Protein AF-R8VXD1-F1 (afdb_monomer_lite)

Secondary structure (DSSP, 8-state):
-TTHHHHHHHHHHHHHHHHTTT---SS---SEEEEEEEGGGS-HHHHHHHHHHHHHHHHHHHTTT-EE-SS-EE-TT--EESSEEEE-PPEEEE-SS-EEEEEEEEEEETTEEEEEEEE--SS-----TT----HHHHHHHHHHHHHHTTS--SS-EEEE-TTHHHHS-HHHHHHHHHHHHHHHHHHHHTTS-HHHHHHHHHHHHHHHGGGPPTT-S-SSEEEEEPPSSHHHHHHHHHHHHHHHHHT-----TT-TT---SEEE--SHHHHHHHHH--S---EEE---HHHHHHHHHHHHHHHHS-GGG----SSSS--EEESSSPPPGGGEEEEE--TT----HHHHHHHHHHHHHHHHTHHHHHHHHHHHHHHS---SS-HHHHHHHHHHHHHHHHHT-SS--HHHHHHHHHHHHHHHHHHHHHHHHHHHHHHHH-GGGTTTTEESSGGG--TT--EEEEE-TTS-EEEEEETTTHHHHHHHHHH---GGGHHHHHHHHHHTTS-S-S-EEEE-TTS-EEEEEEEEGGGTT--STTTTS----

pLDDT: mean 79.49, std 13.8, range [29.58, 94.81]

Structure (mmCIF, N/CA/C/O backbone):
data_AF-R8VXD1-F1
#
_entry.id   AF-R8VXD1-F1
#
loop_
_atom_site.group_PDB
_atom_site.id
_atom_site.type_symbol
_atom_site.label_atom_id
_atom_site.label_alt_id
_atom_site.label_comp_id
_atom_site.label_asym_id
_atom_site.label_entity_id
_atom_site.label_seq_id
_atom_site.pdbx_PDB_ins_code
_atom_site.Cartn_x
_atom_site.Cartn_y
_atom_site.Cartn_z
_atom_site.occupancy
_atom_site.B_iso_or_equiv
_atom_site.auth_seq_id
_atom_site.auth_comp_id
_atom_site.auth_asym_id
_atom_site.auth_atom_id
_atom_site.pdbx_PDB_model_num
ATOM 1 N N . MET A 1 1 ? -42.906 -4.793 55.775 1.00 51.34 1 MET A N 1
ATOM 2 C CA . MET A 1 1 ? -41.937 -5.620 55.013 1.00 51.34 1 MET A CA 1
ATOM 3 C C . MET A 1 1 ? -41.669 -5.055 53.617 1.00 51.34 1 MET A C 1
ATOM 5 O O . MET A 1 1 ? -40.590 -5.327 53.115 1.00 51.34 1 MET A O 1
ATOM 9 N N . SER A 1 2 ? -42.583 -4.270 53.024 1.00 57.19 2 SER A N 1
ATOM 10 C CA . SER A 1 2 ? -42.487 -3.728 51.652 1.00 57.19 2 SER A CA 1
ATOM 11 C C . SER A 1 2 ? -41.714 -2.404 51.498 1.00 57.19 2 SER A C 1
ATOM 13 O O . SER A 1 2 ? -41.938 -1.683 50.536 1.00 57.19 2 SER A O 1
ATOM 15 N N . THR A 1 3 ? -40.902 -2.012 52.477 1.00 61.97 3 THR A N 1
ATOM 16 C CA . THR A 1 3 ? -39.991 -0.856 52.350 1.00 61.97 3 THR A CA 1
ATOM 17 C C . THR A 1 3 ? -38.551 -1.355 52.330 1.00 61.97 3 THR A C 1
ATOM 19 O O . THR A 1 3 ? -37.829 -1.145 51.369 1.00 61.97 3 THR A O 1
ATOM 22 N N . LYS A 1 4 ? -38.199 -2.199 53.307 1.00 72.00 4 LYS A N 1
ATOM 23 C CA . LYS A 1 4 ? -36.889 -2.870 53.419 1.00 72.00 4 LYS A CA 1
ATOM 24 C C . LYS A 1 4 ? -36.492 -3.701 52.193 1.00 72.00 4 LYS A C 1
ATOM 26 O O . LYS A 1 4 ? -35.317 -3.833 51.874 1.00 72.00 4 LYS A O 1
ATOM 31 N N . LYS A 1 5 ? -37.465 -4.350 51.547 1.00 77.75 5 LYS A N 1
ATOM 32 C CA . LYS A 1 5 ? -37.225 -5.184 50.362 1.00 77.75 5 LYS A CA 1
ATOM 33 C C . LYS A 1 5 ? -36.981 -4.318 49.123 1.00 77.75 5 LYS A C 1
ATOM 35 O O . LYS A 1 5 ? -36.186 -4.698 48.275 1.00 77.75 5 LYS A O 1
ATOM 40 N N . GLU A 1 6 ? -37.661 -3.189 49.032 1.00 80.75 6 GLU A N 1
ATOM 41 C CA . GLU A 1 6 ? -37.574 -2.216 47.952 1.00 80.75 6 GLU A CA 1
ATOM 42 C C . GLU A 1 6 ? -36.266 -1.411 48.050 1.00 80.75 6 GLU A C 1
ATOM 44 O O . GLU A 1 6 ? -35.590 -1.246 47.041 1.00 80.75 6 GLU A O 1
ATOM 49 N N . GLU A 1 7 ? -35.835 -1.041 49.261 1.00 84.62 7 GLU A N 1
ATOM 50 C CA . GLU A 1 7 ? -34.501 -0.475 49.532 1.00 84.62 7 GLU A CA 1
ATOM 51 C C . GLU A 1 7 ? -33.384 -1.458 49.146 1.00 84.62 7 GLU A C 1
ATOM 53 O O . GLU A 1 7 ? -32.452 -1.101 48.429 1.00 84.62 7 GLU A O 1
ATOM 58 N N . PHE A 1 8 ? -33.503 -2.733 49.542 1.00 87.31 8 PHE A N 1
ATOM 59 C CA . PHE A 1 8 ? -32.565 -3.775 49.112 1.00 87.31 8 PHE A CA 1
ATOM 60 C C . PHE A 1 8 ? -32.577 -3.973 47.593 1.00 87.31 8 PHE A C 1
ATOM 62 O O . PHE A 1 8 ? -31.522 -4.091 46.980 1.00 87.31 8 PHE A O 1
ATOM 69 N N . TRP A 1 9 ? -33.760 -4.000 46.973 1.00 85.50 9 TRP A N 1
ATOM 70 C CA . TRP A 1 9 ? -33.903 -4.122 45.522 1.00 85.50 9 TRP A CA 1
ATOM 71 C C . TRP A 1 9 ? -33.157 -3.003 44.793 1.00 85.50 9 TRP A C 1
ATOM 73 O O . TRP A 1 9 ? -32.432 -3.282 43.841 1.00 85.50 9 TRP A O 1
ATOM 83 N N . GLN A 1 10 ? -33.298 -1.767 45.272 1.00 85.44 10 GLN A N 1
ATOM 84 C CA . GLN A 1 10 ? -32.633 -0.603 44.702 1.00 85.44 10 GLN A CA 1
ATOM 85 C C . GLN A 1 10 ? -31.110 -0.681 44.880 1.00 85.44 10 GLN A C 1
ATOM 87 O O . GLN A 1 10 ? -30.385 -0.518 43.902 1.00 85.44 10 GLN A O 1
ATOM 92 N N . ALA A 1 11 ? -30.625 -1.056 46.069 1.00 86.38 11 ALA A N 1
ATOM 93 C CA . ALA A 1 11 ? -29.195 -1.252 46.315 1.00 86.38 11 ALA A CA 1
ATOM 94 C C . ALA A 1 11 ? -28.585 -2.328 45.396 1.00 86.38 11 ALA A C 1
ATOM 96 O O . ALA A 1 11 ? -27.527 -2.132 44.805 1.00 86.38 11 ALA A O 1
ATOM 97 N N . VAL A 1 12 ? -29.268 -3.466 45.220 1.00 85.81 12 VAL A N 1
ATOM 98 C CA . VAL A 1 12 ? -28.806 -4.536 44.320 1.00 85.81 12 VAL A CA 1
ATOM 99 C C . VAL A 1 12 ? -28.836 -4.100 42.858 1.00 85.81 12 VAL A C 1
ATOM 101 O O . VAL A 1 12 ? -27.940 -4.460 42.097 1.00 85.81 12 VAL A O 1
ATOM 104 N N . ARG A 1 13 ? -29.845 -3.323 42.456 1.00 85.31 13 ARG A N 1
ATOM 105 C CA . ARG A 1 13 ? -29.938 -2.767 41.105 1.00 85.31 13 ARG A CA 1
ATOM 106 C C . ARG A 1 13 ? -28.765 -1.843 40.797 1.00 85.31 13 ARG A C 1
ATOM 108 O O . ARG A 1 13 ? -28.136 -2.029 39.764 1.00 85.31 13 ARG A O 1
ATOM 115 N N . GLU A 1 14 ? -28.457 -0.901 41.680 1.00 85.69 14 GLU A N 1
ATOM 116 C CA . GLU A 1 14 ? -27.338 0.032 41.500 1.00 85.69 14 GLU A CA 1
ATOM 117 C C . GLU A 1 14 ? -25.993 -0.694 41.446 1.00 85.69 14 GLU A C 1
ATOM 119 O O . GLU A 1 14 ? -25.154 -0.384 40.601 1.00 85.69 14 GLU A O 1
ATOM 124 N N . LEU A 1 15 ? -25.806 -1.715 42.291 1.00 86.19 15 LEU A N 1
ATOM 125 C CA . LEU A 1 15 ? -24.618 -2.564 42.236 1.00 86.19 15 LEU A CA 1
ATOM 126 C C . LEU A 1 15 ? -24.510 -3.289 40.894 1.00 86.19 15 LEU A C 1
ATOM 128 O O . LEU A 1 15 ? -23.446 -3.276 40.284 1.00 86.19 15 LEU A O 1
ATOM 132 N N . LEU A 1 16 ? -25.600 -3.884 40.405 1.00 84.81 16 LEU A N 1
ATOM 133 C CA . LEU A 1 16 ? -25.618 -4.549 39.102 1.00 84.81 16 LEU A CA 1
ATOM 134 C C . LEU A 1 16 ? -25.364 -3.571 37.950 1.00 84.81 16 LEU A C 1
ATOM 136 O O . LEU A 1 16 ? -24.594 -3.899 37.055 1.00 84.81 16 LEU A O 1
ATOM 140 N N . GLU A 1 17 ? -25.972 -2.385 37.960 1.00 79.88 17 GLU A N 1
ATOM 141 C CA . GLU A 1 17 ? -25.759 -1.362 36.928 1.00 79.88 17 GLU A CA 1
ATOM 142 C C . GLU A 1 17 ? -24.290 -0.906 36.896 1.00 79.88 17 GLU A C 1
ATOM 144 O O . GLU A 1 17 ? -23.680 -0.936 35.828 1.00 79.88 17 GLU A O 1
ATOM 149 N N . LYS A 1 18 ? -23.693 -0.599 38.058 1.00 82.19 18 LYS A N 1
ATOM 150 C CA . LYS A 1 18 ? -22.283 -0.189 38.191 1.00 82.19 18 LYS A CA 1
ATOM 151 C C . LYS A 1 18 ? -21.313 -1.294 37.771 1.00 82.19 18 LYS A C 1
ATOM 153 O O . LYS A 1 18 ? -20.378 -1.063 37.014 1.00 82.19 18 LYS A O 1
ATOM 158 N N . LYS A 1 19 ? -21.514 -2.515 38.267 1.00 81.75 19 LYS A N 1
ATOM 159 C CA . LYS A 1 19 ? -20.586 -3.632 38.036 1.00 81.75 19 LYS A CA 1
ATOM 160 C C . LYS A 1 19 ? -20.671 -4.202 36.621 1.00 81.75 19 LYS A C 1
ATOM 162 O O . LYS A 1 19 ? -19.676 -4.661 36.065 1.00 81.75 19 LYS A O 1
ATOM 167 N N . LEU A 1 20 ? -21.848 -4.134 36.003 1.00 74.56 20 LEU A N 1
ATOM 168 C CA . LEU A 1 20 ? -22.045 -4.579 34.626 1.00 74.56 20 LEU A CA 1
ATOM 169 C C . LEU A 1 20 ? -21.825 -3.459 33.603 1.00 74.56 20 LEU A C 1
ATOM 171 O O . LEU A 1 20 ? -21.977 -3.728 32.415 1.00 74.56 20 LEU A O 1
ATOM 175 N N . GLU A 1 21 ? -21.476 -2.234 34.013 1.00 68.00 21 GLU A N 1
ATOM 176 C CA . GLU A 1 21 ? -21.279 -1.073 33.129 1.00 68.00 21 GLU A CA 1
ATOM 177 C C . GLU A 1 21 ? -20.308 -1.380 31.978 1.00 68.00 21 GLU A C 1
ATOM 179 O O . GLU A 1 21 ? -20.655 -1.168 30.817 1.00 68.00 21 GLU A O 1
ATOM 184 N N . ASN A 1 22 ? -19.169 -2.002 32.298 1.00 60.47 22 ASN A N 1
ATOM 185 C CA . ASN A 1 22 ? -18.108 -2.366 31.349 1.00 60.47 22 ASN A CA 1
ATOM 186 C C . ASN A 1 22 ? -18.397 -3.635 30.530 1.00 60.47 22 ASN A C 1
ATOM 188 O O . ASN A 1 22 ? -17.599 -4.024 29.677 1.00 60.47 22 ASN A O 1
ATOM 192 N N . GLN A 1 23 ? -19.508 -4.323 30.787 1.00 60.91 23 GLN A N 1
ATOM 193 C CA . GLN A 1 23 ? -19.838 -5.558 30.092 1.00 60.91 23 GLN A CA 1
ATOM 194 C C . GLN A 1 23 ? -20.815 -5.276 28.955 1.00 60.91 23 GLN A C 1
ATOM 196 O O . GLN A 1 23 ? -21.987 -4.965 29.169 1.00 60.91 23 GLN A O 1
ATOM 201 N N . ALA A 1 24 ? -20.322 -5.407 27.723 1.00 55.41 24 ALA A N 1
ATOM 202 C CA . ALA A 1 24 ? -21.093 -5.084 26.528 1.00 55.41 24 ALA A CA 1
ATOM 203 C C . ALA A 1 24 ? -22.208 -6.104 26.224 1.00 55.41 24 ALA A C 1
ATOM 205 O O . ALA A 1 24 ? -23.207 -5.740 25.616 1.00 55.41 24 ALA A O 1
ATOM 206 N N . PHE A 1 25 ? -22.058 -7.377 26.621 1.00 58.53 25 PHE A N 1
ATOM 207 C CA . PHE A 1 25 ? -22.974 -8.485 26.273 1.00 58.53 25 PHE A CA 1
ATOM 208 C C . PHE A 1 25 ? -23.252 -8.654 24.757 1.00 58.53 25 PHE A C 1
ATOM 210 O O . PHE A 1 25 ? -24.216 -9.321 24.381 1.00 58.53 25 PHE A O 1
ATOM 217 N N . LEU A 1 26 ? -22.410 -8.070 23.889 1.00 52.41 26 LEU A N 1
ATOM 218 C CA . LEU A 1 26 ? -22.561 -8.079 22.425 1.00 52.41 26 LEU A CA 1
ATOM 219 C C . LEU A 1 26 ? -21.843 -9.262 21.754 1.00 52.41 26 LEU A C 1
ATOM 221 O O . LEU A 1 26 ? -22.425 -9.920 20.899 1.00 52.41 26 LEU A O 1
ATOM 225 N N . PHE A 1 27 ? -20.604 -9.563 22.158 1.00 47.97 27 PHE A N 1
ATOM 226 C CA . PHE A 1 27 ? -19.756 -10.569 21.490 1.00 47.97 27 PHE A CA 1
ATOM 227 C C . PHE A 1 27 ? -19.590 -11.865 22.287 1.00 47.97 27 PHE A C 1
ATOM 229 O O . PHE A 1 27 ? -19.361 -12.931 21.720 1.00 47.97 27 PHE A O 1
ATOM 236 N N . GLN A 1 28 ? -19.732 -11.789 23.610 1.00 57.50 28 GLN A N 1
ATOM 237 C CA . GLN A 1 28 ? -19.716 -12.939 24.505 1.00 57.50 28 GLN A CA 1
ATOM 238 C C . GLN A 1 28 ? -20.868 -12.794 25.494 1.00 57.50 28 GLN A C 1
ATOM 240 O O . GLN A 1 28 ? -21.058 -11.731 26.085 1.00 57.50 28 GLN A O 1
ATOM 245 N N . ILE A 1 29 ? -21.648 -13.864 25.654 1.00 69.94 29 ILE A N 1
ATOM 246 C CA . ILE A 1 29 ? -22.713 -13.966 26.655 1.00 69.94 29 ILE A CA 1
ATOM 247 C C . ILE A 1 29 ? -22.180 -14.876 27.758 1.00 69.94 29 ILE A C 1
ATOM 249 O O . ILE A 1 29 ? -22.205 -16.098 27.578 1.00 69.94 29 ILE A O 1
ATOM 253 N N . PRO A 1 30 ? -21.682 -14.323 28.877 1.00 75.94 30 PRO A N 1
ATOM 254 C CA . PRO A 1 30 ? -21.081 -15.131 29.923 1.00 75.94 30 PRO A CA 1
ATOM 255 C C . PRO A 1 30 ? -22.120 -16.076 30.517 1.00 75.94 30 PRO A C 1
ATOM 257 O O . PRO A 1 30 ? -23.233 -15.667 30.856 1.00 75.94 30 PRO A O 1
ATOM 260 N N . ASP A 1 31 ? -21.766 -17.346 30.673 1.00 81.19 31 ASP A N 1
ATOM 261 C CA . ASP A 1 31 ? -22.654 -18.315 31.317 1.00 81.19 31 ASP A CA 1
ATOM 262 C C . ASP A 1 31 ? -22.721 -18.116 32.836 1.00 81.19 31 ASP A C 1
ATOM 264 O O . ASP A 1 31 ? -23.745 -18.401 33.464 1.00 81.19 31 ASP A O 1
ATOM 268 N N . GLN A 1 32 ? -21.637 -17.614 33.424 1.00 84.44 32 GLN A N 1
ATOM 269 C CA . GLN A 1 32 ? -21.491 -17.336 34.847 1.00 84.44 32 GLN A CA 1
ATOM 270 C C . GLN A 1 32 ? -20.623 -16.095 35.033 1.00 84.44 32 GLN A C 1
ATOM 272 O O . GLN A 1 32 ? -19.658 -15.907 34.296 1.00 84.44 32 GLN A O 1
ATOM 277 N N . MET A 1 33 ? -20.959 -15.269 36.019 1.00 83.12 33 MET A N 1
ATOM 278 C CA . MET A 1 33 ? -20.160 -14.118 36.432 1.00 83.12 33 MET A CA 1
ATOM 279 C C . MET A 1 33 ? -20.215 -13.980 37.940 1.00 83.12 33 MET A C 1
ATOM 281 O O . MET A 1 33 ? -21.249 -14.226 38.562 1.00 83.12 33 MET A O 1
ATOM 285 N N . SER A 1 34 ? -19.101 -13.570 38.523 1.00 87.00 34 SER A N 1
ATOM 286 C CA . SER A 1 34 ? -19.030 -13.309 39.947 1.00 87.00 34 SER A CA 1
ATOM 287 C C . SER A 1 34 ? -18.128 -12.142 40.238 1.00 87.00 34 SER A C 1
ATOM 289 O O . SER A 1 34 ? -17.058 -12.043 39.642 1.00 87.00 34 SER A O 1
ATOM 291 N N . GLU A 1 35 ? -18.525 -11.335 41.209 1.00 84.75 35 GLU A N 1
ATOM 292 C CA . GLU A 1 35 ? -17.704 -10.236 41.682 1.00 84.75 35 GLU A CA 1
ATOM 293 C C . GLU A 1 35 ? -17.676 -10.204 43.205 1.00 84.75 35 GLU A C 1
ATOM 295 O O . GLU A 1 35 ? -18.708 -10.364 43.863 1.00 84.75 35 GLU A O 1
ATOM 300 N N . MET A 1 36 ? -16.472 -10.038 43.748 1.00 85.69 36 MET A N 1
ATOM 301 C CA . MET A 1 36 ? -16.254 -9.794 45.168 1.00 85.69 36 MET A CA 1
ATOM 302 C C . MET A 1 36 ? -16.346 -8.291 45.411 1.00 85.69 36 MET A C 1
ATOM 304 O O . MET A 1 36 ? -15.746 -7.510 44.680 1.00 85.69 36 MET A O 1
ATOM 308 N N . ILE A 1 37 ? -17.130 -7.902 46.408 1.00 85.75 37 ILE A N 1
ATOM 309 C CA . ILE A 1 37 ? -17.392 -6.514 46.773 1.00 85.75 37 ILE A CA 1
ATOM 310 C C . ILE A 1 37 ? -17.063 -6.382 48.254 1.00 85.75 37 ILE A C 1
ATOM 312 O O . ILE A 1 37 ? -17.731 -6.989 49.101 1.00 85.75 37 ILE A O 1
ATOM 316 N N . ASP A 1 38 ? -16.039 -5.598 48.567 1.00 85.56 38 ASP A N 1
ATOM 317 C CA . ASP A 1 38 ? -15.743 -5.231 49.946 1.00 85.56 38 ASP A CA 1
ATOM 318 C C . ASP A 1 38 ? -16.817 -4.262 50.454 1.00 85.56 38 ASP A C 1
ATOM 320 O O . ASP A 1 38 ? -17.290 -3.391 49.722 1.00 85.56 38 ASP A O 1
ATOM 324 N N . LEU A 1 39 ? -17.243 -4.410 51.714 1.00 80.44 39 LEU A N 1
ATOM 325 C CA . LEU A 1 39 ? -18.299 -3.550 52.272 1.00 80.44 39 LEU A CA 1
ATOM 326 C C . LEU A 1 39 ? -17.920 -2.063 52.295 1.00 80.44 39 LEU A C 1
ATOM 328 O O . LEU A 1 39 ? -18.813 -1.224 52.281 1.00 80.44 39 LEU A O 1
ATOM 332 N N . GLU A 1 40 ? -16.623 -1.752 52.290 1.00 80.62 40 GLU A N 1
ATOM 333 C CA . GLU A 1 40 ? -16.089 -0.387 52.213 1.00 80.62 40 GLU A CA 1
ATOM 334 C C . GLU A 1 40 ? -16.337 0.276 50.846 1.00 80.62 40 GLU A C 1
ATOM 336 O O . GLU A 1 40 ? -16.353 1.500 50.755 1.00 80.62 40 GLU A O 1
ATOM 341 N N . GLU A 1 41 ? -16.571 -0.505 49.782 1.00 79.75 41 GLU A N 1
ATOM 342 C CA . GLU A 1 41 ? -16.900 0.023 48.448 1.00 79.75 41 GLU A CA 1
ATOM 343 C C . GLU A 1 41 ? -18.372 0.447 48.309 1.00 79.75 41 GLU A C 1
ATOM 345 O O . GLU A 1 41 ? -18.753 1.057 47.300 1.00 79.75 41 GLU A O 1
ATOM 350 N N . LEU A 1 42 ? -19.216 0.078 49.277 1.00 84.88 42 LEU A N 1
ATOM 351 C CA . LEU A 1 42 ? -20.639 0.393 49.282 1.00 84.88 42 LEU A CA 1
ATOM 352 C C . LEU A 1 42 ? -20.887 1.790 49.841 1.00 84.88 42 LEU A C 1
ATOM 354 O O . LEU A 1 42 ? -20.196 2.255 50.744 1.00 84.88 42 LEU A O 1
ATOM 358 N N . THR A 1 43 ? -21.952 2.434 49.371 1.00 87.06 43 THR A N 1
ATOM 359 C CA . THR A 1 43 ? -22.463 3.620 50.063 1.00 87.06 43 THR A CA 1
ATOM 360 C C . THR A 1 43 ? -23.071 3.223 51.412 1.00 87.06 43 THR A C 1
ATOM 362 O O . THR A 1 43 ? -23.562 2.101 51.577 1.00 87.06 43 THR A O 1
ATOM 365 N N . GLU A 1 44 ? -23.095 4.149 52.375 1.00 85.31 44 GLU A N 1
ATOM 366 C CA . GLU A 1 44 ? -23.706 3.907 53.694 1.00 85.31 44 GLU A CA 1
ATOM 367 C C . GLU A 1 44 ? -25.166 3.426 53.571 1.00 85.31 44 GLU A C 1
ATOM 369 O O . GLU A 1 44 ? -25.607 2.533 54.299 1.00 85.31 44 GLU A O 1
ATOM 374 N N . GLU A 1 45 ? -25.906 3.963 52.596 1.00 87.12 45 GLU A N 1
ATOM 375 C CA . GLU A 1 45 ? -27.287 3.577 52.292 1.00 87.12 45 GLU A CA 1
ATOM 376 C C . GLU A 1 45 ? -27.389 2.137 51.764 1.00 87.12 45 GLU A C 1
ATOM 378 O O . GLU A 1 45 ? -28.221 1.354 52.238 1.00 87.12 45 GLU A O 1
ATOM 383 N N . GLN A 1 46 ? -26.516 1.754 50.824 1.00 86.75 46 GLN A N 1
ATOM 384 C CA . GLN A 1 46 ? -26.464 0.397 50.269 1.00 86.75 46 GLN A CA 1
ATOM 385 C C . GLN A 1 46 ? -26.086 -0.622 51.345 1.00 86.75 46 GLN A C 1
ATOM 387 O O . GLN A 1 46 ? -26.732 -1.668 51.482 1.00 86.75 46 GLN A O 1
ATOM 392 N N . GLU A 1 47 ? -25.069 -0.310 52.147 1.00 87.94 47 GLU A N 1
ATOM 393 C CA . GLU A 1 47 ? -24.620 -1.171 53.234 1.00 87.94 47 GLU A CA 1
ATOM 394 C C . GLU A 1 47 ? -25.735 -1.377 54.273 1.00 87.94 47 GLU A C 1
ATOM 396 O O . GLU A 1 47 ? -26.005 -2.510 54.701 1.00 87.94 47 GLU A O 1
ATOM 401 N N . PHE A 1 48 ? -26.432 -0.299 54.647 1.00 87.75 48 PHE A N 1
ATOM 402 C CA . PHE A 1 48 ? -27.561 -0.353 55.569 1.00 87.75 48 PHE A CA 1
ATOM 403 C C . PHE A 1 48 ? -28.701 -1.223 55.024 1.00 87.75 48 PHE A C 1
ATOM 405 O O . PHE A 1 48 ? -29.159 -2.133 55.728 1.00 87.75 48 PHE A O 1
ATOM 412 N N . ALA A 1 49 ? -29.117 -1.005 53.772 1.00 88.38 49 ALA A N 1
ATOM 413 C CA . ALA A 1 49 ? -30.198 -1.752 53.131 1.00 88.38 49 ALA A CA 1
ATOM 414 C C . ALA A 1 49 ? -29.893 -3.259 53.067 1.00 88.38 49 ALA A C 1
ATOM 416 O O . ALA A 1 49 ? -30.728 -4.095 53.434 1.00 88.38 49 ALA A O 1
ATOM 417 N N . ILE A 1 50 ? -28.664 -3.627 52.687 1.00 88.62 50 ILE A N 1
ATOM 418 C CA . ILE A 1 50 ? -28.222 -5.027 52.615 1.00 88.62 50 ILE A CA 1
ATOM 419 C C . ILE A 1 50 ? -28.179 -5.662 54.009 1.00 88.62 50 ILE A C 1
ATOM 421 O O . ILE A 1 50 ? -28.716 -6.758 54.213 1.00 88.62 50 ILE A O 1
ATOM 425 N N . LYS A 1 51 ? -27.601 -4.979 55.006 1.00 88.06 51 LYS A N 1
ATOM 426 C CA . LYS A 1 51 ? -27.540 -5.484 56.388 1.00 88.06 51 LYS A CA 1
ATOM 427 C C . LYS A 1 51 ? -28.932 -5.634 57.006 1.00 88.06 51 LYS A C 1
ATOM 429 O O . LYS A 1 51 ? -29.178 -6.607 57.732 1.00 88.06 51 LYS A O 1
ATOM 434 N N . ASP A 1 52 ? -29.848 -4.704 56.752 1.00 88.19 52 ASP A N 1
ATOM 435 C CA . ASP A 1 52 ? -31.211 -4.753 57.281 1.00 88.19 52 ASP A CA 1
ATOM 436 C C . ASP A 1 52 ? -32.068 -5.835 56.600 1.00 88.19 52 ASP A C 1
ATOM 438 O O . ASP A 1 52 ? -32.786 -6.595 57.273 1.00 88.19 52 ASP A O 1
ATOM 442 N N . PHE A 1 53 ? -31.907 -6.023 55.288 1.00 88.81 53 PHE A N 1
ATOM 443 C CA . PHE A 1 53 ? -32.514 -7.145 54.578 1.00 88.81 53 PHE A CA 1
ATOM 444 C C . PHE A 1 53 ? -31.963 -8.490 55.066 1.00 88.81 53 PHE A C 1
ATOM 446 O O . PHE A 1 53 ? -32.739 -9.397 55.384 1.00 88.81 53 PHE A O 1
ATOM 453 N N . ALA A 1 54 ? -30.647 -8.608 55.277 1.00 88.31 54 ALA A N 1
ATOM 454 C CA . ALA A 1 54 ? -30.032 -9.811 55.835 1.00 88.31 54 ALA A CA 1
ATOM 455 C C . ALA A 1 54 ? -30.600 -10.172 57.219 1.00 88.31 54 ALA A C 1
ATOM 457 O O . ALA A 1 54 ? -30.873 -11.343 57.494 1.00 88.31 54 ALA A O 1
ATOM 458 N N . LYS A 1 55 ? -30.862 -9.190 58.098 1.00 87.12 55 LYS A N 1
ATOM 459 C CA . LYS A 1 55 ? -31.555 -9.431 59.385 1.00 87.12 55 LYS A CA 1
ATOM 460 C C . LYS A 1 55 ? -32.949 -10.030 59.175 1.00 87.12 55 LYS A C 1
ATOM 462 O O . LYS A 1 55 ? -33.358 -10.917 59.930 1.00 87.12 55 LYS A O 1
ATOM 467 N N . THR A 1 56 ? -33.670 -9.561 58.164 1.00 85.94 56 THR A N 1
ATOM 468 C CA . THR A 1 56 ? -35.024 -10.015 57.822 1.00 85.94 56 THR A CA 1
ATOM 469 C C . THR A 1 56 ? -35.014 -11.445 57.274 1.00 85.94 56 THR A C 1
ATOM 471 O O . THR A 1 56 ? -35.750 -12.302 57.772 1.00 85.94 56 THR A O 1
ATOM 474 N N . VAL A 1 57 ? -34.100 -11.742 56.348 1.00 86.94 57 VAL A N 1
ATOM 475 C CA . VAL A 1 57 ? -33.856 -13.091 55.814 1.00 86.94 57 VAL A CA 1
ATOM 476 C C . VAL A 1 57 ? -33.458 -14.059 56.933 1.00 86.94 57 VAL A C 1
ATOM 478 O O . VAL A 1 57 ? -34.062 -15.123 57.069 1.00 86.94 57 VAL A O 1
ATOM 481 N N . ARG A 1 58 ? -32.539 -13.671 57.834 1.00 86.69 58 ARG A N 1
ATOM 482 C CA . ARG A 1 58 ? -32.149 -14.495 58.998 1.00 86.69 58 ARG A CA 1
ATOM 483 C C . ARG A 1 58 ? -33.348 -14.883 59.859 1.00 86.69 58 ARG A C 1
ATOM 485 O O . ARG A 1 58 ? -33.434 -16.030 60.292 1.00 86.69 58 ARG A O 1
ATOM 492 N N . LYS A 1 59 ? -34.277 -13.955 60.121 1.00 84.75 59 LYS A N 1
ATOM 493 C CA . LYS A 1 59 ? -35.498 -14.246 60.895 1.00 84.75 59 LYS A CA 1
ATOM 494 C C . LYS A 1 59 ? -36.395 -15.266 60.186 1.00 84.75 59 LYS A C 1
ATOM 496 O O . LYS A 1 59 ? -36.969 -16.112 60.863 1.00 84.75 59 LYS A O 1
ATOM 501 N N . MET A 1 60 ? -36.500 -15.221 58.856 1.00 83.69 60 MET A N 1
ATOM 502 C CA . MET A 1 60 ? -37.287 -16.191 58.080 1.00 83.69 60 MET A CA 1
ATOM 503 C C . MET A 1 60 ? -36.655 -17.584 58.063 1.00 83.69 60 MET A C 1
ATOM 505 O O . MET A 1 60 ? -37.344 -18.572 58.317 1.00 83.69 60 MET A O 1
ATOM 509 N N . ILE A 1 61 ? -35.339 -17.670 57.861 1.00 85.12 61 ILE A N 1
ATOM 510 C CA . ILE A 1 61 ? -34.631 -18.956 57.884 1.00 85.12 61 ILE A CA 1
ATOM 511 C C . ILE A 1 61 ? -34.688 -19.577 59.289 1.00 85.12 61 ILE A C 1
ATOM 513 O O . ILE A 1 61 ? -34.925 -20.774 59.410 1.00 85.12 61 ILE A O 1
ATOM 517 N N . LYS A 1 62 ? -34.565 -18.776 60.361 1.00 83.88 62 LYS A N 1
ATOM 518 C CA . LYS A 1 62 ? -34.702 -19.251 61.755 1.00 83.88 62 LYS A CA 1
ATOM 519 C C . LYS A 1 62 ? -36.081 -19.827 62.087 1.00 83.88 62 LYS A C 1
ATOM 521 O O . LYS A 1 62 ? -36.174 -20.673 62.965 1.00 83.88 62 LYS A O 1
ATOM 526 N N . LYS A 1 63 ? -37.144 -19.362 61.420 1.00 79.94 63 LYS A N 1
ATOM 527 C CA . LYS A 1 63 ? -38.498 -19.937 61.545 1.00 79.94 63 LYS A CA 1
ATOM 528 C C . LYS A 1 63 ? -38.647 -21.268 60.798 1.00 79.94 63 LYS A C 1
ATOM 530 O O . LYS A 1 63 ? -39.690 -21.904 60.889 1.00 79.94 63 LYS A O 1
ATOM 535 N N . SER A 1 64 ? -37.624 -21.665 60.049 1.00 78.56 64 SER A N 1
ATOM 536 C CA . SER A 1 64 ? -37.553 -22.922 59.310 1.00 78.56 64 SER A CA 1
ATOM 537 C C . SER A 1 64 ? -36.649 -23.920 60.045 1.00 78.56 64 SER A C 1
ATOM 539 O O . SER A 1 64 ? -36.075 -23.617 61.086 1.00 78.56 64 SER A O 1
ATOM 541 N N . ASN A 1 65 ? -36.484 -25.126 59.503 1.00 79.06 65 ASN A N 1
ATOM 542 C CA . ASN A 1 65 ? -35.736 -26.218 60.144 1.00 79.06 65 ASN A CA 1
ATOM 543 C C . ASN A 1 65 ? -34.192 -26.062 60.147 1.00 79.06 65 ASN A C 1
ATOM 545 O O . ASN A 1 65 ? -33.488 -27.047 60.377 1.00 79.06 65 ASN A O 1
ATOM 549 N N . PHE A 1 66 ? -33.653 -24.860 59.912 1.00 83.50 66 PHE A N 1
ATOM 550 C CA . PHE A 1 66 ? -32.214 -24.603 59.768 1.00 83.50 66 PHE A CA 1
ATOM 551 C C . PHE A 1 66 ? -31.616 -23.901 60.994 1.00 83.50 66 PHE A C 1
ATOM 553 O O . PHE A 1 66 ? -32.240 -23.034 61.607 1.00 83.50 66 PHE A O 1
ATOM 560 N N . ARG A 1 67 ? -30.357 -24.214 61.328 1.00 81.56 67 ARG A N 1
ATOM 561 C CA . ARG A 1 67 ? -29.595 -23.481 62.352 1.00 81.56 67 ARG A CA 1
ATOM 562 C C . ARG A 1 67 ? -28.829 -22.334 61.698 1.00 81.56 67 ARG A C 1
ATOM 564 O O . ARG A 1 67 ? -28.003 -22.564 60.822 1.00 81.56 67 ARG A O 1
ATOM 571 N N . VAL A 1 68 ? -29.078 -21.106 62.152 1.00 81.12 68 VAL A N 1
ATOM 572 C CA . VAL A 1 68 ? -28.521 -19.878 61.557 1.00 81.12 68 VAL A CA 1
ATOM 573 C C . VAL A 1 68 ? -27.556 -19.199 62.529 1.00 81.12 68 VAL A C 1
ATOM 575 O O . VAL A 1 68 ? -27.956 -18.809 63.629 1.00 81.12 68 VAL A O 1
ATOM 578 N N . LYS A 1 69 ? -26.301 -19.025 62.108 1.00 75.81 69 LYS A N 1
ATOM 579 C CA . LYS A 1 69 ? -25.281 -18.176 62.747 1.00 75.81 69 LYS A CA 1
ATOM 580 C C . LYS A 1 69 ? -25.238 -16.796 62.070 1.00 75.81 69 LYS A C 1
ATOM 582 O O . LYS A 1 69 ? -25.985 -16.536 61.132 1.00 75.81 69 LYS A O 1
ATOM 587 N N . LYS A 1 70 ? -24.370 -15.893 62.548 1.00 70.19 70 LYS A N 1
ATOM 588 C CA . LYS A 1 70 ? -24.216 -14.531 61.995 1.00 70.19 70 LYS A CA 1
ATOM 589 C C . LYS A 1 70 ? -23.895 -14.547 60.487 1.00 70.19 70 LYS A C 1
ATOM 591 O O . LYS A 1 70 ? -24.528 -13.807 59.738 1.00 70.19 70 LYS A O 1
ATOM 596 N N . TRP A 1 71 ? -23.003 -15.447 60.068 1.00 69.06 71 TRP A N 1
ATOM 597 C CA . TRP A 1 71 ? -22.468 -15.540 58.700 1.00 69.06 71 TRP A CA 1
ATOM 598 C C . TRP A 1 71 ? -22.632 -16.921 58.057 1.00 69.06 71 TRP A C 1
ATOM 600 O O . TRP A 1 71 ? -22.080 -17.175 57.001 1.00 69.06 71 TRP A O 1
ATOM 610 N N . GLY A 1 72 ? -23.354 -17.843 58.696 1.00 78.56 72 GLY A N 1
ATOM 611 C CA . GLY A 1 72 ? -23.394 -19.228 58.234 1.00 78.56 72 GLY A CA 1
ATOM 612 C C . GLY A 1 72 ? -24.678 -19.953 58.586 1.00 78.56 72 GLY A C 1
ATOM 613 O O . GLY A 1 72 ? -25.401 -19.565 59.510 1.00 78.56 72 GLY A O 1
ATOM 614 N N . ILE A 1 73 ? -24.964 -21.011 57.836 1.00 83.38 73 ILE A N 1
ATOM 615 C CA . ILE A 1 73 ? -26.192 -21.799 57.947 1.00 83.38 73 ILE A CA 1
ATOM 616 C C . ILE A 1 73 ? -25.835 -23.282 57.987 1.00 83.38 73 ILE A C 1
ATOM 618 O O . ILE A 1 73 ? -24.934 -23.744 57.289 1.00 83.38 73 ILE A O 1
ATOM 622 N N . ARG A 1 74 ? -26.553 -24.033 58.822 1.00 82.25 74 ARG A N 1
ATOM 623 C CA . ARG A 1 74 ? -26.361 -25.470 59.004 1.00 82.25 74 ARG A CA 1
ATOM 624 C C . ARG A 1 74 ? -27.688 -26.223 58.943 1.00 82.25 74 ARG A C 1
ATOM 626 O O . ARG A 1 74 ? -28.652 -25.826 59.603 1.00 82.25 74 ARG A O 1
ATOM 633 N N . ASP A 1 75 ? -27.707 -27.329 58.203 1.00 79.56 75 ASP A N 1
ATOM 634 C CA . ASP A 1 75 ? -28.828 -28.284 58.166 1.00 79.56 75 ASP A CA 1
ATOM 635 C C . ASP A 1 75 ? -28.660 -29.391 59.229 1.00 79.56 75 ASP A C 1
ATOM 637 O O . ASP A 1 75 ? -27.581 -29.599 59.795 1.00 79.56 75 ASP A O 1
ATOM 641 N N . LYS A 1 76 ? -2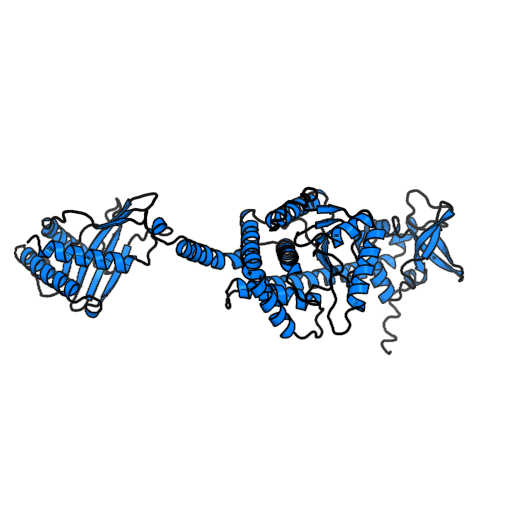9.731 -30.143 59.494 1.00 69.38 76 LYS A N 1
ATOM 642 C CA . LYS A 1 76 ? -29.756 -31.327 60.363 1.00 69.38 76 LYS A CA 1
ATOM 643 C C . LYS A 1 76 ? -28.759 -32.408 59.914 1.00 69.38 76 LYS A C 1
ATOM 645 O O . LYS A 1 76 ? -28.272 -33.150 60.761 1.00 69.38 76 LYS A O 1
ATOM 650 N N . SER A 1 77 ? -28.387 -32.443 58.629 1.00 63.41 77 SER A N 1
ATOM 651 C CA . SER A 1 77 ? -27.377 -33.341 58.037 1.00 63.41 77 SER A CA 1
ATOM 652 C C . SER A 1 77 ? -25.912 -32.957 58.322 1.00 63.41 77 SER A C 1
ATOM 654 O O . SER A 1 77 ? -25.011 -33.530 57.721 1.00 63.41 77 SER A O 1
ATOM 656 N N . LYS A 1 78 ? -25.651 -31.993 59.221 1.00 67.94 78 LYS A N 1
ATOM 657 C CA . LYS A 1 78 ? -24.321 -31.455 59.592 1.00 67.94 78 LYS A CA 1
ATOM 658 C C . LYS A 1 78 ? -23.576 -30.651 58.510 1.00 67.94 78 LYS A C 1
ATOM 660 O O . LYS A 1 78 ? -22.556 -30.055 58.849 1.00 67.94 78 LYS A O 1
ATOM 665 N N . THR A 1 79 ? -24.087 -30.531 57.283 1.00 76.56 79 THR A N 1
ATOM 666 C CA . THR A 1 79 ? -23.539 -29.616 56.262 1.00 76.56 79 THR A CA 1
ATOM 667 C C . THR A 1 79 ? -23.612 -28.169 56.760 1.00 76.56 79 THR A C 1
ATOM 669 O O . THR A 1 79 ? -24.671 -27.727 57.216 1.00 76.56 79 THR A O 1
ATOM 672 N N . ASN A 1 80 ? -22.492 -27.442 56.716 1.00 81.00 80 ASN A N 1
ATOM 673 C CA . ASN A 1 80 ? -22.353 -26.099 57.278 1.00 81.00 80 ASN A CA 1
ATOM 674 C C . ASN A 1 80 ? -21.685 -25.168 56.267 1.00 81.00 80 ASN A C 1
ATOM 676 O O . ASN A 1 80 ? -20.503 -25.332 55.995 1.00 81.00 80 ASN A O 1
ATOM 680 N N . ILE A 1 81 ? -22.418 -24.159 55.804 1.00 84.25 81 ILE A N 1
ATOM 681 C CA . ILE A 1 81 ? -21.880 -23.103 54.943 1.00 84.25 81 ILE A CA 1
ATOM 682 C C . ILE A 1 81 ? -21.533 -21.874 55.783 1.00 84.25 81 ILE A C 1
ATOM 684 O O . ILE A 1 81 ? -22.299 -21.492 56.671 1.00 84.25 81 ILE A O 1
ATOM 688 N N . ASN A 1 82 ? -20.391 -21.249 55.497 1.00 82.88 82 ASN A N 1
ATOM 689 C CA . ASN A 1 82 ? -19.919 -20.018 56.151 1.00 82.88 82 ASN A CA 1
ATOM 690 C C . ASN A 1 82 ? -20.191 -18.770 55.298 1.00 82.88 82 ASN A C 1
ATOM 692 O O . ASN A 1 82 ? -19.443 -17.798 55.338 1.00 82.88 82 ASN A O 1
ATOM 696 N N . VAL A 1 83 ? -21.266 -18.825 54.520 1.00 85.31 83 VAL A N 1
ATOM 697 C CA . VAL A 1 83 ? -21.771 -17.724 53.706 1.00 85.31 83 VAL A CA 1
ATOM 698 C C . VAL A 1 83 ? -23.284 -17.683 53.828 1.00 85.31 83 VAL A C 1
ATOM 700 O O . VAL A 1 83 ? -23.946 -18.720 53.964 1.00 85.31 83 VAL A O 1
ATOM 703 N N . PHE A 1 84 ? -23.843 -16.479 53.814 1.00 87.69 84 PHE A N 1
ATOM 704 C CA . PHE A 1 84 ? -25.267 -16.260 54.011 1.00 87.69 84 PHE A CA 1
ATOM 705 C C . PHE A 1 84 ? -25.927 -15.819 52.693 1.00 87.69 84 PHE A C 1
ATOM 707 O O . PHE A 1 84 ? -25.704 -14.687 52.269 1.00 87.69 84 PHE A O 1
ATOM 714 N N . PRO A 1 85 ? -26.726 -16.676 52.025 1.00 89.06 85 PRO A N 1
ATOM 715 C CA . PRO A 1 85 ? -27.357 -16.328 50.757 1.00 89.06 85 PRO A CA 1
ATOM 716 C C . PRO A 1 85 ? -28.515 -15.347 50.965 1.00 89.06 85 PRO A C 1
ATOM 718 O O . PRO A 1 85 ? -29.423 -15.578 51.769 1.00 89.06 85 PRO A O 1
ATOM 721 N N . LEU A 1 86 ? -28.494 -14.266 50.195 1.00 89.69 86 LEU A N 1
ATOM 722 C CA . LEU A 1 86 ? -29.556 -13.283 50.065 1.00 89.69 86 LEU A CA 1
ATOM 723 C C . LEU A 1 86 ? -30.186 -13.447 48.674 1.00 89.69 86 LEU A C 1
ATOM 725 O O . LEU A 1 86 ? -29.484 -13.306 47.669 1.00 89.69 86 LEU A O 1
ATOM 729 N N . PRO A 1 87 ? -31.490 -13.768 48.590 1.00 87.31 87 PRO A N 1
ATOM 730 C CA . PRO A 1 87 ? -32.171 -13.886 47.312 1.00 87.31 87 PRO A CA 1
ATOM 731 C C . PRO A 1 87 ? -32.271 -12.498 46.689 1.00 87.31 87 PRO A C 1
ATOM 733 O O . PRO A 1 87 ? -32.636 -11.539 47.371 1.00 87.31 87 PRO A O 1
ATOM 736 N N . ALA A 1 88 ? -31.974 -12.407 45.401 1.00 86.81 88 ALA A N 1
ATOM 737 C CA . ALA A 1 88 ? -32.123 -11.191 44.623 1.00 86.81 88 ALA A CA 1
ATOM 738 C C . ALA A 1 88 ? -33.141 -11.409 43.488 1.00 86.81 88 ALA A C 1
ATOM 740 O O . ALA A 1 88 ? -33.449 -12.551 43.132 1.00 86.81 88 ALA A O 1
ATOM 741 N N . PRO A 1 89 ? -33.707 -10.330 42.927 1.00 84.75 89 PRO A N 1
ATOM 742 C CA . PRO A 1 89 ? -34.519 -10.416 41.719 1.00 84.75 89 PRO A CA 1
ATOM 743 C C . PRO A 1 89 ? -33.714 -10.986 40.549 1.00 84.75 89 PRO A C 1
ATOM 745 O O . PRO A 1 89 ? -32.508 -10.772 40.451 1.00 84.75 89 PRO A O 1
ATOM 748 N N . TYR A 1 90 ? -34.402 -11.637 39.611 1.00 87.00 90 TYR A N 1
ATOM 749 C CA . TYR A 1 90 ? -33.795 -12.017 38.337 1.00 87.00 90 TYR A CA 1
ATOM 750 C C . TYR A 1 90 ? -33.305 -10.787 37.575 1.00 87.00 90 TYR A C 1
ATOM 752 O O . TYR A 1 90 ? -33.987 -9.760 37.554 1.00 87.00 90 TYR A O 1
ATOM 760 N N . LEU A 1 91 ? -32.165 -10.924 36.901 1.00 87.62 91 LEU A N 1
ATOM 761 C CA . LEU A 1 91 ? -31.657 -9.929 35.965 1.00 87.62 91 LEU A CA 1
ATOM 762 C C . LEU A 1 91 ? -32.035 -10.345 34.544 1.00 87.62 91 LEU A C 1
ATOM 764 O O . LEU A 1 91 ? -31.707 -11.441 34.085 1.00 87.62 91 LEU A O 1
ATOM 768 N N . HIS A 1 92 ? -32.721 -9.457 33.841 1.00 87.75 92 HIS A N 1
ATOM 769 C CA . HIS A 1 92 ? -33.023 -9.589 32.425 1.00 87.75 92 HIS A CA 1
ATOM 770 C C . HIS A 1 92 ? -32.170 -8.583 31.656 1.00 87.75 92 HIS A C 1
ATOM 772 O O . HIS A 1 92 ? -32.396 -7.378 31.750 1.00 87.75 92 HIS A O 1
ATOM 778 N N . VAL A 1 93 ? -31.207 -9.089 30.889 1.00 83.12 93 VAL A N 1
ATOM 779 C CA . VAL A 1 93 ? -30.400 -8.281 29.972 1.00 83.12 93 VAL A CA 1
ATOM 780 C C . VAL A 1 93 ? -31.064 -8.335 28.604 1.00 83.12 93 VAL A C 1
ATOM 782 O O . VAL A 1 93 ? -31.158 -9.403 27.994 1.00 83.12 93 VAL A O 1
ATOM 785 N N . MET A 1 94 ? -31.574 -7.198 28.143 1.00 75.31 94 MET A N 1
ATOM 786 C CA . MET A 1 94 ? -32.229 -7.098 26.840 1.00 75.31 94 MET A CA 1
ATOM 787 C C . MET A 1 94 ? -31.201 -6.658 25.799 1.00 75.31 94 MET A C 1
ATOM 789 O O . MET A 1 94 ? -30.680 -5.547 25.889 1.00 75.31 94 MET A O 1
ATOM 793 N N . THR A 1 95 ? -30.906 -7.526 24.830 1.00 68.81 95 THR A N 1
ATOM 794 C CA . THR A 1 95 ? -30.092 -7.210 23.645 1.00 68.81 95 THR A CA 1
ATOM 795 C C . THR A 1 95 ? -31.000 -7.027 22.424 1.00 68.81 95 THR A C 1
ATOM 797 O O . THR A 1 95 ? -32.217 -7.203 22.524 1.00 68.81 95 THR A O 1
ATOM 800 N N . GLU A 1 96 ? -30.443 -6.657 21.267 1.00 63.53 96 GLU A N 1
ATOM 801 C CA . GLU A 1 96 ? -31.225 -6.517 20.025 1.00 63.53 96 GLU A CA 1
ATOM 802 C C . GLU A 1 96 ? -31.891 -7.831 19.595 1.00 63.53 96 GLU A C 1
ATOM 804 O O . GLU A 1 96 ? -33.019 -7.833 19.108 1.00 63.53 96 GLU A O 1
ATOM 809 N N . THR A 1 97 ? -31.207 -8.956 19.803 1.00 61.59 97 THR A N 1
ATOM 810 C CA . THR A 1 97 ? -31.606 -10.260 19.261 1.00 61.59 97 THR A CA 1
ATOM 811 C C . THR A 1 97 ? -32.314 -11.155 20.273 1.00 61.59 97 THR A C 1
ATOM 813 O O . THR A 1 97 ? -33.047 -12.059 19.874 1.00 61.59 97 THR A O 1
ATOM 816 N N . GLN A 1 98 ? -32.119 -10.946 21.581 1.00 75.88 98 GLN A N 1
ATOM 817 C CA . GLN A 1 98 ? -32.684 -11.816 22.616 1.00 75.88 98 GLN A CA 1
ATOM 818 C C . GLN A 1 98 ? -32.734 -11.167 24.007 1.00 75.88 98 GLN A C 1
ATOM 820 O O . GLN A 1 98 ? -32.067 -10.182 24.304 1.00 75.88 98 GLN A O 1
ATOM 825 N N . THR A 1 99 ? -33.523 -11.756 24.909 1.00 81.75 99 THR A N 1
ATOM 826 C CA . THR A 1 99 ? -33.472 -11.440 26.345 1.00 81.75 99 THR A CA 1
ATOM 827 C C . THR A 1 99 ? -32.720 -12.542 27.076 1.00 81.75 99 THR A C 1
ATOM 829 O O . THR A 1 99 ? -33.187 -13.680 27.148 1.00 81.75 99 THR A O 1
ATOM 832 N N . ILE A 1 100 ? -31.570 -12.202 27.647 1.00 84.75 100 ILE A N 1
ATOM 833 C CA . ILE A 1 100 ? -30.748 -13.124 28.427 1.00 84.75 100 ILE A CA 1
ATOM 834 C C . ILE A 1 100 ? -31.183 -13.021 29.889 1.00 84.75 100 ILE A C 1
ATOM 836 O O . ILE A 1 100 ? -31.274 -11.927 30.447 1.00 84.75 100 ILE A O 1
ATOM 840 N N . ARG A 1 101 ? -31.475 -14.163 30.518 1.00 87.38 101 ARG A N 1
ATOM 841 C CA . ARG A 1 101 ? -31.941 -14.222 31.908 1.00 87.38 101 ARG A CA 1
ATOM 842 C C . ARG A 1 101 ? -30.851 -14.773 32.815 1.00 87.38 101 ARG A C 1
ATOM 844 O O . ARG A 1 101 ? -30.344 -15.870 32.573 1.00 87.38 101 ARG A O 1
ATOM 851 N N . TYR A 1 102 ? -30.549 -14.032 33.872 1.00 88.75 102 TYR A N 1
ATOM 852 C CA . TYR A 1 102 ? -29.623 -14.428 34.920 1.00 88.75 102 TYR A CA 1
ATOM 853 C C . TYR A 1 102 ? -30.360 -14.587 36.246 1.00 88.75 102 TYR A C 1
ATOM 855 O O . TYR A 1 102 ? -31.156 -13.738 36.655 1.00 88.75 102 TYR A O 1
ATOM 863 N N . GLU A 1 103 ? -30.068 -15.687 36.927 1.00 88.38 103 GLU A N 1
ATOM 864 C CA . GLU A 1 103 ? -30.324 -15.827 38.348 1.00 88.38 103 GLU A CA 1
ATOM 865 C C . GLU A 1 103 ? -29.244 -15.071 39.120 1.00 88.38 103 GLU A C 1
ATOM 867 O O . GLU A 1 103 ? -28.053 -15.241 38.847 1.00 88.38 103 GLU A O 1
ATOM 872 N N . VAL A 1 104 ? -29.676 -14.248 40.075 1.00 89.50 104 VAL A N 1
ATOM 873 C CA . VAL A 1 104 ? -28.792 -13.443 40.915 1.00 89.50 104 VAL A CA 1
ATOM 874 C C . VAL A 1 104 ? -28.908 -13.913 42.358 1.00 89.50 104 VAL A C 1
ATOM 876 O O . VAL A 1 104 ? -30.008 -14.016 42.906 1.00 89.50 104 VAL A O 1
ATOM 879 N N . VAL A 1 105 ? -27.766 -14.175 42.989 1.00 90.44 105 VAL A N 1
ATOM 880 C CA . VAL A 1 105 ? -27.678 -14.466 44.424 1.00 90.44 105 VAL A CA 1
ATOM 881 C C . VAL A 1 105 ? -26.537 -13.657 45.018 1.00 90.44 105 VAL A C 1
ATOM 883 O O . VAL A 1 105 ? -25.415 -13.696 44.521 1.00 90.44 105 VAL A O 1
ATOM 886 N N . LEU A 1 106 ? -26.822 -12.937 46.100 1.00 91.06 106 LEU A N 1
ATOM 887 C CA . LEU A 1 106 ? -25.805 -12.234 46.875 1.00 91.06 106 LEU A CA 1
ATOM 888 C C . LEU A 1 106 ? -25.397 -13.097 48.060 1.00 91.06 106 LEU A C 1
ATOM 890 O O . LEU A 1 106 ? -26.220 -13.401 48.922 1.00 91.06 106 LEU A O 1
ATOM 894 N N . PHE A 1 107 ? -24.134 -13.495 48.124 1.00 90.62 107 PHE A N 1
ATOM 895 C CA . PHE A 1 107 ? -23.600 -14.198 49.283 1.00 90.62 107 PHE A CA 1
ATOM 896 C C . PHE A 1 107 ? -22.953 -13.203 50.227 1.00 90.62 107 PHE A C 1
ATOM 898 O O . PHE A 1 107 ? -22.002 -12.518 49.869 1.00 90.62 107 PHE A O 1
ATOM 905 N N . PHE A 1 108 ? -23.477 -13.136 51.444 1.00 87.50 108 PHE A N 1
ATOM 906 C CA . PHE A 1 108 ? -22.962 -12.265 52.483 1.00 87.50 108 PHE A CA 1
ATOM 907 C C . PHE A 1 108 ? -22.015 -13.037 53.399 1.00 87.50 108 PHE A C 1
ATOM 909 O O . PHE A 1 108 ? -22.422 -13.982 54.087 1.00 87.50 108 PHE A O 1
ATOM 916 N N . GLN A 1 109 ? -20.754 -12.624 53.391 1.00 83.31 109 GLN A N 1
ATOM 917 C CA . GLN A 1 109 ? -19.663 -13.126 54.215 1.00 83.31 109 GLN A CA 1
ATOM 918 C C . GLN A 1 109 ? -19.156 -11.980 55.102 1.00 83.31 109 GLN A C 1
ATOM 920 O O . GLN A 1 109 ? -19.492 -10.826 54.874 1.00 83.31 109 GLN A O 1
ATOM 925 N N . GLU A 1 110 ? -18.410 -12.302 56.157 1.00 78.56 110 GLU A N 1
ATOM 926 C CA . GLU A 1 110 ? -18.089 -11.412 57.284 1.00 78.56 110 GLU A CA 1
ATOM 927 C C . GLU A 1 110 ? -17.950 -9.913 56.955 1.00 78.56 110 GLU A C 1
ATOM 929 O O . GLU A 1 110 ? -18.738 -9.126 57.481 1.00 78.56 110 GLU A O 1
ATOM 934 N N . ASN A 1 111 ? -17.041 -9.549 56.045 1.00 76.31 111 ASN A N 1
ATOM 935 C CA . ASN A 1 111 ? -16.855 -8.172 55.569 1.00 76.31 111 ASN A CA 1
ATOM 936 C C . ASN A 1 111 ? -16.992 -8.033 54.041 1.00 76.31 111 ASN A C 1
ATOM 938 O O . ASN A 1 111 ? -16.562 -7.035 53.471 1.00 76.31 111 ASN A O 1
ATOM 942 N N . GLN A 1 112 ? -17.559 -9.038 53.372 1.00 86.38 112 GLN A N 1
ATOM 943 C CA . GLN A 1 112 ? -17.553 -9.126 51.913 1.00 86.38 112 GLN A CA 1
ATOM 944 C C . GLN A 1 112 ? -18.896 -9.604 51.375 1.00 86.38 112 GLN A C 1
ATOM 946 O O . GLN A 1 112 ? -19.599 -10.418 51.985 1.00 86.38 112 GLN A O 1
ATOM 951 N N . LEU A 1 113 ? -19.239 -9.117 50.193 1.00 88.38 113 LEU A N 1
ATOM 952 C CA . LEU A 1 113 ? -20.352 -9.597 49.396 1.00 88.38 113 LEU A CA 1
ATOM 953 C C . LEU A 1 113 ? -19.810 -10.268 48.145 1.00 88.38 113 LEU A C 1
ATOM 955 O O . LEU A 1 113 ? -18.906 -9.758 47.495 1.00 88.38 113 LEU A O 1
ATOM 959 N N . ILE A 1 114 ? -20.398 -11.399 47.783 1.00 89.50 114 ILE A N 1
ATOM 960 C CA . ILE A 1 114 ? -20.136 -12.037 46.499 1.00 89.50 114 ILE A CA 1
ATOM 961 C C . ILE A 1 114 ? -21.415 -11.943 45.688 1.00 89.50 114 ILE A C 1
ATOM 963 O O . ILE A 1 114 ? -22.432 -12.560 46.021 1.00 89.50 114 ILE A O 1
ATOM 967 N N . LEU A 1 115 ? -21.361 -11.140 44.634 1.00 90.19 115 LEU A N 1
ATOM 968 C CA . LEU A 1 115 ? -22.430 -11.001 43.665 1.00 90.19 115 LEU A CA 1
ATOM 969 C C . LEU A 1 115 ? -22.310 -12.145 42.659 1.00 90.19 115 LEU A C 1
ATOM 971 O O . LEU A 1 115 ? -21.376 -12.176 41.866 1.00 90.19 115 LEU A O 1
ATOM 975 N N . SER A 1 116 ? -23.235 -13.102 42.708 1.00 90.25 116 SER A N 1
ATOM 976 C CA . SER A 1 116 ? -23.234 -14.287 41.849 1.00 90.25 116 SER A CA 1
ATOM 977 C C . SER A 1 116 ? -24.316 -14.171 40.781 1.00 90.25 116 SER A C 1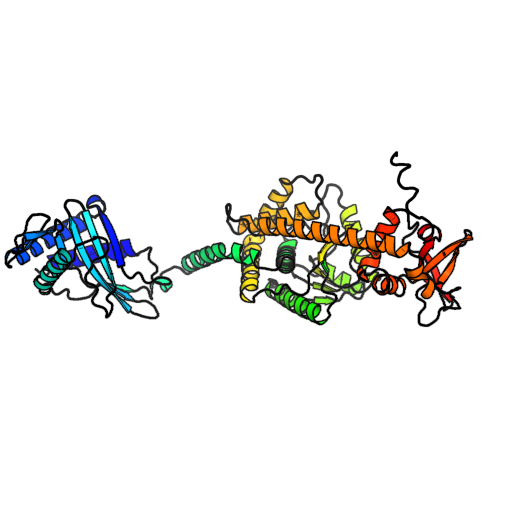
ATOM 979 O O . SER A 1 116 ? -25.500 -14.086 41.111 1.00 90.25 116 SER A O 1
ATOM 981 N N . LEU A 1 117 ? -23.917 -14.186 39.508 1.00 89.50 117 LEU A N 1
ATOM 982 C CA . LEU A 1 117 ? -24.811 -14.204 38.353 1.00 89.50 117 LEU A CA 1
ATOM 983 C C . LEU A 1 117 ? -24.635 -15.509 37.592 1.00 89.50 117 LEU A C 1
ATOM 985 O O . LEU A 1 117 ? -23.535 -15.866 37.165 1.00 89.50 117 LEU A O 1
ATOM 989 N N . LYS A 1 118 ? -25.742 -16.199 37.344 1.00 87.44 118 LYS A N 1
ATOM 990 C CA . LYS A 1 118 ? -25.738 -17.431 36.564 1.00 87.44 118 LYS A CA 1
ATOM 991 C C . LYS A 1 118 ? -26.813 -17.412 35.501 1.00 87.44 118 LYS A C 1
ATOM 993 O O . LYS A 1 118 ? -27.983 -17.183 35.797 1.00 87.44 118 LYS A O 1
ATOM 998 N N . ARG A 1 119 ? -26.425 -17.679 34.257 1.00 86.44 119 ARG A N 1
ATOM 999 C CA . ARG A 1 119 ? -27.364 -17.733 33.141 1.00 86.44 119 ARG A CA 1
ATOM 1000 C C . ARG A 1 119 ? -28.334 -18.896 33.332 1.00 86.44 119 ARG A C 1
ATOM 1002 O O . ARG A 1 119 ? -27.927 -20.031 33.583 1.00 86.44 119 ARG A O 1
ATOM 1009 N N . ILE A 1 120 ? -29.620 -18.617 33.168 1.00 82.06 120 ILE A N 1
ATOM 1010 C CA . ILE A 1 120 ? -30.667 -19.635 33.220 1.00 82.06 120 ILE A CA 1
ATOM 1011 C C . ILE A 1 120 ? -30.678 -20.363 31.872 1.00 82.06 120 ILE A C 1
ATOM 1013 O O . ILE A 1 120 ? -31.024 -19.779 30.846 1.00 82.06 120 ILE A O 1
ATOM 1017 N N . LYS A 1 121 ? -30.277 -21.637 31.878 1.00 75.50 121 LYS A N 1
ATOM 1018 C CA . LYS A 1 121 ? -30.360 -22.562 30.735 1.00 75.50 121 LYS A CA 1
ATOM 1019 C C . LYS A 1 121 ? -31.346 -23.688 31.058 1.00 75.50 121 LYS A C 1
ATOM 1021 O O . LYS A 1 121 ? -31.611 -23.958 32.226 1.00 75.50 121 LYS A O 1
ATOM 1026 N N . ASN A 1 122 ? -31.851 -24.374 30.030 1.00 58.34 122 ASN A N 1
ATOM 1027 C CA . ASN A 1 122 ? -32.764 -25.517 30.198 1.00 58.34 122 ASN A CA 1
ATOM 1028 C C . ASN A 1 122 ? -32.106 -26.730 30.892 1.00 58.34 122 ASN A C 1
ATOM 1030 O O . ASN A 1 122 ? -32.800 -27.643 31.336 1.00 58.34 122 ASN A O 1
ATOM 1034 N N . GLU A 1 123 ? -30.779 -26.740 31.020 1.00 57.00 123 GLU A N 1
ATOM 1035 C CA . GLU A 1 123 ? -30.027 -27.779 31.718 1.00 57.00 123 GLU A CA 1
ATOM 1036 C C . GLU A 1 123 ? -29.956 -27.503 33.225 1.00 57.00 123 GLU A C 1
ATOM 1038 O O . GLU A 1 123 ? -29.621 -26.398 33.666 1.00 57.00 123 GLU A O 1
ATOM 1043 N N . LYS A 1 124 ? -30.235 -28.529 34.040 1.00 56.62 124 LYS A N 1
ATOM 1044 C CA . LYS A 1 124 ? -30.153 -28.459 35.507 1.00 56.62 124 LYS A CA 1
ATOM 1045 C C . LYS A 1 124 ? -28.696 -28.327 35.959 1.00 56.62 124 LYS A C 1
ATOM 1047 O O . LYS A 1 124 ? -28.066 -29.303 36.358 1.00 56.62 124 LYS A O 1
ATOM 1052 N N . SER A 1 125 ? -28.160 -27.114 35.925 1.00 59.66 125 SER A N 1
ATOM 1053 C CA . SER A 1 125 ? -26.850 -26.796 36.483 1.00 59.66 125 SER A CA 1
ATOM 1054 C C . SER A 1 125 ? -27.009 -26.315 37.932 1.00 59.66 125 SER A C 1
ATOM 1056 O O . SER A 1 125 ? -27.640 -25.296 38.205 1.00 59.66 125 SER A O 1
ATOM 1058 N N . TRP A 1 126 ? -26.416 -27.033 38.888 1.00 63.66 126 TRP A N 1
ATOM 1059 C CA . TRP A 1 126 ? -26.695 -26.849 40.324 1.00 63.66 126 TRP A CA 1
ATOM 1060 C C . TRP A 1 126 ? -25.762 -25.868 41.056 1.00 63.66 126 TRP A C 1
ATOM 1062 O O . TRP A 1 126 ? -26.030 -25.538 42.207 1.00 63.66 126 TRP A O 1
ATOM 1072 N N . GLY A 1 127 ? -24.696 -25.389 40.406 1.00 75.56 127 GLY A N 1
ATOM 1073 C CA . GLY A 1 127 ? -23.706 -24.485 41.017 1.00 75.56 127 GLY A CA 1
ATOM 1074 C C . GLY A 1 127 ? -24.100 -23.003 41.053 1.00 75.56 127 GLY A C 1
ATOM 1075 O O . GLY A 1 127 ? -25.092 -22.603 40.439 1.00 75.56 127 GLY A O 1
ATOM 1076 N N . PHE A 1 128 ? -23.274 -22.197 41.718 1.00 83.94 128 PHE A N 1
ATOM 1077 C CA . PHE A 1 128 ? -23.334 -20.733 41.759 1.00 83.94 128 PHE A CA 1
ATOM 1078 C C . PHE A 1 128 ? -22.001 -20.168 41.256 1.00 83.94 128 PHE A C 1
ATOM 1080 O O . PHE A 1 128 ? -20.966 -20.807 41.423 1.00 83.94 128 PHE A O 1
ATOM 1087 N N . ALA A 1 129 ? -22.020 -18.994 40.630 1.00 83.38 129 ALA A N 1
ATOM 1088 C CA . ALA A 1 129 ? -20.805 -18.357 40.135 1.00 83.38 129 ALA A CA 1
ATOM 1089 C C . ALA A 1 129 ? -19.975 -17.781 41.297 1.00 83.38 129 ALA A C 1
ATOM 1091 O O . ALA A 1 129 ? -20.543 -17.178 42.211 1.00 83.38 129 ALA A O 1
ATOM 1092 N N . GLY A 1 130 ? -18.650 -17.941 41.247 1.00 78.06 130 GLY A N 1
ATOM 1093 C CA . GLY A 1 130 ? -17.697 -17.306 42.171 1.00 78.06 130 GLY A CA 1
ATOM 1094 C C . GLY A 1 130 ? -17.398 -18.045 43.470 1.00 78.06 130 GLY A C 1
ATOM 1095 O O . GLY A 1 130 ? -16.476 -17.654 44.178 1.00 78.06 130 GLY A O 1
ATOM 1096 N N . ILE A 1 131 ? -18.137 -19.111 43.794 1.00 79.62 131 ILE A N 1
ATOM 1097 C CA . ILE A 1 131 ? -17.879 -19.921 44.989 1.00 79.62 131 ILE A CA 1
ATOM 1098 C C . ILE A 1 131 ? -17.962 -21.405 44.633 1.00 79.62 131 ILE A C 1
ATOM 1100 O O . ILE A 1 131 ? -19.007 -21.903 44.209 1.00 79.62 131 ILE A O 1
ATOM 1104 N N . ASN A 1 132 ? -16.861 -22.122 44.859 1.00 82.31 132 ASN A N 1
ATOM 1105 C CA . ASN A 1 132 ? -16.763 -23.564 44.640 1.00 82.31 132 ASN A CA 1
ATOM 1106 C C . ASN A 1 132 ? -17.411 -24.337 45.798 1.00 82.31 132 ASN A C 1
ATOM 1108 O O . ASN A 1 132 ? -16.729 -24.847 46.682 1.00 82.31 132 ASN A O 1
ATOM 1112 N N . PHE A 1 133 ? -18.740 -24.410 45.800 1.00 83.81 133 PHE A N 1
ATOM 1113 C CA . PHE A 1 133 ? -19.492 -25.242 46.738 1.00 83.81 133 PHE A CA 1
ATOM 1114 C C . PHE A 1 133 ? -19.478 -26.718 46.331 1.00 83.81 133 PHE A C 1
ATOM 1116 O O . PHE A 1 133 ? -19.612 -27.058 45.154 1.00 83.81 133 PHE A O 1
ATOM 1123 N N . SER A 1 134 ? -19.439 -27.606 47.323 1.00 83.88 134 SER A N 1
ATOM 1124 C CA . SER A 1 134 ? -19.755 -29.026 47.140 1.00 83.88 134 SER A CA 1
ATOM 1125 C C . SER A 1 134 ? -21.218 -29.235 46.714 1.00 83.88 134 SER A C 1
ATOM 1127 O O . SER A 1 134 ? -22.074 -28.347 46.836 1.00 83.88 134 SER A O 1
ATOM 1129 N N . ALA A 1 135 ? -21.546 -30.433 46.225 1.00 83.06 135 ALA A N 1
ATOM 1130 C CA . ALA A 1 135 ? -22.906 -30.770 45.806 1.00 83.06 135 ALA A CA 1
ATOM 1131 C C . ALA A 1 135 ? -23.915 -30.669 46.968 1.00 83.06 135 ALA A C 1
ATOM 1133 O O . ALA A 1 135 ? -25.051 -30.227 46.781 1.00 83.06 135 ALA A O 1
ATOM 1134 N N . GLU A 1 136 ? -23.506 -31.050 48.177 1.00 84.00 136 GLU A N 1
ATOM 1135 C CA . GLU A 1 136 ? -24.292 -30.970 49.408 1.00 84.00 136 GLU A CA 1
ATOM 1136 C C . GLU A 1 136 ? -24.551 -29.517 49.822 1.00 84.00 136 GLU A C 1
ATOM 1138 O O . GLU A 1 136 ? -25.667 -29.177 50.222 1.00 84.00 136 GLU A O 1
ATOM 1143 N N . GLU A 1 137 ? -23.550 -28.647 49.689 1.00 84.88 137 GLU A N 1
ATOM 1144 C CA . GLU A 1 137 ? -23.673 -27.214 49.976 1.00 84.88 137 GLU A CA 1
ATOM 1145 C C . GLU A 1 137 ? -24.562 -26.508 48.951 1.00 84.88 137 GLU A C 1
ATOM 1147 O O . GLU A 1 137 ? -25.446 -25.744 49.340 1.00 84.88 137 GLU A O 1
ATOM 1152 N N . CYS A 1 138 ? -24.427 -26.830 47.659 1.00 85.38 138 CYS A N 1
ATOM 1153 C CA . CYS A 1 138 ? -25.329 -26.329 46.621 1.00 85.38 138 CYS A CA 1
ATOM 1154 C C . CYS A 1 138 ? -26.785 -26.721 46.912 1.00 85.38 138 CYS A C 1
ATOM 1156 O O . CYS A 1 138 ? -27.683 -25.877 46.856 1.00 85.38 138 CYS A O 1
ATOM 1158 N N . LYS A 1 139 ? -27.031 -27.989 47.280 1.00 84.81 139 LYS A N 1
ATOM 1159 C CA . LYS A 1 139 ? -28.365 -28.478 47.675 1.00 84.81 139 LYS A CA 1
ATOM 1160 C C . LYS A 1 139 ? -28.904 -27.729 48.894 1.00 84.81 139 LYS A C 1
ATOM 1162 O O . LYS A 1 139 ? -30.088 -27.400 48.923 1.00 84.81 139 LY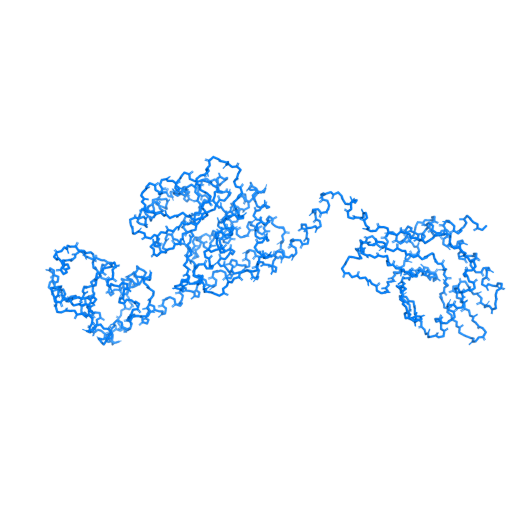S A O 1
ATOM 1167 N N . LEU A 1 140 ? -28.061 -27.454 49.891 1.00 86.94 140 LEU A N 1
ATOM 1168 C CA . LEU A 1 140 ? -28.450 -26.684 51.072 1.00 86.94 140 LEU A CA 1
ATOM 1169 C C . LEU A 1 140 ? -28.845 -25.248 50.702 1.00 86.94 140 LEU A C 1
ATOM 1171 O O . LEU A 1 140 ? -29.921 -24.798 51.093 1.00 86.94 140 LEU A O 1
ATOM 1175 N N . ILE A 1 141 ? -28.021 -24.549 49.919 1.00 87.50 141 ILE A N 1
ATOM 1176 C CA . ILE A 1 141 ? -28.299 -23.175 49.476 1.00 87.50 141 ILE A CA 1
ATOM 1177 C C . ILE A 1 141 ? -29.602 -23.125 48.677 1.00 87.50 141 ILE A C 1
ATOM 1179 O O . ILE A 1 141 ? -30.426 -22.251 48.924 1.00 87.50 141 ILE A O 1
ATOM 1183 N N . ARG A 1 142 ? -29.848 -24.093 47.788 1.00 86.75 142 ARG A N 1
ATOM 1184 C CA . ARG A 1 142 ? -31.104 -24.180 47.027 1.00 86.75 142 ARG A CA 1
ATOM 1185 C C . ARG A 1 142 ? -32.322 -24.360 47.923 1.00 86.75 142 ARG A C 1
ATOM 1187 O O . ARG A 1 142 ? -33.250 -23.570 47.815 1.00 86.75 142 ARG A O 1
ATOM 1194 N N . LYS A 1 143 ? -32.278 -25.289 48.887 1.00 86.06 143 LYS A N 1
ATOM 1195 C CA . LYS A 1 143 ? -33.357 -25.436 49.880 1.00 86.06 143 LYS A CA 1
ATOM 1196 C C . LYS A 1 143 ? -33.619 -24.134 50.639 1.00 86.06 143 LYS A C 1
ATOM 1198 O O . LYS A 1 143 ? -34.763 -23.825 50.955 1.00 86.06 143 LYS A O 1
ATOM 1203 N N . ILE A 1 144 ? -32.567 -23.381 50.966 1.00 85.81 144 ILE A N 1
ATOM 1204 C CA . ILE A 1 144 ? -32.701 -22.081 51.630 1.00 85.81 144 ILE A CA 1
ATOM 1205 C C . ILE A 1 144 ? -33.369 -21.073 50.690 1.00 85.81 144 ILE A C 1
ATOM 1207 O O . ILE A 1 144 ? -34.329 -20.429 51.100 1.00 85.81 144 ILE A O 1
ATOM 1211 N N . LEU A 1 145 ? -32.920 -20.961 49.438 1.00 86.44 145 LEU A N 1
ATOM 1212 C CA . LEU A 1 145 ? -33.540 -20.085 48.442 1.00 86.44 145 LEU A CA 1
ATOM 1213 C C . LEU A 1 145 ? -35.014 -20.451 48.195 1.00 86.44 145 LEU A C 1
ATOM 1215 O O . LEU A 1 145 ? -35.834 -19.546 48.102 1.00 86.44 145 LEU A O 1
ATOM 1219 N N . ASP A 1 146 ? -35.382 -21.736 48.221 1.00 83.69 146 ASP A N 1
ATOM 1220 C CA . ASP A 1 146 ? -36.777 -22.194 48.117 1.00 83.69 146 ASP A CA 1
ATOM 1221 C C . ASP A 1 146 ? -37.628 -21.733 49.310 1.00 83.69 146 ASP A C 1
ATOM 1223 O O . ASP A 1 146 ? -38.751 -21.254 49.141 1.00 83.69 146 ASP A O 1
ATOM 1227 N N . VAL A 1 147 ? -37.094 -21.813 50.537 1.00 84.25 147 VAL A N 1
ATOM 1228 C CA . VAL A 1 147 ? -37.757 -21.232 51.721 1.00 84.25 147 VAL A CA 1
ATOM 1229 C C . VAL A 1 147 ? -37.958 -19.727 51.542 1.00 84.25 147 VAL A C 1
ATOM 1231 O O . VAL A 1 147 ? -38.989 -19.175 51.945 1.00 84.25 147 VAL A O 1
ATOM 1234 N N . LEU A 1 148 ? -36.973 -19.066 50.941 1.00 83.31 148 LEU A N 1
ATOM 1235 C CA . LEU A 1 148 ? -36.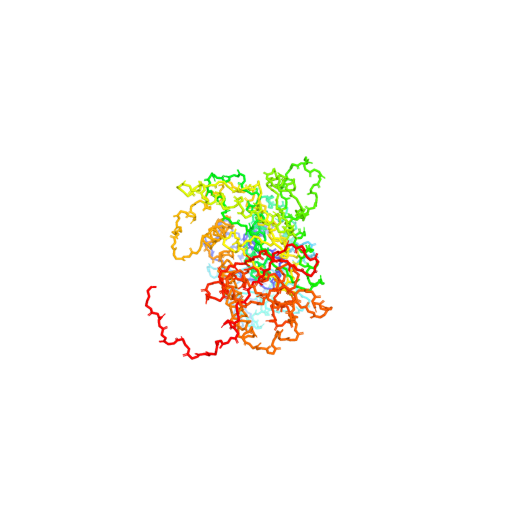967 -17.630 50.713 1.00 83.31 148 LEU A CA 1
ATOM 1236 C C . LEU A 1 148 ? -37.737 -17.196 49.463 1.00 83.31 148 LEU A C 1
ATOM 1238 O O . LEU A 1 148 ? -38.003 -16.006 49.335 1.00 83.31 148 LEU A O 1
ATOM 1242 N N . ALA A 1 149 ? -38.192 -18.114 48.607 1.00 76.06 149 ALA A N 1
ATOM 1243 C CA . ALA A 1 149 ? -39.009 -17.807 47.428 1.00 76.06 149 ALA A CA 1
ATOM 1244 C C . ALA A 1 149 ? -40.338 -17.113 47.788 1.00 76.06 149 ALA A C 1
ATOM 1246 O O . ALA A 1 149 ? -40.953 -16.448 46.958 1.00 76.06 149 ALA A O 1
ATOM 1247 N N . LYS A 1 150 ? -40.762 -17.205 49.058 1.00 71.00 150 LYS A N 1
ATOM 1248 C CA . LYS A 1 150 ? -41.876 -16.422 49.621 1.00 71.00 150 LYS A CA 1
ATOM 1249 C C . LYS A 1 150 ? -41.634 -14.909 49.568 1.00 71.00 150 LYS A C 1
ATOM 1251 O O . LYS A 1 150 ? -42.590 -14.139 49.609 1.00 71.00 150 LYS A O 1
ATOM 1256 N N . ILE A 1 151 ? -40.378 -14.475 49.488 1.00 75.00 151 ILE A N 1
ATOM 1257 C CA . ILE A 1 151 ? -39.995 -13.088 49.231 1.00 75.00 151 ILE A CA 1
ATOM 1258 C C . ILE A 1 151 ? -40.216 -12.830 47.736 1.00 75.00 151 ILE A C 1
ATOM 1260 O O . ILE A 1 151 ? -39.293 -12.877 46.930 1.00 75.00 151 ILE A O 1
ATOM 1264 N N . GLN A 1 152 ? -41.469 -12.596 47.347 1.00 65.50 152 GLN A N 1
ATOM 1265 C CA . GLN A 1 152 ? -41.805 -12.289 45.959 1.00 65.50 152 GLN A CA 1
ATOM 1266 C C . GLN A 1 152 ? -41.264 -10.910 45.584 1.00 65.50 152 GLN A C 1
ATOM 1268 O O . GLN A 1 152 ? -41.796 -9.887 46.021 1.00 65.50 152 GLN A O 1
ATOM 1273 N N . PHE A 1 153 ? -40.210 -10.858 44.772 1.00 72.06 153 PHE A N 1
ATOM 1274 C CA . PHE A 1 153 ? -39.808 -9.626 44.100 1.00 72.06 153 PHE A CA 1
ATOM 1275 C C . PHE A 1 153 ? -40.812 -9.318 42.992 1.00 72.06 153 PHE A C 1
ATOM 1277 O O . PHE A 1 153 ? -41.087 -10.160 42.144 1.00 72.06 153 PHE A O 1
ATOM 1284 N N . CYS A 1 154 ? -41.391 -8.117 43.023 1.00 58.34 154 CYS A N 1
ATOM 1285 C CA . CYS A 1 154 ? -42.523 -7.783 42.160 1.00 58.34 154 CYS A CA 1
ATOM 1286 C C . CYS A 1 154 ? -42.115 -7.667 40.685 1.00 58.34 154 CYS A C 1
ATOM 1288 O O . CYS A 1 154 ? -42.970 -7.785 39.812 1.00 58.34 154 CYS A O 1
ATOM 1290 N N . LYS A 1 155 ? -40.829 -7.402 40.405 1.00 76.62 155 LYS A N 1
ATOM 1291 C CA . LYS A 1 155 ? -40.290 -7.216 39.054 1.00 76.62 155 LYS A CA 1
ATOM 1292 C C . LYS A 1 155 ? -38.833 -7.699 38.967 1.00 76.62 155 LYS A C 1
ATOM 1294 O O . LYS A 1 155 ? -38.085 -7.488 39.929 1.00 76.62 155 LYS A O 1
ATOM 1299 N N . PRO A 1 156 ? -38.422 -8.316 37.841 1.00 82.81 156 PRO A N 1
ATOM 1300 C CA . PRO A 1 156 ? -37.008 -8.520 37.543 1.00 82.81 156 PRO A CA 1
ATOM 1301 C C . PRO A 1 156 ? -36.308 -7.166 37.366 1.00 82.81 156 PRO A C 1
ATOM 1303 O O . PRO A 1 156 ? -36.945 -6.170 37.013 1.00 82.81 156 PRO A O 1
ATOM 1306 N N . ILE A 1 157 ? -35.000 -7.135 37.598 1.00 84.12 157 ILE A N 1
ATOM 1307 C CA . ILE A 1 157 ? -34.156 -5.997 37.237 1.00 84.12 157 ILE A CA 1
ATOM 1308 C C . ILE A 1 157 ? -33.960 -6.058 35.723 1.00 84.12 157 ILE A C 1
ATOM 1310 O O . ILE A 1 157 ? -33.500 -7.067 35.186 1.00 84.12 157 ILE A O 1
ATOM 1314 N N . LEU A 1 158 ? -34.374 -4.999 35.032 1.00 79.25 158 LEU A N 1
ATOM 1315 C CA . LEU A 1 158 ? -34.252 -4.875 33.585 1.00 79.25 158 LEU A CA 1
ATOM 1316 C C . LEU A 1 158 ? -33.032 -4.016 33.276 1.00 79.25 158 LEU A C 1
ATOM 1318 O O . LEU A 1 158 ? -33.016 -2.835 33.609 1.00 79.25 158 LEU A O 1
ATOM 1322 N N . LEU A 1 159 ? -32.041 -4.615 32.622 1.00 75.62 159 LEU A N 1
ATOM 1323 C CA . LEU A 1 159 ? -30.910 -3.902 32.048 1.00 75.62 159 LEU A CA 1
ATOM 1324 C C . LEU A 1 159 ? -31.127 -3.839 30.536 1.00 75.62 159 LEU A C 1
ATOM 1326 O O . LEU A 1 159 ? -30.897 -4.821 29.822 1.00 75.62 159 LEU A O 1
ATOM 1330 N N . ASP A 1 160 ? -31.636 -2.705 30.055 1.00 68.62 160 ASP A N 1
ATOM 1331 C CA . ASP A 1 160 ? -31.882 -2.514 28.628 1.00 68.62 160 ASP A CA 1
ATOM 1332 C C . ASP A 1 160 ? -30.606 -2.044 27.924 1.00 68.62 160 ASP A C 1
ATOM 1334 O O . ASP A 1 160 ? -30.204 -0.886 28.029 1.00 68.62 160 ASP A O 1
ATOM 1338 N N . ARG A 1 161 ? -29.954 -2.959 27.199 1.00 64.56 161 ARG A N 1
ATOM 1339 C CA . ARG A 1 161 ? -28.775 -2.652 26.381 1.00 64.56 161 ARG A CA 1
ATOM 1340 C C . ARG A 1 161 ? -29.136 -2.302 24.938 1.00 64.56 161 ARG A C 1
ATOM 1342 O O . ARG A 1 161 ? -28.257 -1.861 24.208 1.00 64.56 161 ARG A O 1
ATOM 1349 N N . ARG A 1 162 ? -30.416 -2.385 24.542 1.00 57.62 162 ARG A N 1
ATOM 1350 C CA . ARG A 1 162 ? -30.889 -1.935 23.216 1.00 57.62 162 ARG A CA 1
ATOM 1351 C C . ARG A 1 162 ? -30.728 -0.423 23.051 1.00 57.62 162 ARG A C 1
ATOM 1353 O O . ARG A 1 162 ? -30.486 0.058 21.952 1.00 57.62 162 ARG A O 1
ATOM 1360 N N . LEU A 1 163 ? -30.827 0.319 24.158 1.00 43.56 163 LEU A N 1
ATOM 1361 C CA . LEU A 1 163 ? -30.694 1.777 24.197 1.00 43.56 163 LEU A CA 1
ATOM 1362 C C . LEU A 1 163 ? -29.288 2.265 24.575 1.00 43.56 163 LEU A C 1
ATOM 1364 O O . LEU A 1 163 ? -29.013 3.439 24.368 1.00 43.56 163 LEU A O 1
ATOM 1368 N N . ALA A 1 164 ? -28.392 1.402 25.071 1.00 44.78 164 ALA A N 1
ATOM 1369 C CA . ALA A 1 164 ? -27.013 1.785 25.402 1.00 44.78 164 ALA A CA 1
ATOM 1370 C C . ALA A 1 164 ? -26.194 2.166 24.153 1.00 44.78 164 ALA A C 1
ATOM 1372 O O . ALA A 1 164 ? -25.308 3.011 24.230 1.00 44.78 164 ALA A O 1
ATOM 1373 N N . LEU A 1 165 ? -26.547 1.608 22.987 1.00 41.59 165 LEU A N 1
ATOM 1374 C CA . LEU A 1 165 ? -26.091 2.114 21.692 1.00 41.59 165 LEU A CA 1
ATOM 1375 C C . LEU A 1 165 ? -26.629 3.533 21.457 1.00 41.59 165 LEU A C 1
ATOM 1377 O O . LEU A 1 165 ? -25.853 4.417 21.137 1.00 41.59 165 LEU A O 1
ATOM 1381 N N . ILE A 1 166 ? -27.916 3.791 21.692 1.00 42.53 166 ILE A N 1
ATOM 1382 C CA . ILE A 1 166 ? -28.564 5.090 21.427 1.00 42.53 166 ILE A CA 1
ATOM 1383 C C . ILE A 1 166 ? -28.131 6.199 22.412 1.00 42.53 166 ILE A C 1
ATOM 1385 O O . ILE A 1 166 ? -28.122 7.370 22.041 1.00 42.53 166 ILE A O 1
ATOM 1389 N N . SER A 1 167 ? -27.769 5.858 23.654 1.00 40.53 167 SER A N 1
ATOM 1390 C CA . SER A 1 167 ? -27.370 6.816 24.699 1.00 40.53 167 SER A CA 1
ATOM 1391 C C . SER A 1 167 ? -25.883 7.166 24.706 1.00 40.53 167 SER A C 1
ATOM 1393 O O . SER A 1 167 ? -25.477 8.066 25.440 1.00 40.53 167 SER A O 1
ATOM 1395 N N . LEU A 1 168 ? -25.059 6.489 23.904 1.00 43.41 168 LEU A N 1
ATOM 1396 C CA . LEU A 1 168 ? -23.747 7.021 23.563 1.00 43.41 168 LEU A CA 1
ATOM 1397 C C . LEU A 1 168 ? -23.988 8.243 22.678 1.00 43.41 168 LEU A C 1
ATOM 1399 O O . LEU A 1 168 ? -24.680 8.160 21.662 1.00 43.41 168 LEU A O 1
ATOM 1403 N N . SER A 1 169 ? -23.413 9.391 23.037 1.00 47.94 169 SER A N 1
ATOM 1404 C CA . SER A 1 169 ? -23.363 10.497 22.080 1.00 47.94 169 SER A CA 1
ATOM 1405 C C . SER A 1 169 ? -22.777 9.967 20.763 1.00 47.94 169 SER A C 1
ATOM 1407 O O . SER A 1 169 ? -21.876 9.127 20.782 1.00 47.94 169 SER A O 1
ATOM 1409 N N . ARG A 1 170 ? -23.245 10.455 19.604 1.00 48.09 170 ARG A N 1
ATOM 1410 C CA . ARG A 1 170 ? -22.653 10.114 18.288 1.00 48.09 170 ARG A CA 1
ATOM 1411 C C . ARG A 1 170 ? -21.123 10.194 18.302 1.00 48.09 170 ARG A C 1
ATOM 1413 O O . ARG A 1 170 ? -20.449 9.488 17.565 1.00 48.09 170 ARG A O 1
ATOM 1420 N N . GLN A 1 171 ? -20.592 11.085 19.134 1.00 41.06 171 GLN A N 1
ATOM 1421 C CA . GLN A 1 171 ? -19.174 11.269 19.368 1.00 41.06 171 GLN A CA 1
ATOM 1422 C C . GLN A 1 171 ? -18.545 10.092 20.125 1.00 41.06 171 GLN A C 1
ATOM 1424 O O . GLN A 1 171 ? -17.526 9.607 19.668 1.00 41.06 171 GLN A O 1
ATOM 1429 N N . GLN A 1 172 ? -19.162 9.571 21.189 1.00 44.88 172 GLN A N 1
ATOM 1430 C CA . GLN A 1 172 ? -18.679 8.393 21.928 1.00 44.88 172 GLN A CA 1
ATOM 1431 C C . GLN A 1 172 ? -18.841 7.077 21.152 1.00 44.88 172 GLN A C 1
ATOM 1433 O O . GLN A 1 172 ? -17.953 6.231 21.227 1.00 44.88 172 GLN A O 1
ATOM 1438 N N . GLN A 1 173 ? -19.918 6.913 20.370 1.00 43.38 173 GLN A N 1
ATOM 1439 C CA . GLN A 1 173 ? -20.038 5.791 19.425 1.00 43.38 173 GLN A CA 1
ATOM 1440 C C . GLN A 1 173 ? -18.907 5.836 18.402 1.00 43.38 173 GLN A C 1
ATOM 1442 O O . GLN A 1 173 ? -18.176 4.864 18.255 1.00 43.38 173 GLN A O 1
ATOM 1447 N N . ARG A 1 174 ? -18.691 7.008 17.784 1.00 49.00 174 ARG A N 1
ATOM 1448 C CA . ARG A 1 174 ? -17.549 7.226 16.900 1.00 49.00 174 ARG A CA 1
ATOM 1449 C C . ARG A 1 174 ? -16.239 6.962 17.617 1.00 49.00 174 ARG A C 1
ATOM 1451 O O . ARG A 1 174 ? -15.390 6.348 17.009 1.00 49.00 174 ARG A O 1
ATOM 1458 N N . THR A 1 175 ? -16.047 7.370 18.869 1.00 50.34 175 THR A N 1
ATOM 1459 C CA . THR A 1 175 ? -14.801 7.114 19.609 1.00 50.34 175 THR A CA 1
ATOM 1460 C C . THR A 1 175 ? -14.545 5.620 19.802 1.00 50.34 175 THR A C 1
ATOM 1462 O O . THR A 1 175 ? -13.418 5.189 19.598 1.00 50.34 175 THR A O 1
ATOM 1465 N N . LEU A 1 176 ? -15.565 4.825 20.136 1.00 49.75 176 LEU A N 1
ATOM 1466 C CA . LEU A 1 176 ? -15.445 3.370 20.290 1.00 49.75 176 LEU A CA 1
ATOM 1467 C C . LEU A 1 176 ? -15.260 2.649 18.949 1.00 49.75 176 LEU A C 1
ATOM 1469 O O . LEU A 1 176 ? -14.384 1.798 18.838 1.00 49.75 176 LEU A O 1
ATOM 1473 N N . GLU A 1 177 ? -16.031 3.014 17.923 1.00 52.56 177 GLU A N 1
ATOM 1474 C CA . GLU A 1 177 ? -15.863 2.503 16.555 1.00 52.56 177 GLU A CA 1
ATOM 1475 C C . GLU A 1 177 ? -14.489 2.870 15.998 1.00 52.56 177 GLU A C 1
ATOM 1477 O O . GLU A 1 177 ? -13.819 2.029 15.419 1.00 52.56 177 GLU A O 1
ATOM 1482 N N . THR A 1 178 ? -14.036 4.100 16.238 1.00 54.38 178 THR A N 1
ATOM 1483 C CA . THR A 1 178 ? -12.713 4.593 15.845 1.00 54.38 178 THR A CA 1
ATOM 1484 C C . THR A 1 178 ? -11.613 3.866 16.620 1.00 54.38 178 THR A C 1
ATOM 1486 O O . THR A 1 178 ? -10.604 3.518 16.025 1.00 54.38 178 THR A O 1
ATOM 1489 N N . ALA A 1 179 ? -11.795 3.574 17.913 1.00 57.81 179 ALA A N 1
ATOM 1490 C CA . ALA A 1 179 ? -10.826 2.821 18.714 1.00 57.81 179 ALA A CA 1
ATOM 1491 C C . ALA A 1 179 ? -10.710 1.353 18.262 1.00 57.81 179 ALA A C 1
ATOM 1493 O O . ALA A 1 179 ? -9.605 0.864 18.051 1.00 57.81 179 ALA A O 1
ATOM 1494 N N . LEU A 1 180 ? -11.838 0.671 18.035 1.00 58.66 180 LEU A N 1
ATOM 1495 C CA . LEU A 1 180 ? -11.873 -0.690 17.481 1.00 58.66 180 LEU A CA 1
ATOM 1496 C C . LEU A 1 180 ? -11.358 -0.736 16.037 1.00 58.66 180 LEU A C 1
ATOM 1498 O O . LEU A 1 180 ? -10.713 -1.700 15.627 1.00 58.66 180 LEU A O 1
ATOM 1502 N N . TRP A 1 181 ? -11.625 0.309 15.256 1.00 63.16 181 TRP A N 1
ATOM 1503 C CA . TRP A 1 181 ? -11.051 0.485 13.929 1.00 63.16 181 TRP A CA 1
ATOM 1504 C C . TRP A 1 181 ? -9.527 0.616 14.021 1.00 63.16 181 TRP A C 1
ATOM 1506 O O . TRP A 1 181 ? -8.833 -0.178 13.392 1.00 63.16 181 TRP A O 1
ATOM 1516 N N . PHE A 1 182 ? -9.002 1.496 14.885 1.00 63.62 182 PHE A N 1
ATOM 1517 C CA . PHE A 1 182 ? -7.564 1.658 15.137 1.00 63.62 182 PHE A CA 1
ATOM 1518 C C . PHE A 1 182 ? -6.878 0.367 15.601 1.00 63.62 182 PHE A C 1
ATOM 1520 O O . PHE A 1 182 ? -5.738 0.116 15.214 1.00 63.62 182 PHE A O 1
ATOM 1527 N N . GLU A 1 183 ? -7.551 -0.486 16.377 1.00 66.50 183 GLU A N 1
ATOM 1528 C CA . GLU A 1 183 ? -7.008 -1.793 16.772 1.00 66.50 183 GLU A CA 1
ATOM 1529 C C . GLU A 1 183 ? -6.868 -2.773 15.596 1.00 66.50 183 GLU A C 1
ATOM 1531 O O . GLU A 1 183 ? -5.945 -3.594 15.596 1.00 66.50 183 GLU A O 1
ATOM 1536 N N . ASN A 1 184 ? -7.739 -2.662 14.587 1.00 73.00 184 ASN A N 1
ATOM 1537 C CA . ASN A 1 184 ? -7.767 -3.527 13.407 1.00 73.00 184 ASN A CA 1
ATOM 1538 C C . ASN A 1 184 ? -6.953 -2.988 12.220 1.00 73.00 184 ASN A C 1
ATOM 1540 O O . ASN A 1 184 ? -6.608 -3.775 11.331 1.00 73.00 184 ASN A O 1
ATOM 1544 N N . VAL A 1 185 ? -6.619 -1.687 12.191 1.00 79.88 185 VAL A N 1
ATOM 1545 C CA . VAL A 1 185 ? -5.791 -1.095 11.123 1.00 79.88 185 VAL A CA 1
ATOM 1546 C C . VAL A 1 185 ? -4.476 -1.866 10.953 1.00 79.88 185 VAL A C 1
ATOM 1548 O O . VAL A 1 185 ? -4.227 -2.303 9.832 1.00 79.88 185 VAL A O 1
ATOM 1551 N N . PRO A 1 186 ? -3.671 -2.146 12.001 1.00 82.38 186 PRO A N 1
ATOM 1552 C CA . PRO A 1 186 ? -2.381 -2.807 11.818 1.00 82.38 186 PRO A CA 1
ATOM 1553 C C . PRO A 1 186 ? -2.480 -4.178 11.154 1.00 82.38 186 PRO A C 1
ATOM 1555 O O . PRO A 1 186 ? -1.868 -4.405 10.117 1.00 82.38 186 PRO A O 1
ATOM 1558 N N . ALA A 1 187 ? -3.355 -5.043 11.670 1.00 81.50 187 ALA A N 1
ATOM 1559 C CA . ALA A 1 187 ? -3.561 -6.376 11.114 1.00 81.50 187 ALA A CA 1
ATOM 1560 C C . ALA A 1 187 ? -4.145 -6.350 9.692 1.00 81.50 187 ALA A C 1
ATOM 1562 O O . ALA A 1 187 ? -4.074 -7.348 8.981 1.00 81.50 187 ALA A O 1
ATOM 1563 N N . THR A 1 188 ? -4.787 -5.254 9.284 1.00 83.94 188 THR A N 1
ATOM 1564 C CA . THR A 1 188 ? -5.306 -5.085 7.922 1.00 83.94 188 THR A CA 1
ATOM 1565 C C . THR A 1 188 ? -4.217 -4.598 6.973 1.00 83.94 188 THR A C 1
ATOM 1567 O O . THR A 1 188 ? -4.094 -5.145 5.884 1.00 83.94 188 THR A O 1
ATOM 1570 N N . ILE A 1 189 ? -3.385 -3.643 7.401 1.00 87.25 189 ILE A N 1
ATOM 1571 C CA . ILE A 1 189 ? -2.221 -3.189 6.628 1.00 87.25 189 ILE A CA 1
ATOM 1572 C C . ILE A 1 189 ? -1.245 -4.347 6.383 1.00 87.25 189 ILE A C 1
ATOM 1574 O O . ILE A 1 189 ? -0.811 -4.519 5.251 1.00 87.25 189 ILE A O 1
ATOM 1578 N N . ASP A 1 190 ? -0.991 -5.194 7.385 1.00 83.31 190 ASP A N 1
ATOM 1579 C CA . ASP A 1 190 ? -0.100 -6.359 7.249 1.00 83.31 190 ASP A CA 1
ATOM 1580 C C . ASP A 1 190 ? -0.621 -7.418 6.257 1.00 83.31 190 ASP A C 1
ATOM 1582 O O . ASP A 1 190 ? 0.154 -8.203 5.714 1.00 83.31 190 ASP A O 1
ATOM 1586 N N . ARG A 1 191 ? -1.941 -7.471 6.026 1.00 84.06 191 ARG A N 1
ATOM 1587 C CA . ARG A 1 191 ? -2.577 -8.406 5.080 1.00 84.06 191 ARG A CA 1
ATOM 1588 C C . ARG A 1 191 ? -2.660 -7.855 3.658 1.00 84.06 191 ARG A C 1
ATOM 1590 O O . ARG A 1 191 ? -2.899 -8.626 2.730 1.00 84.06 191 ARG A O 1
ATOM 1597 N N . LEU A 1 192 ? -2.529 -6.542 3.486 1.00 87.62 192 LEU A N 1
ATOM 1598 C CA . LEU A 1 192 ? -2.659 -5.907 2.184 1.00 87.62 192 LEU A CA 1
ATOM 1599 C C . LEU A 1 192 ? -1.385 -6.100 1.346 1.00 87.62 192 LEU A C 1
ATOM 1601 O O . LEU A 1 192 ? -0.280 -5.998 1.879 1.00 87.62 192 LEU A O 1
ATOM 1605 N N . PRO A 1 193 ? -1.525 -6.296 0.022 1.00 87.69 193 PRO A N 1
ATOM 1606 C CA . PRO A 1 193 ? -0.393 -6.286 -0.898 1.00 87.69 193 PRO A CA 1
ATOM 1607 C C . PRO A 1 193 ? 0.449 -5.016 -0.758 1.00 87.69 193 PRO A C 1
ATOM 1609 O O . PRO A 1 193 ? -0.094 -3.905 -0.691 1.00 87.69 193 PRO A O 1
ATOM 1612 N N . VAL A 1 194 ? 1.775 -5.155 -0.798 1.00 89.62 194 VAL A N 1
ATOM 1613 C CA . VAL A 1 194 ? 2.691 -4.008 -0.704 1.00 89.62 194 VAL A CA 1
ATOM 1614 C C . VAL A 1 194 ? 2.406 -2.953 -1.787 1.00 89.62 194 VAL A C 1
ATOM 1616 O O . VAL A 1 194 ? 2.313 -1.774 -1.431 1.00 89.62 194 VAL A O 1
ATOM 1619 N N . PRO A 1 195 ? 2.152 -3.319 -3.062 1.00 89.94 195 PRO A N 1
ATOM 1620 C CA . PRO A 1 195 ? 1.770 -2.357 -4.098 1.00 89.94 195 PRO A CA 1
ATOM 1621 C C . PRO A 1 195 ? 0.477 -1.582 -3.807 1.00 89.94 195 PRO A C 1
ATOM 1623 O O . PRO A 1 195 ? 0.367 -0.408 -4.165 1.00 89.94 195 PRO A O 1
ATOM 1626 N N . VAL A 1 196 ? -0.494 -2.196 -3.123 1.00 90.62 196 VAL A N 1
ATOM 1627 C CA . VAL A 1 196 ? -1.773 -1.551 -2.781 1.00 90.62 196 VAL A CA 1
ATOM 1628 C C . VAL A 1 196 ? -1.557 -0.462 -1.734 1.00 90.62 196 VAL A C 1
ATOM 1630 O O . VAL A 1 196 ? -2.008 0.671 -1.917 1.00 90.62 196 VAL A O 1
ATOM 1633 N N . VAL A 1 197 ? -0.826 -0.771 -0.660 1.00 92.06 197 VAL A N 1
ATOM 1634 C CA . VAL A 1 197 ? -0.502 0.217 0.381 1.00 92.06 197 VAL A CA 1
ATOM 1635 C C . VAL A 1 197 ? 0.416 1.308 -0.180 1.00 92.06 197 VAL A C 1
ATOM 1637 O O . VAL A 1 197 ? 0.197 2.486 0.099 1.00 92.06 197 VAL A O 1
ATOM 1640 N N . PHE A 1 198 ? 1.363 0.952 -1.057 1.00 93.94 198 PHE A N 1
ATOM 1641 C CA . PHE A 1 198 ? 2.208 1.910 -1.777 1.00 93.94 198 PHE A CA 1
ATOM 1642 C C . PHE A 1 198 ? 1.372 2.937 -2.544 1.00 93.94 198 PHE A C 1
ATOM 1644 O O . PHE A 1 198 ? 1.596 4.145 -2.412 1.00 93.94 198 PHE A O 1
ATOM 1651 N N . CYS A 1 199 ? 0.366 2.476 -3.288 1.00 92.44 199 CYS A N 1
ATOM 1652 C CA . CYS A 1 199 ? -0.547 3.355 -4.009 1.00 92.44 199 CYS A CA 1
ATOM 1653 C C . CYS A 1 199 ? -1.381 4.224 -3.077 1.00 92.44 199 CYS A C 1
ATOM 1655 O O . CYS A 1 199 ? -1.550 5.412 -3.339 1.00 92.44 199 CYS A O 1
ATOM 1657 N N . ALA A 1 200 ? -1.884 3.653 -1.983 1.00 91.88 200 ALA A N 1
ATOM 1658 C CA . ALA A 1 200 ? -2.691 4.388 -1.020 1.00 91.88 200 ALA A CA 1
ATOM 1659 C C . ALA A 1 200 ? -1.900 5.525 -0.359 1.00 91.88 200 ALA A C 1
ATOM 1661 O O . ALA A 1 200 ? -2.400 6.644 -0.264 1.00 91.88 200 ALA A O 1
ATOM 1662 N N . VAL A 1 201 ? -0.645 5.276 0.027 1.00 94.19 201 VAL A N 1
ATOM 1663 C CA . VAL A 1 201 ? 0.245 6.301 0.594 1.00 94.19 201 VAL A CA 1
ATOM 1664 C C . VAL A 1 201 ? 0.469 7.446 -0.399 1.00 94.19 201 VAL A C 1
ATOM 1666 O O . VAL A 1 201 ? 0.321 8.613 -0.035 1.00 94.19 201 VAL A O 1
ATOM 1669 N N . HIS A 1 202 ? 0.762 7.144 -1.667 1.00 93.94 202 HIS A N 1
ATOM 1670 C CA . HIS A 1 202 ? 0.978 8.180 -2.685 1.00 93.94 202 HIS A CA 1
ATOM 1671 C C . HIS A 1 202 ? -0.318 8.906 -3.081 1.00 93.94 202 HIS A C 1
ATOM 1673 O O . HIS A 1 202 ? -0.287 10.108 -3.342 1.00 93.94 202 HIS A O 1
ATOM 1679 N N . ALA A 1 203 ? -1.469 8.232 -3.038 1.00 91.31 203 ALA A N 1
ATOM 1680 C CA . ALA A 1 203 ? -2.778 8.856 -3.214 1.00 91.31 203 ALA A CA 1
ATOM 1681 C C . ALA A 1 203 ? -3.111 9.834 -2.074 1.00 91.31 203 ALA A C 1
ATOM 1683 O O . ALA A 1 203 ? -3.576 10.945 -2.330 1.00 91.31 203 ALA A O 1
ATOM 1684 N N . ILE A 1 204 ? -2.814 9.465 -0.821 1.00 89.69 204 ILE A N 1
ATOM 1685 C CA . ILE A 1 204 ? -2.947 10.363 0.335 1.00 89.69 204 ILE A CA 1
ATOM 1686 C C . ILE A 1 204 ? -2.074 11.605 0.136 1.00 89.69 204 ILE A C 1
ATOM 1688 O O . ILE A 1 204 ? -2.563 12.722 0.303 1.00 89.69 204 ILE A O 1
ATOM 1692 N N . LEU A 1 205 ? -0.813 11.427 -0.279 1.00 91.69 205 LEU A N 1
ATOM 1693 C CA . LEU A 1 205 ? 0.090 12.539 -0.586 1.00 91.69 205 LEU A CA 1
ATOM 1694 C C . LEU A 1 205 ? -0.465 13.445 -1.687 1.00 91.69 205 LEU A C 1
ATOM 1696 O O . LEU A 1 205 ? -0.464 14.661 -1.512 1.00 91.69 205 LEU A O 1
ATOM 1700 N N . ALA A 1 206 ? -0.986 12.877 -2.779 1.00 89.81 206 ALA A N 1
ATOM 1701 C CA . ALA A 1 206 ? -1.605 13.642 -3.861 1.00 89.81 206 ALA A CA 1
ATOM 1702 C C . ALA A 1 206 ? -2.762 14.522 -3.354 1.00 89.81 206 ALA A C 1
ATOM 1704 O O . ALA A 1 206 ? -2.877 15.679 -3.759 1.00 89.81 206 ALA A O 1
ATOM 1705 N N . ALA A 1 207 ? -3.584 14.005 -2.433 1.00 85.88 207 ALA A N 1
ATOM 1706 C CA . ALA A 1 207 ? -4.731 14.719 -1.875 1.00 85.88 207 ALA A CA 1
ATOM 1707 C C . ALA A 1 207 ? -4.337 15.912 -0.981 1.00 85.88 207 ALA A C 1
ATOM 1709 O O . ALA A 1 207 ? -5.044 16.920 -0.959 1.00 85.88 207 ALA A O 1
ATOM 1710 N N . VAL A 1 208 ? -3.211 15.825 -0.263 1.00 87.06 208 VAL A N 1
ATOM 1711 C CA . VAL A 1 208 ? -2.752 16.867 0.682 1.00 87.06 208 VAL A CA 1
ATOM 1712 C C . VAL A 1 208 ? -1.610 17.737 0.145 1.00 87.06 208 VAL A C 1
ATOM 1714 O O . VAL A 1 208 ? -1.214 18.703 0.794 1.00 87.06 208 VAL A O 1
ATOM 1717 N N . MET A 1 209 ? -1.098 17.436 -1.050 1.00 85.62 209 MET A N 1
ATOM 1718 C CA . MET A 1 209 ? 0.111 18.043 -1.620 1.00 85.62 209 MET A CA 1
ATOM 1719 C C . MET A 1 209 ? 0.048 19.564 -1.805 1.00 85.62 209 MET A C 1
ATOM 1721 O O . MET A 1 209 ? 1.084 20.222 -1.870 1.00 85.62 209 MET A O 1
ATOM 1725 N N . SER A 1 210 ? -1.150 20.137 -1.910 1.00 81.00 210 SER A N 1
ATOM 1726 C CA . SER A 1 210 ? -1.350 21.587 -2.009 1.00 81.00 210 SER A CA 1
ATOM 1727 C C . SER A 1 210 ? -1.031 22.347 -0.731 1.00 81.00 210 SER A C 1
ATOM 1729 O O . SER A 1 210 ? -0.757 23.538 -0.789 1.00 81.00 210 SER A O 1
ATOM 1731 N N . GLU A 1 211 ? -1.109 21.667 0.411 1.00 84.56 211 GLU A N 1
ATOM 1732 C CA . GLU A 1 211 ? -0.815 22.236 1.727 1.00 84.56 211 GLU A CA 1
ATOM 1733 C C . GLU A 1 211 ? 0.688 22.168 2.034 1.00 84.56 211 GLU A C 1
ATOM 1735 O O . GLU A 1 211 ? 1.142 22.642 3.074 1.00 84.56 211 GLU A O 1
ATOM 1740 N N . PHE A 1 212 ? 1.478 21.534 1.159 1.00 85.31 212 PHE A N 1
ATOM 1741 C CA . PHE A 1 212 ? 2.908 21.382 1.374 1.00 85.31 212 PHE A CA 1
ATOM 1742 C C . PHE A 1 212 ? 3.630 22.709 1.135 1.00 85.31 212 PHE A C 1
ATOM 1744 O O . PHE A 1 212 ? 3.461 23.314 0.071 1.00 85.31 212 PHE A O 1
ATOM 1751 N N . PRO A 1 213 ? 4.491 23.140 2.073 1.00 81.06 213 PRO A N 1
ATOM 1752 C CA . PRO A 1 213 ? 5.385 24.256 1.826 1.00 81.06 213 PRO A CA 1
ATOM 1753 C C . PRO A 1 213 ? 6.355 23.926 0.682 1.00 81.06 213 PRO A C 1
ATOM 1755 O O . PRO A 1 213 ? 6.587 22.761 0.332 1.00 81.06 213 PRO A O 1
ATOM 1758 N N . THR A 1 214 ? 6.937 24.970 0.092 1.00 73.62 214 THR A N 1
ATOM 1759 C CA . THR A 1 214 ? 7.925 24.842 -0.983 1.00 73.62 214 THR A CA 1
ATOM 1760 C C . THR A 1 214 ? 9.054 23.898 -0.566 1.00 73.62 214 THR A C 1
ATOM 1762 O O . THR A 1 214 ? 9.585 23.998 0.538 1.00 73.62 214 THR A O 1
ATOM 1765 N N . GLY A 1 215 ? 9.411 22.959 -1.445 1.00 75.44 215 GLY A N 1
ATOM 1766 C CA . GLY A 1 215 ? 10.477 21.991 -1.183 1.00 75.44 215 GLY A CA 1
ATOM 1767 C C . GLY A 1 215 ? 10.095 20.765 -0.354 1.00 75.44 215 GLY A C 1
ATOM 1768 O O . GLY A 1 215 ? 10.944 19.904 -0.159 1.00 75.44 215 GLY A O 1
ATOM 1769 N N . MET A 1 216 ? 8.846 20.638 0.108 1.00 81.56 216 MET A N 1
ATOM 1770 C CA . MET A 1 216 ? 8.396 19.449 0.853 1.00 81.56 216 MET A CA 1
ATOM 1771 C C . MET A 1 216 ? 7.828 18.336 -0.036 1.00 81.56 216 MET A C 1
ATOM 1773 O O . MET A 1 216 ? 7.540 17.238 0.440 1.00 81.56 216 MET A O 1
ATOM 1777 N N . LYS A 1 217 ? 7.615 18.616 -1.323 1.00 86.44 217 LYS A N 1
ATOM 1778 C CA . LYS A 1 217 ? 7.056 17.660 -2.284 1.00 86.44 217 LYS A CA 1
ATOM 1779 C C . LYS A 1 217 ? 8.104 16.593 -2.653 1.00 86.44 217 LYS A C 1
ATOM 1781 O O . LYS A 1 217 ? 9.299 16.893 -2.647 1.00 86.44 217 LYS A O 1
ATOM 1786 N N . PRO A 1 218 ? 7.692 15.358 -2.987 1.00 87.94 218 PRO A N 1
ATOM 1787 C CA . PRO A 1 218 ? 8.637 14.291 -3.307 1.00 87.94 218 PRO A CA 1
ATOM 1788 C C . PRO A 1 218 ? 9.358 14.593 -4.621 1.00 87.94 218 PRO A C 1
ATOM 1790 O O . PRO A 1 218 ? 8.716 14.704 -5.651 1.00 87.94 218 PRO A O 1
ATOM 1793 N N . LEU A 1 219 ? 10.687 14.666 -4.647 1.00 87.75 219 LEU A N 1
ATOM 1794 C CA . LEU A 1 219 ? 11.447 14.858 -5.894 1.00 87.75 219 LEU A CA 1
ATOM 1795 C C . LEU A 1 219 ? 11.663 13.538 -6.661 1.00 87.75 219 LEU A C 1
ATOM 1797 O O . LEU A 1 219 ? 12.784 13.205 -7.047 1.00 87.75 219 LEU A O 1
ATOM 1801 N N . TYR A 1 220 ? 10.600 12.756 -6.856 1.00 90.94 220 TYR A N 1
ATOM 1802 C CA . TYR A 1 220 ? 10.593 11.529 -7.659 1.00 90.94 220 TYR A CA 1
ATOM 1803 C C . TYR A 1 220 ? 9.182 11.216 -8.188 1.00 90.94 220 TYR A C 1
ATOM 1805 O O . TYR A 1 220 ? 8.182 11.701 -7.657 1.00 90.94 220 TYR A O 1
ATOM 1813 N N . TYR A 1 221 ? 9.087 10.391 -9.231 1.00 93.25 221 TYR A N 1
ATOM 1814 C CA . TYR A 1 221 ? 7.812 9.806 -9.665 1.00 93.25 221 TYR A CA 1
ATOM 1815 C C . TYR A 1 221 ? 7.577 8.444 -8.992 1.00 93.25 221 TYR A C 1
ATOM 1817 O O . TYR A 1 221 ? 8.451 7.583 -9.100 1.00 93.25 221 TYR A O 1
ATOM 1825 N N . PRO A 1 222 ? 6.441 8.197 -8.318 1.00 94.62 222 PRO A N 1
ATOM 1826 C CA . PRO A 1 222 ? 6.069 6.840 -7.936 1.00 94.62 222 PRO A CA 1
ATOM 1827 C C . PRO A 1 222 ? 5.647 6.061 -9.183 1.00 94.62 222 PRO A C 1
ATOM 1829 O O . PRO A 1 222 ? 4.889 6.572 -10.010 1.00 94.62 222 PRO A O 1
ATOM 1832 N N . ALA A 1 223 ? 6.140 4.836 -9.330 1.00 94.12 223 ALA A N 1
ATOM 1833 C CA . ALA A 1 223 ? 5.847 3.993 -10.479 1.00 94.12 223 ALA A CA 1
ATOM 1834 C C . ALA A 1 223 ? 5.521 2.557 -10.058 1.00 94.12 223 ALA A C 1
ATOM 1836 O O . ALA A 1 223 ? 6.089 2.032 -9.101 1.00 94.12 223 ALA A O 1
ATOM 1837 N N . LEU A 1 224 ? 4.625 1.924 -10.809 1.00 92.25 224 LEU A N 1
ATOM 1838 C CA . LEU A 1 224 ? 4.317 0.506 -10.687 1.00 92.25 224 LEU A CA 1
ATOM 1839 C C . LEU A 1 224 ? 4.556 -0.200 -12.014 1.00 92.25 224 LEU A C 1
ATOM 1841 O O . LEU A 1 224 ? 4.080 0.249 -13.058 1.00 92.25 224 LEU A O 1
ATOM 1845 N N . ARG A 1 225 ? 5.249 -1.335 -11.943 1.00 88.81 225 ARG A N 1
ATOM 1846 C CA . ARG A 1 225 ? 5.321 -2.305 -13.034 1.00 88.81 225 ARG A CA 1
ATOM 1847 C C . ARG A 1 225 ? 4.280 -3.382 -12.783 1.00 88.81 225 ARG A C 1
ATOM 1849 O O . ARG A 1 225 ? 4.282 -4.022 -11.730 1.00 88.81 225 ARG A O 1
ATOM 1856 N N . LEU A 1 226 ? 3.350 -3.510 -13.719 1.00 89.19 226 LEU A N 1
ATOM 1857 C CA . LEU A 1 226 ? 2.277 -4.495 -13.655 1.00 89.19 226 LEU A CA 1
ATOM 1858 C C . LEU A 1 226 ? 2.760 -5.835 -14.218 1.00 89.19 226 LEU A C 1
ATOM 1860 O O . LEU A 1 226 ? 3.872 -5.945 -14.730 1.00 89.19 226 LEU A O 1
ATOM 1864 N N . SER A 1 227 ? 1.941 -6.872 -14.084 1.00 85.00 227 SER A N 1
ATOM 1865 C CA . SER A 1 227 ? 2.283 -8.191 -14.605 1.00 85.00 227 SER A CA 1
ATOM 1866 C C . SER A 1 227 ? 2.319 -8.212 -16.137 1.00 85.00 227 SER A C 1
ATOM 1868 O O . SER A 1 227 ? 1.397 -7.725 -16.776 1.00 85.00 227 SER A O 1
ATOM 1870 N N . ASP A 1 228 ? 3.307 -8.910 -16.710 1.00 78.75 228 ASP A N 1
ATOM 1871 C CA . ASP A 1 228 ? 3.369 -9.214 -18.153 1.00 78.75 228 ASP A CA 1
ATOM 1872 C C . ASP A 1 228 ? 2.207 -10.119 -18.636 1.00 78.75 228 ASP A C 1
ATOM 1874 O O . ASP A 1 228 ? 2.018 -10.331 -19.834 1.00 78.75 228 ASP A O 1
ATOM 1878 N N . ASN A 1 229 ? 1.440 -10.714 -17.714 1.00 84.00 229 ASN A N 1
ATOM 1879 C CA . ASN A 1 229 ? 0.262 -11.509 -18.040 1.00 84.00 229 ASN A CA 1
ATOM 1880 C C . ASN A 1 229 ? -0.961 -10.593 -18.163 1.00 84.00 229 ASN A C 1
ATOM 1882 O O . ASN A 1 229 ? -1.439 -10.088 -17.150 1.00 84.00 229 ASN A O 1
ATOM 1886 N N . GLU A 1 230 ? -1.516 -10.467 -19.371 1.00 84.88 230 GLU A N 1
ATOM 1887 C CA . GLU A 1 230 ? -2.663 -9.593 -19.678 1.00 84.88 230 GLU A CA 1
ATOM 1888 C C . GLU A 1 230 ? -3.853 -9.763 -18.712 1.00 84.88 230 GLU A C 1
ATOM 1890 O O . GLU A 1 230 ? -4.474 -8.786 -18.292 1.00 84.88 230 GLU A O 1
ATOM 1895 N N . ALA A 1 231 ? -4.177 -11.000 -18.317 1.00 84.94 231 ALA A N 1
ATOM 1896 C CA . ALA A 1 231 ? -5.295 -11.259 -17.410 1.00 84.94 231 ALA A CA 1
ATOM 1897 C C . ALA A 1 231 ? -4.997 -10.784 -15.980 1.00 84.94 231 ALA A C 1
ATOM 1899 O O . ALA A 1 231 ? -5.891 -10.303 -15.282 1.00 84.94 231 ALA A O 1
ATOM 1900 N N . ALA A 1 232 ? -3.744 -10.916 -15.541 1.00 85.25 232 ALA A N 1
ATOM 1901 C CA . ALA A 1 232 ? -3.309 -10.422 -14.242 1.00 85.25 232 ALA A CA 1
ATOM 1902 C C . ALA A 1 232 ? -3.158 -8.894 -14.238 1.00 85.25 232 ALA A C 1
ATOM 1904 O O . ALA A 1 232 ? -3.585 -8.256 -13.276 1.00 85.25 232 ALA A O 1
ATOM 1905 N N . GLU A 1 233 ? -2.624 -8.308 -15.316 1.00 87.38 233 GLU A N 1
ATOM 1906 C CA . GLU A 1 233 ? -2.535 -6.855 -15.508 1.00 87.38 233 GLU A CA 1
ATOM 1907 C C . GLU A 1 233 ? -3.920 -6.216 -15.369 1.00 87.38 233 GLU A C 1
ATOM 1909 O O . GLU A 1 233 ? -4.095 -5.275 -14.598 1.00 87.38 233 GLU A O 1
ATOM 1914 N N . GLU A 1 234 ? -4.938 -6.760 -16.042 1.00 87.31 234 GLU A N 1
ATOM 1915 C CA . GLU A 1 234 ? -6.285 -6.189 -15.995 1.00 87.31 234 GLU A CA 1
ATOM 1916 C C . GLU A 1 234 ? -6.907 -6.268 -14.588 1.00 87.31 234 GLU A C 1
ATOM 1918 O O . GLU A 1 234 ? -7.554 -5.317 -14.147 1.00 87.31 234 GLU A O 1
ATOM 1923 N N . LEU A 1 235 ? -6.664 -7.341 -13.826 1.00 86.31 235 LEU A N 1
ATOM 1924 C CA . LEU A 1 235 ? -7.109 -7.435 -12.427 1.00 86.31 235 LEU A CA 1
ATOM 1925 C C . LEU A 1 235 ? -6.389 -6.428 -11.514 1.00 86.31 235 LEU A C 1
ATOM 1927 O O . LEU A 1 235 ? -7.016 -5.802 -10.647 1.00 86.31 235 LEU A O 1
ATOM 1931 N N . GLN A 1 236 ? -5.084 -6.234 -11.717 1.00 88.31 236 GLN A N 1
ATOM 1932 C CA . GLN A 1 236 ? -4.300 -5.224 -11.004 1.00 88.31 236 GLN A CA 1
ATOM 1933 C C . GLN A 1 236 ? -4.807 -3.815 -11.333 1.00 88.31 236 GLN A C 1
ATOM 1935 O O . GLN A 1 236 ? -5.054 -3.018 -10.426 1.00 88.31 236 GLN A O 1
ATOM 1940 N N . LEU A 1 237 ? -5.066 -3.522 -12.611 1.00 88.44 237 LEU A N 1
ATOM 1941 C CA . LEU A 1 237 ? -5.639 -2.253 -13.057 1.00 88.44 237 LEU A CA 1
ATOM 1942 C C . LEU A 1 237 ? -7.023 -2.011 -12.465 1.00 88.44 237 LEU A C 1
ATOM 1944 O O . LEU A 1 237 ? -7.302 -0.907 -12.008 1.00 88.44 237 LEU A O 1
ATOM 1948 N N . GLN A 1 238 ? -7.897 -3.017 -12.426 1.00 86.75 238 GLN A N 1
ATOM 1949 C CA . GLN A 1 238 ? -9.215 -2.889 -11.798 1.00 86.75 238 GLN A CA 1
ATOM 1950 C C . GLN A 1 238 ? -9.102 -2.541 -10.313 1.00 86.75 238 GLN A C 1
ATOM 1952 O O . GLN A 1 238 ? -9.793 -1.633 -9.842 1.00 86.75 238 GLN A O 1
ATOM 1957 N N . THR A 1 239 ? -8.185 -3.198 -9.601 1.00 86.50 239 THR A N 1
ATOM 1958 C CA . THR A 1 239 ? -7.897 -2.918 -8.189 1.00 86.50 239 THR A CA 1
ATOM 1959 C C . THR A 1 239 ? -7.389 -1.487 -8.000 1.00 86.50 239 THR A C 1
ATOM 1961 O O . THR A 1 239 ? -7.904 -0.747 -7.162 1.00 86.50 239 THR A O 1
ATOM 1964 N N . LEU A 1 240 ? -6.431 -1.056 -8.823 1.00 88.94 240 LEU A N 1
ATOM 1965 C CA . LEU A 1 240 ? -5.870 0.294 -8.794 1.00 88.94 240 LEU A CA 1
ATOM 1966 C C . LEU A 1 240 ? -6.911 1.369 -9.120 1.00 88.94 240 LEU A C 1
ATOM 1968 O O . LEU A 1 240 ? -6.996 2.385 -8.430 1.00 88.94 240 LEU A O 1
ATOM 1972 N N . ARG A 1 241 ? -7.733 1.145 -10.150 1.00 86.75 241 ARG A N 1
ATOM 1973 C CA . ARG A 1 241 ? -8.806 2.059 -10.557 1.00 86.75 241 ARG A CA 1
ATOM 1974 C C . ARG A 1 241 ? -9.847 2.210 -9.451 1.00 86.75 241 ARG A C 1
ATOM 1976 O O . ARG A 1 241 ? -10.329 3.325 -9.256 1.00 86.75 241 ARG A O 1
ATOM 1983 N N . ALA A 1 242 ? -10.196 1.125 -8.755 1.00 83.88 242 ALA A N 1
ATOM 1984 C CA . ALA A 1 242 ? -11.091 1.163 -7.601 1.00 83.88 242 ALA A CA 1
ATOM 1985 C C . ALA A 1 242 ? -10.460 1.946 -6.442 1.00 83.88 242 ALA A C 1
ATOM 1987 O O . ALA A 1 242 ? -11.069 2.888 -5.944 1.00 83.88 242 ALA A O 1
ATOM 1988 N N . LEU A 1 243 ? -9.200 1.653 -6.106 1.00 86.50 243 LEU A N 1
ATOM 1989 C CA . LEU A 1 243 ? -8.473 2.347 -5.045 1.00 86.50 243 LEU A CA 1
ATOM 1990 C C . LEU A 1 243 ? -8.370 3.859 -5.299 1.00 86.50 243 LEU A C 1
ATOM 1992 O O . LEU A 1 243 ? -8.706 4.648 -4.424 1.00 86.50 243 LEU A O 1
ATOM 1996 N N . MET A 1 244 ? -7.953 4.286 -6.495 1.00 87.38 244 MET A N 1
ATOM 1997 C CA . MET A 1 244 ? -7.873 5.715 -6.832 1.00 87.38 244 MET A CA 1
ATOM 1998 C C . MET A 1 244 ? -9.241 6.402 -6.784 1.00 87.38 244 MET A C 1
ATOM 2000 O O . MET A 1 244 ? -9.326 7.574 -6.424 1.00 87.38 244 MET A O 1
ATOM 2004 N N . ARG A 1 245 ? -10.314 5.686 -7.148 1.00 83.12 245 ARG A N 1
ATOM 2005 C CA . ARG A 1 245 ? -11.683 6.214 -7.098 1.00 83.12 245 ARG A CA 1
ATOM 2006 C C . ARG A 1 245 ? -12.105 6.451 -5.658 1.00 83.12 245 ARG A C 1
ATOM 2008 O O . ARG A 1 245 ? -12.607 7.527 -5.351 1.00 83.12 245 ARG A O 1
ATOM 2015 N N . ASP A 1 246 ? -11.885 5.459 -4.806 1.00 81.56 246 ASP A N 1
ATOM 2016 C CA . ASP A 1 246 ? -12.276 5.513 -3.403 1.00 81.56 246 ASP A CA 1
ATOM 2017 C C . ASP A 1 246 ? -11.447 6.560 -2.651 1.00 81.56 246 ASP A C 1
ATOM 2019 O O . ASP A 1 246 ? -11.977 7.285 -1.818 1.00 81.56 246 ASP A O 1
ATOM 2023 N N . LEU A 1 247 ? -10.167 6.721 -2.997 1.00 82.94 247 LEU A N 1
ATOM 2024 C CA . LEU A 1 247 ? -9.269 7.707 -2.389 1.00 82.94 247 LEU A CA 1
ATOM 2025 C C . LEU A 1 247 ? -9.369 9.118 -2.989 1.00 82.94 247 LEU A C 1
ATOM 2027 O O . LEU A 1 247 ? -8.593 10.002 -2.617 1.00 82.94 247 LEU A O 1
ATOM 2031 N N . ASN A 1 248 ? -10.309 9.372 -3.900 1.00 82.00 248 ASN A N 1
ATOM 2032 C CA . ASN A 1 248 ? -10.528 10.710 -4.434 1.00 82.00 248 ASN A CA 1
ATOM 2033 C C . ASN A 1 248 ? -11.431 11.536 -3.499 1.00 82.00 248 ASN A C 1
ATOM 2035 O O . ASN A 1 248 ? -12.654 11.413 -3.513 1.00 82.00 248 ASN A O 1
ATOM 2039 N N . PHE A 1 249 ? -10.824 12.435 -2.720 1.00 71.88 249 PHE A N 1
ATOM 2040 C CA . PHE A 1 249 ? -11.524 13.299 -1.755 1.00 71.88 249 PHE A CA 1
ATOM 2041 C C . PHE A 1 249 ? -11.875 14.696 -2.292 1.00 71.88 249 PHE A C 1
ATOM 2043 O O . PHE A 1 249 ? -12.255 15.579 -1.518 1.00 71.88 249 PHE A O 1
ATOM 2050 N N . THR A 1 250 ? -11.735 14.940 -3.598 1.00 66.19 250 THR A N 1
ATOM 2051 C CA . THR A 1 250 ? -11.979 16.274 -4.159 1.00 66.19 250 THR A CA 1
ATOM 2052 C C . THR A 1 250 ? -13.453 16.684 -4.090 1.00 66.19 250 THR A C 1
ATOM 2054 O O . THR A 1 250 ? -14.363 15.947 -4.460 1.00 66.19 250 THR A O 1
ATOM 2057 N N . THR A 1 251 ? -13.706 17.912 -3.632 1.00 52.34 251 THR A N 1
ATOM 2058 C CA . THR A 1 251 ? -15.047 18.532 -3.595 1.00 52.34 251 THR A CA 1
ATOM 2059 C C . THR A 1 251 ? -15.363 19.332 -4.865 1.00 52.34 251 THR A C 1
ATOM 2061 O O . THR A 1 251 ? -16.486 19.807 -5.059 1.00 52.34 251 THR A O 1
ATOM 2064 N N . VAL A 1 252 ? -14.369 19.491 -5.743 1.00 49.56 252 VAL A N 1
ATOM 2065 C CA . VAL A 1 252 ? -14.401 20.348 -6.928 1.00 49.56 252 VAL A CA 1
ATOM 2066 C C . VAL A 1 252 ? -15.093 19.619 -8.084 1.00 49.56 252 VAL A C 1
ATOM 2068 O O . VAL A 1 252 ? -14.489 18.841 -8.814 1.00 49.56 252 VAL A O 1
ATOM 2071 N N . LYS A 1 253 ? -16.383 19.915 -8.285 1.00 42.28 253 LYS A N 1
ATOM 2072 C CA . LYS A 1 253 ? -17.209 19.371 -9.383 1.00 42.28 253 LYS A CA 1
ATOM 2073 C C . LYS A 1 253 ? -16.786 19.819 -10.793 1.00 42.28 253 LYS A C 1
ATOM 2075 O O . LYS A 1 253 ? -17.357 19.335 -11.763 1.00 42.28 253 LYS A O 1
ATOM 2080 N N . THR A 1 254 ? -15.853 20.763 -10.941 1.00 42.16 254 THR A N 1
ATOM 2081 C CA . THR A 1 254 ? -15.547 21.402 -12.236 1.00 42.16 254 THR A CA 1
ATOM 2082 C C . THR A 1 254 ? -14.629 20.595 -13.157 1.00 42.16 254 THR A C 1
ATOM 2084 O O . THR A 1 254 ? -14.654 20.844 -14.358 1.00 42.16 254 THR A O 1
ATOM 2087 N N . CYS A 1 255 ? -13.906 19.577 -12.676 1.00 45.44 255 CYS A N 1
ATOM 2088 C CA . CYS A 1 255 ? -13.234 18.607 -13.557 1.00 45.44 255 CYS A CA 1
ATOM 2089 C C . CYS A 1 255 ? -14.192 17.472 -13.960 1.00 45.44 255 CYS A C 1
ATOM 2091 O O . CYS A 1 255 ? -13.913 16.296 -13.747 1.00 45.44 255 CYS A O 1
ATOM 2093 N N . MET A 1 256 ? -15.342 17.814 -14.553 1.00 39.47 256 MET A N 1
ATOM 2094 C CA . MET A 1 256 ? -16.345 16.836 -15.012 1.00 39.47 256 MET A CA 1
ATOM 2095 C C . MET A 1 256 ? -15.833 15.860 -16.090 1.00 39.47 256 MET A C 1
ATOM 2097 O O . MET A 1 256 ? -16.536 14.911 -16.425 1.00 39.47 256 MET A O 1
ATOM 2101 N N . THR A 1 257 ? -14.630 16.062 -16.632 1.00 42.84 257 THR A N 1
ATOM 2102 C CA . THR A 1 257 ? -14.034 15.244 -17.698 1.00 42.84 257 THR A CA 1
ATOM 2103 C C . THR A 1 257 ? -13.055 14.169 -17.213 1.00 42.84 257 THR A C 1
ATOM 2105 O O . THR A 1 257 ? -12.706 13.301 -18.003 1.00 42.84 257 THR A O 1
ATOM 2108 N N . LEU A 1 258 ? -12.643 14.164 -15.938 1.00 50.34 258 LEU A N 1
ATOM 2109 C CA . LEU A 1 258 ? -11.654 13.215 -15.394 1.00 50.34 258 LEU A CA 1
ATOM 2110 C C . LEU A 1 258 ? -12.276 12.255 -14.367 1.00 50.34 258 LEU A C 1
ATOM 2112 O O . LEU A 1 258 ? -11.741 12.034 -13.288 1.00 50.34 258 LEU A O 1
ATOM 2116 N N . TRP A 1 259 ? -13.413 11.645 -14.711 1.00 50.19 259 TRP A N 1
ATOM 2117 C CA . TRP A 1 259 ? -13.908 10.461 -13.984 1.00 50.19 259 TRP A CA 1
ATOM 2118 C C . TRP A 1 259 ? -13.024 9.225 -14.202 1.00 50.19 259 TRP A C 1
ATOM 2120 O O . TRP A 1 259 ? -13.241 8.182 -13.583 1.00 50.19 259 TRP A O 1
ATOM 2130 N N . GLN A 1 260 ? -12.045 9.325 -15.101 1.00 61.03 260 GLN A N 1
ATOM 2131 C CA . GLN A 1 260 ? -11.058 8.289 -15.323 1.00 61.03 260 GLN A CA 1
ATOM 2132 C C . GLN A 1 260 ? -9.980 8.398 -14.243 1.00 61.03 260 GLN A C 1
ATOM 2134 O O . GLN A 1 260 ? -9.238 9.373 -14.171 1.00 61.03 260 GLN A O 1
ATOM 2139 N N . THR A 1 261 ? -9.908 7.374 -13.397 1.00 72.25 261 THR A N 1
ATOM 2140 C CA . THR A 1 261 ? -8.820 7.170 -12.431 1.00 72.25 261 THR A CA 1
ATOM 2141 C C . THR A 1 261 ? -7.498 6.792 -13.098 1.00 72.25 261 THR A C 1
ATOM 2143 O O . THR A 1 261 ? -6.469 6.724 -12.432 1.00 72.25 261 THR A O 1
ATOM 2146 N N . GLU A 1 262 ? -7.536 6.577 -14.413 1.00 83.12 262 GLU A N 1
ATOM 2147 C CA . GLU A 1 262 ? -6.415 6.306 -15.297 1.00 83.12 262 GLU A CA 1
ATOM 2148 C C . GLU A 1 262 ? -6.395 7.330 -16.431 1.00 83.12 262 GLU A C 1
ATOM 2150 O O . GLU A 1 262 ? -7.406 7.560 -17.090 1.00 83.12 262 GLU A O 1
ATOM 2155 N N . PHE A 1 263 ? -5.241 7.946 -16.656 1.00 84.62 263 PHE A N 1
ATOM 2156 C CA . PHE A 1 263 ? -5.037 8.956 -17.680 1.00 84.62 263 PHE A CA 1
ATOM 2157 C C . PHE A 1 263 ? -3.886 8.537 -18.590 1.00 84.62 263 PHE A C 1
ATOM 2159 O O . PHE A 1 263 ? -2.733 8.451 -18.165 1.00 84.62 263 PHE A O 1
ATOM 2166 N N . GLU A 1 264 ? -4.192 8.265 -19.854 1.00 86.62 264 GLU A N 1
ATOM 2167 C CA . GLU A 1 264 ? -3.170 7.930 -20.840 1.00 86.62 264 GLU A CA 1
ATOM 2168 C C . GLU A 1 264 ? -2.525 9.209 -21.384 1.00 86.62 264 GLU A C 1
ATOM 2170 O O . GLU A 1 264 ? -3.193 10.083 -21.942 1.00 86.62 264 GLU A O 1
ATOM 2175 N N . VAL A 1 265 ? -1.204 9.327 -21.244 1.00 83.62 265 VAL A N 1
ATOM 2176 C CA . VAL A 1 265 ? -0.474 10.510 -21.709 1.00 83.62 265 VAL A CA 1
ATOM 2177 C C . VAL A 1 265 ? 0.147 10.208 -23.061 1.00 83.62 265 VAL A C 1
ATOM 2179 O O . VAL A 1 265 ? 1.179 9.546 -23.164 1.00 83.62 265 VAL A O 1
ATOM 2182 N N . GLN A 1 266 ? -0.478 10.727 -24.117 1.00 82.06 266 GLN A N 1
ATOM 2183 C CA . GLN A 1 266 ? -0.030 10.506 -25.493 1.00 82.06 266 GLN A CA 1
ATOM 2184 C C . GLN A 1 266 ? 0.799 11.659 -26.081 1.00 82.06 266 GLN A C 1
ATOM 2186 O O . GLN A 1 266 ? 1.513 11.465 -27.074 1.00 82.06 266 GLN A O 1
ATOM 2191 N N . ASP A 1 267 ? 0.723 12.861 -25.510 1.00 83.88 267 ASP A N 1
ATOM 2192 C CA . ASP A 1 267 ? 1.367 14.053 -26.059 1.00 83.88 267 ASP A CA 1
ATOM 2193 C C . ASP A 1 267 ? 1.705 15.119 -25.001 1.00 83.88 267 ASP A C 1
ATOM 2195 O O . ASP A 1 267 ? 1.521 14.945 -23.798 1.00 83.88 267 ASP A O 1
ATOM 2199 N N . THR A 1 268 ? 2.258 16.238 -25.472 1.00 85.94 268 THR A N 1
ATOM 2200 C CA . THR A 1 268 ? 2.640 17.380 -24.635 1.00 85.94 268 THR A CA 1
ATOM 2201 C C . THR A 1 268 ? 1.428 18.076 -24.009 1.00 85.94 268 THR A C 1
ATOM 2203 O O . THR A 1 268 ? 1.538 18.597 -22.903 1.00 85.94 268 THR A O 1
ATOM 2206 N N . GLN A 1 269 ? 0.270 18.055 -24.670 1.00 85.88 269 GLN A N 1
ATOM 2207 C CA . GLN A 1 269 ? -0.942 18.709 -24.183 1.00 85.88 269 GLN A CA 1
ATOM 2208 C C . GLN A 1 269 ? -1.510 17.957 -22.971 1.00 85.88 269 GLN A C 1
ATOM 2210 O O . GLN A 1 269 ? -1.899 18.574 -21.981 1.00 85.88 269 GLN A O 1
ATOM 2215 N N . ALA A 1 270 ? -1.450 16.624 -22.986 1.00 85.00 270 ALA A N 1
ATOM 2216 C CA . ALA A 1 270 ? -1.766 15.784 -21.834 1.00 85.00 270 ALA A CA 1
ATOM 2217 C C . ALA A 1 270 ? -0.843 16.061 -20.629 1.00 85.00 270 ALA A C 1
ATOM 2219 O O . ALA A 1 270 ? -1.304 16.088 -19.488 1.00 85.00 270 ALA A O 1
ATOM 2220 N N . ILE A 1 271 ? 0.443 16.356 -20.856 1.00 86.56 271 ILE A N 1
ATOM 2221 C CA . ILE A 1 271 ? 1.364 16.765 -19.778 1.00 86.56 271 ILE A CA 1
ATOM 2222 C C . ILE A 1 271 ? 0.964 18.131 -19.205 1.00 86.56 271 ILE A C 1
ATOM 2224 O O . ILE A 1 271 ? 0.972 18.314 -17.991 1.00 86.56 271 ILE A O 1
ATOM 2228 N N . GLU A 1 272 ? 0.571 19.094 -20.041 1.00 86.50 272 GLU A N 1
ATOM 2229 C CA . GLU A 1 272 ? 0.063 20.386 -19.557 1.00 86.50 272 GLU A CA 1
ATOM 2230 C C . GLU A 1 272 ? -1.208 20.237 -18.714 1.00 86.50 272 GLU A C 1
ATOM 2232 O O . GLU A 1 272 ? -1.374 20.956 -17.727 1.00 86.50 272 GLU A O 1
ATOM 2237 N N . ILE A 1 273 ? -2.078 19.284 -19.059 1.00 84.62 273 ILE A N 1
ATOM 2238 C CA . ILE A 1 273 ? -3.244 18.926 -18.245 1.00 84.62 273 ILE A CA 1
ATOM 2239 C C . ILE A 1 273 ? -2.790 18.389 -16.880 1.00 84.62 273 ILE A C 1
ATOM 2241 O O . ILE A 1 273 ? -3.242 18.902 -15.857 1.00 84.62 273 ILE A O 1
ATOM 2245 N N . LEU A 1 274 ? -1.838 17.448 -16.836 1.00 85.19 274 LEU A N 1
ATOM 2246 C CA . LEU A 1 274 ? -1.285 16.922 -15.575 1.00 85.19 274 LEU A CA 1
ATOM 2247 C C . LEU A 1 274 ? -0.666 18.005 -14.682 1.00 85.19 274 LEU A C 1
ATOM 2249 O O . LEU A 1 274 ? -0.737 17.921 -13.458 1.00 85.19 274 LEU A O 1
ATOM 2253 N N . ARG A 1 275 ? -0.085 19.054 -15.272 1.00 86.94 275 ARG A N 1
ATOM 2254 C CA . ARG A 1 275 ? 0.450 20.200 -14.517 1.00 86.94 275 ARG A CA 1
ATOM 2255 C C . ARG A 1 275 ? -0.635 21.063 -13.873 1.00 86.94 275 ARG A C 1
ATOM 2257 O O . ARG A 1 275 ? -0.335 21.790 -12.933 1.00 86.94 275 ARG A O 1
ATOM 2264 N N . ARG A 1 276 ? -1.872 21.005 -14.374 1.00 83.50 276 ARG A N 1
ATOM 2265 C CA . ARG A 1 276 ? -3.019 21.777 -13.869 1.00 83.50 276 ARG A CA 1
ATOM 2266 C C . ARG A 1 276 ? -3.909 20.984 -12.918 1.00 83.50 276 ARG A C 1
ATOM 2268 O O . ARG A 1 276 ? -4.648 21.595 -12.154 1.00 83.50 276 ARG A O 1
ATOM 2275 N N . ILE A 1 277 ? -3.868 19.654 -12.978 1.00 81.19 277 ILE A N 1
ATOM 2276 C CA . ILE A 1 277 ? -4.608 18.798 -12.050 1.00 81.19 277 ILE A CA 1
ATOM 2277 C C . ILE A 1 277 ? -3.960 18.888 -10.675 1.00 81.19 277 ILE A C 1
ATOM 2279 O O . ILE A 1 277 ? -2.764 18.656 -10.550 1.00 81.19 277 ILE A O 1
ATOM 2283 N N . SER A 1 278 ? -4.759 19.155 -9.648 1.00 78.31 278 SER A N 1
ATOM 2284 C CA . SER A 1 278 ? -4.335 19.146 -8.250 1.00 78.31 278 SER A CA 1
ATOM 2285 C C . SER A 1 278 ? -5.309 18.340 -7.392 1.00 78.31 278 SER A C 1
ATOM 2287 O O . SER A 1 278 ? -6.490 18.228 -7.721 1.00 78.31 278 SER A O 1
ATOM 2289 N N . HIS A 1 279 ? -4.816 17.786 -6.281 1.00 73.69 279 HIS A N 1
ATOM 2290 C CA . HIS A 1 279 ? -5.594 17.063 -5.257 1.00 73.69 279 HIS A CA 1
ATOM 2291 C C . HIS A 1 279 ? -6.262 15.746 -5.692 1.00 73.69 279 HIS A C 1
ATOM 2293 O O . HIS A 1 279 ? -6.997 15.158 -4.900 1.00 73.69 279 HIS A O 1
ATOM 2299 N N . ILE A 1 280 ? -6.039 15.280 -6.924 1.00 82.12 280 ILE A N 1
ATOM 2300 C CA . ILE A 1 280 ? -6.651 14.053 -7.452 1.00 82.12 280 ILE A CA 1
ATOM 2301 C C . ILE A 1 280 ? -5.579 12.960 -7.550 1.00 82.12 280 ILE A C 1
ATOM 2303 O O . ILE A 1 280 ? -4.611 13.146 -8.298 1.00 82.12 280 ILE A O 1
ATOM 2307 N N . PRO A 1 281 ? -5.744 11.825 -6.844 1.00 87.00 281 PRO A N 1
ATOM 2308 C CA . PRO A 1 281 ? -4.960 10.620 -7.090 1.00 87.00 281 PRO A CA 1
ATOM 2309 C C . PRO A 1 281 ? -5.227 10.090 -8.499 1.00 87.00 281 PRO A C 1
ATOM 2311 O O . PRO A 1 281 ? -6.383 9.910 -8.883 1.00 87.00 281 PRO A O 1
ATOM 2314 N N . LEU A 1 282 ? -4.170 9.845 -9.273 1.00 88.75 282 LEU A N 1
ATOM 2315 C CA . LEU A 1 282 ? -4.281 9.407 -10.663 1.00 88.75 282 LEU A CA 1
ATOM 2316 C C . LEU A 1 282 ? -3.282 8.306 -10.984 1.00 88.75 282 LEU A C 1
ATOM 2318 O O . LEU A 1 282 ? -2.115 8.385 -10.599 1.00 88.75 282 LEU A O 1
ATOM 2322 N N . LEU A 1 283 ? -3.734 7.338 -11.776 1.00 91.75 283 LEU A N 1
ATOM 2323 C CA . LEU A 1 283 ? -2.862 6.464 -12.547 1.00 91.75 283 LEU A CA 1
ATOM 2324 C C . LEU A 1 283 ? -2.552 7.162 -13.864 1.00 91.75 283 LEU A C 1
ATOM 2326 O O . LEU A 1 283 ? -3.452 7.690 -14.518 1.00 91.75 283 LEU A O 1
ATOM 2330 N N . VAL A 1 284 ? -1.290 7.163 -14.265 1.00 92.19 284 VAL A N 1
ATOM 2331 C CA . VAL A 1 284 ? -0.860 7.750 -15.530 1.00 92.19 284 VAL A CA 1
ATOM 2332 C C . VAL A 1 284 ? -0.144 6.695 -16.349 1.00 92.19 284 VAL A C 1
ATOM 2334 O O . VAL A 1 284 ? 0.927 6.230 -15.965 1.00 92.19 284 VAL A O 1
ATOM 2337 N N . ARG A 1 285 ? -0.734 6.339 -17.490 1.00 91.69 285 ARG A N 1
ATOM 2338 C CA . ARG A 1 285 ? -0.165 5.359 -18.413 1.00 91.69 285 ARG A CA 1
ATOM 2339 C C . ARG A 1 285 ? 0.768 6.054 -19.402 1.00 91.69 285 ARG A C 1
ATOM 2341 O O . ARG A 1 285 ? 0.357 6.975 -20.114 1.00 91.69 285 ARG A O 1
ATOM 2348 N N . VAL A 1 286 ? 2.031 5.628 -19.419 1.00 90.25 286 VAL A N 1
ATOM 2349 C CA . VAL A 1 286 ? 3.102 6.201 -20.241 1.00 90.25 286 VAL A CA 1
ATOM 2350 C C . VAL A 1 286 ? 3.597 5.155 -21.242 1.00 90.25 286 VAL A C 1
ATOM 2352 O O . VAL A 1 286 ? 4.402 4.288 -20.911 1.00 90.25 286 VAL A O 1
ATOM 2355 N N . GLU A 1 287 ? 3.149 5.276 -22.495 1.00 86.00 287 GLU A N 1
ATOM 2356 C CA . GLU A 1 287 ? 3.472 4.334 -23.591 1.00 86.00 287 GLU A CA 1
ATOM 2357 C C . GLU A 1 287 ? 4.312 4.967 -24.718 1.00 86.00 287 GLU A C 1
ATOM 2359 O O . GLU A 1 287 ? 4.530 4.371 -25.773 1.00 86.00 287 GLU A O 1
ATOM 2364 N N . ARG A 1 288 ? 4.750 6.224 -24.557 1.00 84.06 288 ARG A N 1
ATOM 2365 C CA . ARG A 1 288 ? 5.512 6.948 -25.583 1.00 84.06 288 ARG A CA 1
ATOM 2366 C C . ARG A 1 288 ? 6.809 7.539 -25.043 1.00 84.06 288 ARG A C 1
ATOM 2368 O O . ARG A 1 288 ? 6.785 8.449 -24.216 1.00 84.06 288 ARG A O 1
ATOM 2375 N N . ASP A 1 289 ? 7.923 7.210 -25.702 1.00 81.06 289 ASP A N 1
ATOM 2376 C CA . ASP A 1 289 ? 9.255 7.782 -25.426 1.00 81.06 289 ASP A CA 1
ATOM 2377 C C . ASP A 1 289 ? 9.271 9.315 -25.368 1.00 81.06 289 ASP A C 1
ATOM 2379 O O . ASP A 1 289 ? 10.010 9.922 -24.598 1.00 81.06 289 ASP A O 1
ATOM 2383 N N . LYS A 1 290 ? 8.487 9.984 -26.226 1.00 84.25 290 LYS A N 1
ATOM 2384 C CA . LYS A 1 290 ? 8.442 11.454 -26.247 1.00 84.25 290 LYS A CA 1
ATOM 2385 C C . LYS A 1 290 ? 7.909 11.999 -24.920 1.00 84.25 290 LYS A C 1
ATOM 2387 O O . LYS A 1 290 ? 8.430 12.994 -24.428 1.00 84.25 290 LYS A O 1
ATOM 2392 N N . VAL A 1 291 ? 6.887 11.355 -24.364 1.00 87.88 291 VAL A N 1
ATOM 2393 C CA . VAL A 1 291 ? 6.274 11.727 -23.085 1.00 87.88 291 VAL A CA 1
ATOM 2394 C C . VAL A 1 291 ? 7.235 11.417 -21.945 1.00 87.88 291 VAL A C 1
ATOM 2396 O O . VAL A 1 291 ? 7.520 12.304 -21.144 1.00 87.88 291 VAL A O 1
ATOM 2399 N N . GLN A 1 292 ? 7.815 10.215 -21.945 1.00 89.75 292 GLN A N 1
ATOM 2400 C CA . GLN A 1 292 ? 8.850 9.790 -21.002 1.00 89.75 292 GLN A CA 1
ATOM 2401 C C . GLN A 1 292 ? 9.999 10.806 -20.899 1.00 89.75 292 GLN A C 1
ATOM 2403 O O . GLN A 1 292 ? 10.364 11.227 -19.799 1.00 89.75 292 GLN A O 1
ATOM 2408 N N . ARG A 1 293 ? 10.519 11.284 -22.038 1.00 87.25 293 ARG A N 1
ATOM 2409 C CA . ARG A 1 293 ? 11.595 12.289 -22.084 1.00 87.25 293 ARG A CA 1
ATOM 2410 C C . ARG A 1 293 ? 11.183 13.628 -21.494 1.00 87.25 293 ARG A C 1
ATOM 2412 O O . ARG A 1 293 ? 11.981 14.250 -20.800 1.00 87.25 293 ARG A O 1
ATOM 2419 N N . ILE A 1 294 ? 9.960 14.084 -21.771 1.00 91.12 294 ILE A N 1
ATOM 2420 C CA . ILE A 1 294 ? 9.461 15.354 -21.229 1.00 91.12 294 ILE A CA 1
ATOM 2421 C C . ILE A 1 294 ? 9.292 15.240 -19.711 1.00 91.12 294 ILE A C 1
ATOM 2423 O O . ILE A 1 294 ? 9.774 16.108 -18.989 1.00 91.12 294 ILE A O 1
ATOM 2427 N N . LEU A 1 295 ? 8.675 14.161 -19.217 1.00 91.81 295 LEU A N 1
ATOM 2428 C CA . LEU A 1 295 ? 8.533 13.911 -17.777 1.00 91.81 295 LEU A CA 1
ATOM 2429 C C . LEU A 1 295 ? 9.898 13.836 -17.078 1.00 91.81 295 LEU A C 1
ATOM 2431 O O . LEU A 1 295 ? 10.068 14.404 -15.996 1.00 91.81 295 LEU A O 1
ATOM 2435 N N . SER A 1 296 ? 10.875 13.192 -17.721 1.00 90.69 296 SER A N 1
ATOM 2436 C CA . SER A 1 296 ? 12.252 13.097 -17.227 1.00 90.69 296 SER A CA 1
ATOM 2437 C C . SER A 1 296 ? 12.924 14.466 -17.146 1.00 90.69 296 SER A C 1
ATOM 2439 O O . SER A 1 296 ? 13.474 14.814 -16.104 1.00 90.69 296 SER A O 1
ATOM 2441 N N . LEU A 1 297 ? 12.825 15.273 -18.208 1.00 91.00 297 LEU A N 1
ATOM 2442 C CA . LEU A 1 297 ? 13.384 16.626 -18.247 1.00 91.00 297 LEU A CA 1
ATOM 2443 C C . LEU A 1 297 ? 12.779 17.515 -17.156 1.00 91.00 297 LEU A C 1
ATOM 2445 O O . LEU A 1 297 ? 13.514 18.201 -16.454 1.00 91.00 297 LEU A O 1
ATOM 2449 N N . LEU A 1 298 ? 11.457 17.474 -16.985 1.00 90.75 298 LEU A N 1
ATOM 2450 C CA . LEU A 1 298 ? 10.761 18.261 -15.969 1.00 90.75 298 LEU A CA 1
ATOM 2451 C C . LEU A 1 298 ? 11.233 17.917 -14.548 1.00 90.75 298 LEU A C 1
ATOM 2453 O O . LEU A 1 298 ? 11.471 18.812 -13.742 1.00 90.75 298 LEU A O 1
ATOM 2457 N N . MET A 1 299 ? 11.408 16.629 -14.243 1.00 90.75 299 MET A N 1
ATOM 2458 C CA . MET A 1 299 ? 11.903 16.198 -12.932 1.00 90.75 299 MET A CA 1
ATOM 2459 C C . MET A 1 299 ? 13.383 16.532 -12.730 1.00 90.75 299 MET A C 1
ATOM 2461 O O . MET A 1 299 ? 13.784 16.928 -11.638 1.00 90.75 299 MET A O 1
ATOM 2465 N N . GLN A 1 300 ? 14.206 16.402 -13.772 1.00 88.69 300 GLN A N 1
ATOM 2466 C CA . GLN A 1 300 ? 15.614 16.799 -13.721 1.00 88.69 300 GLN A CA 1
ATOM 2467 C C . GLN A 1 300 ? 15.771 18.296 -13.469 1.00 88.69 300 GLN A C 1
ATOM 2469 O O . GLN A 1 300 ? 16.592 18.677 -12.643 1.00 88.69 300 GLN A O 1
ATOM 2474 N N . GLN A 1 301 ? 14.967 19.128 -14.137 1.00 87.38 301 GLN A N 1
ATOM 2475 C CA . GLN A 1 301 ? 14.926 20.571 -13.897 1.00 87.38 301 GLN A CA 1
ATOM 2476 C C . GLN A 1 301 ? 14.513 20.866 -12.458 1.00 87.38 301 GLN A C 1
ATOM 2478 O O . GLN A 1 301 ? 15.246 21.550 -11.757 1.00 87.38 301 GLN A O 1
ATOM 2483 N N . ALA A 1 302 ? 13.432 20.248 -11.971 1.00 84.69 302 ALA A N 1
ATOM 2484 C CA . ALA A 1 302 ? 13.012 20.407 -10.581 1.00 84.69 302 ALA A CA 1
ATOM 2485 C C . ALA A 1 302 ? 14.133 20.036 -9.590 1.00 84.69 302 ALA A C 1
ATOM 2487 O O . ALA A 1 302 ? 14.373 20.762 -8.631 1.00 84.69 302 ALA A O 1
ATOM 2488 N N . ARG A 1 303 ? 14.876 18.950 -9.830 1.00 83.50 303 ARG A N 1
ATOM 2489 C CA . ARG A 1 303 ? 16.023 18.570 -8.988 1.00 83.50 303 ARG A CA 1
ATOM 2490 C C . ARG A 1 303 ? 17.223 19.509 -9.123 1.00 83.50 303 ARG A C 1
ATOM 2492 O O . ARG A 1 303 ? 17.896 19.749 -8.129 1.00 83.50 303 ARG A O 1
ATOM 2499 N N . GLY A 1 304 ? 17.506 20.010 -10.324 1.00 73.50 304 GLY A N 1
ATOM 2500 C CA . GLY A 1 304 ? 18.610 20.937 -10.588 1.00 73.50 304 GLY A CA 1
ATOM 2501 C C . GLY A 1 304 ? 18.373 22.331 -10.004 1.00 73.50 304 GLY A C 1
ATOM 2502 O O . GLY A 1 304 ? 19.301 22.941 -9.482 1.00 73.50 304 GLY A O 1
ATOM 2503 N N . ASP A 1 305 ? 17.121 22.788 -10.021 1.00 66.75 305 ASP A N 1
ATOM 2504 C CA . ASP A 1 305 ? 16.690 24.076 -9.469 1.00 66.75 305 ASP A CA 1
ATOM 2505 C C . ASP A 1 305 ? 16.560 24.056 -7.938 1.00 66.75 305 ASP A C 1
ATOM 2507 O O . ASP A 1 305 ? 16.369 25.108 -7.326 1.00 66.75 305 ASP A O 1
ATOM 2511 N N . ALA A 1 306 ? 16.714 22.886 -7.301 1.00 65.00 306 ALA A N 1
ATOM 2512 C CA . ALA A 1 306 ? 16.736 22.718 -5.849 1.00 65.00 306 ALA A CA 1
ATOM 2513 C C . ALA A 1 306 ? 18.021 23.302 -5.227 1.00 65.00 306 ALA A C 1
ATOM 2515 O O . ALA A 1 306 ? 18.801 22.624 -4.560 1.00 65.00 306 ALA A O 1
ATOM 2516 N N . THR A 1 307 ? 18.250 24.595 -5.426 1.00 49.81 307 THR A N 1
ATOM 2517 C CA . THR A 1 307 ? 19.263 25.357 -4.703 1.00 49.81 307 THR A CA 1
ATOM 2518 C C . THR A 1 307 ? 18.781 25.494 -3.261 1.00 49.81 307 THR A C 1
ATOM 2520 O O . THR A 1 307 ? 17.683 25.975 -3.004 1.00 49.81 307 THR A O 1
ATOM 2523 N N . TYR A 1 308 ? 19.571 24.989 -2.311 1.00 44.41 308 TYR A N 1
ATOM 2524 C CA . TYR A 1 308 ? 19.216 24.899 -0.884 1.00 44.41 308 TYR A CA 1
ATOM 2525 C C . TYR A 1 308 ? 18.132 23.866 -0.520 1.00 44.41 308 TYR A C 1
ATOM 2527 O O . TYR A 1 308 ? 17.569 23.935 0.567 1.00 44.41 308 TYR A O 1
ATOM 2535 N N . GLY A 1 309 ? 17.875 22.872 -1.381 1.00 49.53 309 GLY A N 1
ATOM 2536 C CA . GLY A 1 309 ? 17.023 21.726 -1.029 1.00 49.53 309 GLY A CA 1
ATOM 2537 C C . GLY A 1 309 ? 15.517 21.977 -1.137 1.00 49.53 309 GLY A C 1
ATOM 2538 O O . GLY A 1 309 ? 14.729 21.186 -0.619 1.00 49.53 309 GLY A O 1
ATOM 2539 N N . HIS A 1 310 ? 15.102 23.046 -1.821 1.00 53.34 310 HIS A N 1
ATOM 2540 C CA . HIS A 1 310 ? 13.693 23.373 -2.009 1.00 53.34 310 HIS A CA 1
ATOM 2541 C C . HIS A 1 310 ? 13.373 23.595 -3.485 1.00 53.34 310 HIS A C 1
ATOM 2543 O O . HIS A 1 310 ? 13.826 24.561 -4.088 1.00 53.34 310 HIS A O 1
ATOM 2549 N N . SER A 1 311 ? 12.576 22.700 -4.063 1.00 62.38 311 SER A N 1
ATOM 2550 C CA . SER A 1 311 ? 12.037 22.853 -5.412 1.00 62.38 311 SER A CA 1
ATOM 2551 C C . SER A 1 311 ? 10.593 22.373 -5.469 1.00 62.38 311 SER A C 1
ATOM 2553 O O . SER A 1 311 ? 10.170 21.524 -4.677 1.00 62.38 311 SER A O 1
ATOM 2555 N N . ASP A 1 312 ? 9.823 22.953 -6.383 1.00 73.12 312 ASP A N 1
ATOM 2556 C CA . ASP A 1 312 ? 8.454 22.539 -6.628 1.00 73.12 312 ASP A CA 1
ATOM 2557 C C . ASP A 1 312 ? 8.406 21.278 -7.488 1.00 73.12 312 ASP A C 1
ATOM 2559 O O . ASP A 1 312 ? 9.136 21.116 -8.465 1.00 73.12 312 ASP A O 1
ATOM 2563 N N . TYR A 1 313 ? 7.485 20.383 -7.133 1.00 84.69 313 TYR A N 1
ATOM 2564 C CA . TYR A 1 313 ? 7.166 19.239 -7.973 1.00 84.69 313 TYR A CA 1
ATOM 2565 C C . TYR A 1 313 ? 6.719 19.718 -9.361 1.00 84.69 313 TYR A C 1
ATOM 2567 O O . TYR A 1 313 ? 5.904 20.641 -9.443 1.00 84.69 313 TYR A O 1
ATOM 2575 N N . PRO A 1 314 ? 7.200 19.099 -10.453 1.00 86.62 314 PRO A N 1
ATOM 2576 C CA . PRO A 1 314 ? 6.930 19.594 -11.801 1.00 86.62 314 PRO A CA 1
ATOM 2577 C C . PRO A 1 314 ? 5.459 19.484 -12.238 1.00 86.62 314 PRO A C 1
ATOM 2579 O O . PRO A 1 314 ? 5.059 20.151 -13.200 1.00 86.62 314 PRO A O 1
ATOM 2582 N N . LEU A 1 315 ? 4.663 18.644 -11.567 1.00 88.88 315 LEU A N 1
ATOM 2583 C CA . LEU A 1 315 ? 3.240 18.417 -11.841 1.00 88.88 315 LEU A CA 1
ATOM 2584 C C . LEU A 1 315 ? 2.356 18.980 -10.712 1.00 88.88 315 LEU A C 1
ATOM 2586 O O . LEU A 1 315 ? 2.816 19.184 -9.591 1.00 88.88 315 LEU A O 1
ATOM 2590 N N . GLY A 1 316 ? 1.071 19.213 -10.997 1.00 80.56 316 GLY A N 1
ATOM 2591 C CA . GLY A 1 316 ? 0.121 19.726 -9.998 1.00 80.56 316 GLY A CA 1
ATOM 2592 C C . GLY A 1 316 ? -0.382 18.659 -9.015 1.00 80.56 316 GLY A C 1
ATOM 2593 O O . GLY A 1 316 ? -0.919 18.988 -7.957 1.00 80.56 316 GLY A O 1
ATOM 2594 N N . THR A 1 317 ? -0.184 17.383 -9.352 1.00 85.44 317 THR A N 1
ATOM 2595 C CA . THR A 1 317 ? -0.544 16.204 -8.555 1.00 85.44 317 THR A CA 1
ATOM 2596 C C . THR A 1 317 ? 0.622 15.212 -8.516 1.00 85.44 317 THR A C 1
ATOM 2598 O O . THR A 1 317 ? 1.613 15.401 -9.223 1.00 85.44 317 THR A O 1
ATOM 2601 N N . LEU A 1 318 ? 0.501 14.157 -7.709 1.00 90.00 318 LEU A N 1
ATOM 2602 C CA . LEU A 1 318 ? 1.452 13.050 -7.614 1.00 90.00 318 LEU A CA 1
ATOM 2603 C C . LEU A 1 318 ? 0.862 11.800 -8.283 1.00 90.00 318 LEU A C 1
ATOM 2605 O O . LEU A 1 318 ? 0.244 10.981 -7.600 1.00 90.00 318 LEU A O 1
ATOM 2609 N N . PRO A 1 319 ? 0.981 11.660 -9.616 1.00 91.56 319 PRO A N 1
ATOM 2610 C CA . PRO A 1 319 ? 0.439 10.504 -10.307 1.00 91.56 319 PRO A CA 1
ATOM 2611 C C . PRO A 1 319 ? 1.318 9.275 -10.084 1.00 91.56 319 PRO A C 1
ATOM 2613 O O . PRO A 1 319 ? 2.545 9.377 -10.043 1.00 91.56 319 PRO A O 1
ATOM 2616 N N . ILE A 1 320 ? 0.684 8.109 -10.021 1.00 94.69 320 ILE A N 1
ATOM 2617 C CA . ILE A 1 320 ? 1.374 6.821 -10.064 1.00 94.69 320 ILE A CA 1
ATOM 2618 C C . ILE A 1 320 ? 1.548 6.447 -11.532 1.00 94.69 320 ILE A C 1
ATOM 2620 O O . ILE A 1 320 ? 0.567 6.273 -12.259 1.00 94.69 320 ILE A O 1
ATOM 2624 N N . LEU A 1 321 ? 2.799 6.371 -11.977 1.00 94.81 321 LEU A N 1
ATOM 2625 C CA . LEU A 1 321 ? 3.122 6.049 -13.361 1.00 94.81 321 LEU A CA 1
ATOM 2626 C C . LEU A 1 321 ? 3.055 4.534 -13.593 1.00 94.81 321 LEU A C 1
ATOM 2628 O O . LEU A 1 321 ? 3.615 3.760 -12.819 1.00 94.81 321 LEU A O 1
ATOM 2632 N N . ILE A 1 322 ? 2.407 4.135 -14.682 1.00 92.50 322 ILE A N 1
ATOM 2633 C CA . ILE A 1 322 ? 2.333 2.758 -15.184 1.00 92.50 322 ILE A CA 1
ATOM 2634 C C . ILE A 1 322 ? 2.637 2.734 -16.689 1.00 92.50 322 ILE A C 1
ATOM 2636 O O . ILE A 1 322 ? 2.672 3.784 -17.339 1.00 92.50 322 ILE A O 1
ATOM 2640 N N . GLY A 1 323 ? 2.809 1.542 -17.252 1.00 87.62 323 GLY A N 1
ATOM 2641 C CA . GLY A 1 323 ? 3.035 1.333 -18.684 1.00 87.62 323 GLY A CA 1
ATOM 2642 C C . GLY A 1 323 ? 4.494 1.051 -19.032 1.00 87.62 323 GLY A C 1
ATOM 2643 O O . GLY A 1 323 ? 5.359 0.982 -18.160 1.00 87.62 323 GLY A O 1
ATOM 2644 N N . SER A 1 324 ? 4.757 0.895 -20.327 1.00 79.88 324 SER A N 1
ATOM 2645 C CA . SER A 1 324 ? 6.009 0.308 -20.825 1.00 79.88 324 SER A CA 1
ATOM 2646 C C . SER A 1 324 ? 7.172 1.298 -20.993 1.00 79.88 324 SER A C 1
ATOM 2648 O O . SER A 1 324 ? 8.321 0.889 -21.159 1.00 79.88 324 SER A O 1
ATOM 2650 N N . THR A 1 325 ? 6.912 2.612 -20.953 1.00 82.50 325 THR A N 1
ATOM 2651 C CA . THR A 1 325 ? 7.921 3.659 -21.230 1.00 82.50 325 THR A CA 1
ATOM 2652 C C . THR A 1 325 ? 8.084 4.628 -20.062 1.00 82.50 325 THR A C 1
ATOM 2654 O O . THR A 1 325 ? 7.842 5.832 -20.153 1.00 82.50 325 THR A O 1
ATOM 2657 N N . LEU A 1 326 ? 8.484 4.101 -18.913 1.00 86.69 326 LEU A N 1
ATOM 2658 C CA . LEU A 1 326 ? 8.600 4.887 -17.690 1.00 86.69 326 LEU A CA 1
ATOM 2659 C C . LEU A 1 326 ? 9.893 5.741 -17.659 1.00 86.69 326 LEU A C 1
ATOM 2661 O O . LEU A 1 326 ? 10.869 5.432 -18.348 1.00 86.69 326 LEU A O 1
ATOM 2665 N N . PRO A 1 327 ? 9.925 6.855 -16.895 1.00 87.00 327 PRO A N 1
ATOM 2666 C CA . PRO A 1 327 ? 11.148 7.637 -16.686 1.00 87.00 327 PRO A CA 1
ATOM 2667 C C . PRO A 1 327 ? 12.295 6.794 -16.101 1.00 87.00 327 PRO A C 1
ATOM 2669 O O . PRO A 1 327 ? 12.021 5.784 -15.463 1.00 87.00 327 PRO A O 1
ATOM 2672 N N . PRO A 1 328 ? 13.568 7.206 -16.240 1.00 82.31 328 PRO A N 1
ATOM 2673 C CA . PRO A 1 328 ? 14.701 6.457 -15.698 1.00 82.31 328 PRO A CA 1
ATOM 2674 C C . PRO A 1 328 ? 14.623 6.303 -14.175 1.00 82.31 328 PRO A C 1
ATOM 2676 O O . PRO A 1 328 ? 14.201 7.237 -13.490 1.00 82.31 328 PRO A O 1
ATOM 2679 N N . ASP A 1 329 ? 15.127 5.188 -13.639 1.00 77.25 329 ASP A N 1
ATOM 2680 C CA . ASP A 1 329 ? 15.103 4.863 -12.199 1.00 77.25 329 ASP A CA 1
ATOM 2681 C C . ASP A 1 329 ? 15.697 5.936 -11.297 1.00 77.25 329 ASP A C 1
ATOM 2683 O O . ASP A 1 329 ? 15.215 6.161 -10.190 1.00 77.25 329 ASP A O 1
ATOM 2687 N N . SER A 1 330 ? 16.682 6.687 -11.789 1.00 80.00 330 SER A N 1
ATOM 2688 C CA . SER A 1 330 ? 17.235 7.813 -11.039 1.00 80.00 330 SER A CA 1
ATOM 2689 C C . SER A 1 330 ? 16.171 8.851 -10.664 1.00 80.00 330 SER A C 1
ATOM 2691 O O . SER A 1 330 ? 16.315 9.509 -9.636 1.00 80.00 330 SER A O 1
ATOM 2693 N N . LEU A 1 331 ? 15.097 8.995 -11.448 1.00 86.31 331 LEU A N 1
ATOM 2694 C CA . LEU A 1 331 ? 14.032 9.990 -11.284 1.00 86.31 331 LEU A CA 1
ATOM 2695 C C . LEU A 1 331 ? 12.737 9.424 -10.686 1.00 86.31 331 LEU A C 1
ATOM 2697 O O . LEU A 1 331 ? 11.801 10.191 -10.442 1.00 86.31 331 LEU A O 1
ATOM 2701 N N . ARG A 1 332 ? 12.660 8.113 -10.449 1.00 88.62 332 ARG A N 1
ATOM 2702 C CA . ARG A 1 332 ? 11.451 7.438 -9.962 1.00 88.62 332 ARG A CA 1
ATOM 2703 C C . ARG A 1 332 ? 11.731 6.533 -8.763 1.00 88.62 332 ARG A C 1
ATOM 2705 O O . ARG A 1 332 ? 12.867 6.388 -8.321 1.00 88.62 332 ARG A O 1
ATOM 2712 N N . PHE A 1 333 ? 10.663 5.989 -8.199 1.00 91.06 333 PHE A N 1
ATOM 2713 C CA . PHE A 1 333 ? 10.692 4.860 -7.280 1.00 91.06 333 PHE A CA 1
ATOM 2714 C C . PHE A 1 333 ? 9.708 3.824 -7.816 1.00 91.06 333 PHE A C 1
ATOM 2716 O O . PHE A 1 333 ? 8.508 4.107 -7.876 1.00 91.06 333 PHE A O 1
ATOM 2723 N N . THR A 1 334 ? 10.225 2.682 -8.262 1.00 89.69 334 THR A N 1
ATOM 2724 C CA . THR A 1 334 ? 9.455 1.663 -8.984 1.00 89.69 334 THR A CA 1
ATOM 2725 C C . THR A 1 334 ? 9.270 0.439 -8.110 1.00 89.69 334 THR A C 1
ATOM 2727 O O . THR A 1 334 ? 10.226 -0.014 -7.497 1.00 89.69 334 THR A O 1
ATOM 2730 N N . LEU A 1 335 ? 8.061 -0.113 -8.086 1.00 90.38 335 LEU A N 1
ATOM 2731 C CA . LEU A 1 335 ? 7.776 -1.389 -7.438 1.00 90.38 335 LEU A CA 1
ATOM 2732 C C . LEU A 1 335 ? 7.144 -2.350 -8.454 1.00 90.38 335 LEU A C 1
ATOM 2734 O O . LEU A 1 335 ? 6.219 -1.965 -9.176 1.00 90.38 335 LEU A O 1
ATOM 2738 N N . ASP A 1 336 ? 7.627 -3.591 -8.496 1.00 87.44 336 ASP A N 1
ATOM 2739 C CA . ASP A 1 336 ? 7.013 -4.650 -9.304 1.00 87.44 336 ASP A CA 1
ATOM 2740 C C . ASP A 1 336 ? 5.811 -5.250 -8.557 1.00 87.44 336 ASP A C 1
ATOM 2742 O O . ASP A 1 336 ? 5.935 -5.639 -7.389 1.00 87.44 336 ASP A O 1
ATOM 2746 N N . TRP A 1 337 ? 4.661 -5.367 -9.233 1.00 87.25 337 TRP A N 1
ATOM 2747 C CA . TRP A 1 337 ? 3.464 -6.028 -8.709 1.00 87.25 337 TRP A CA 1
ATOM 2748 C C . TRP A 1 337 ? 3.280 -7.419 -9.346 1.00 87.25 337 TRP A C 1
ATOM 2750 O O . TRP A 1 337 ? 2.880 -7.524 -10.510 1.00 87.25 337 TRP A O 1
ATOM 2760 N N . PRO A 1 338 ? 3.510 -8.517 -8.600 1.00 75.25 338 PRO A N 1
ATOM 2761 C CA . PRO A 1 338 ? 3.300 -9.873 -9.106 1.00 75.25 338 PRO A CA 1
ATOM 2762 C C . PRO A 1 338 ? 1.809 -10.244 -9.255 1.00 75.25 338 PRO A C 1
ATOM 2764 O O . PRO A 1 338 ? 0.935 -9.737 -8.553 1.00 75.25 338 PRO A O 1
ATOM 2767 N N . ALA A 1 339 ? 1.519 -11.186 -10.156 1.00 62.91 339 ALA A N 1
ATOM 2768 C CA . ALA A 1 339 ? 0.177 -11.542 -10.643 1.00 62.91 339 ALA A CA 1
ATOM 2769 C C . ALA A 1 339 ? -0.839 -12.090 -9.607 1.00 62.91 339 ALA A C 1
ATOM 2771 O O . ALA A 1 339 ? -1.991 -12.318 -9.967 1.00 62.91 339 ALA A O 1
ATOM 2772 N N . PHE A 1 340 ? -0.456 -12.326 -8.345 1.00 56.19 340 PHE A N 1
ATOM 2773 C CA . PHE A 1 340 ? -1.260 -13.114 -7.391 1.00 56.19 340 PHE A CA 1
ATOM 2774 C C . PHE A 1 340 ? -1.548 -12.436 -6.046 1.00 56.19 340 PHE A C 1
ATOM 2776 O O . PHE A 1 340 ? -2.014 -13.087 -5.113 1.00 56.19 340 PHE A O 1
ATOM 2783 N N . GLU A 1 341 ? -1.334 -11.127 -5.938 1.00 62.62 341 GLU A N 1
ATOM 2784 C CA . GLU A 1 341 ? -1.662 -10.372 -4.729 1.00 62.62 341 GLU A CA 1
ATOM 2785 C C . GLU A 1 341 ? -2.953 -9.566 -4.931 1.00 62.62 341 GLU A C 1
ATOM 2787 O O . GLU A 1 341 ? -2.916 -8.415 -5.369 1.00 62.62 341 GLU A O 1
ATOM 2792 N N . ALA A 1 342 ? -4.108 -10.177 -4.641 1.00 62.12 342 ALA A N 1
ATOM 2793 C CA . ALA A 1 342 ? -5.408 -9.505 -4.693 1.00 62.12 342 ALA A CA 1
ATOM 2794 C C . ALA A 1 342 ? -5.914 -9.190 -3.271 1.00 62.12 342 ALA A C 1
ATOM 2796 O O . ALA A 1 342 ? -6.013 -10.103 -2.447 1.00 62.12 342 ALA A O 1
ATOM 2797 N N . PRO A 1 343 ? -6.254 -7.926 -2.960 1.00 64.25 343 PRO A N 1
ATOM 2798 C CA . PRO A 1 343 ? -6.784 -7.563 -1.651 1.00 64.25 343 PRO A CA 1
ATOM 2799 C C . PRO A 1 343 ? -8.236 -8.036 -1.481 1.00 64.25 343 PRO A C 1
ATOM 2801 O O . PRO A 1 343 ? -9.023 -8.041 -2.430 1.00 64.25 343 PRO A O 1
ATOM 2804 N N . GLY A 1 344 ? -8.633 -8.370 -0.250 1.00 62.19 344 GLY A N 1
ATOM 2805 C CA . GLY A 1 344 ? -10.045 -8.531 0.090 1.00 62.19 344 GLY A CA 1
ATOM 2806 C C . GLY A 1 344 ? -10.773 -7.182 0.042 1.00 62.19 344 GLY A C 1
ATOM 2807 O O . GLY A 1 344 ? -10.228 -6.158 0.451 1.00 62.19 344 GLY A O 1
ATOM 2808 N N . SER A 1 345 ? -12.033 -7.154 -0.406 1.00 61.62 345 SER A N 1
ATOM 2809 C CA . SER A 1 345 ? -12.807 -5.903 -0.527 1.00 61.62 345 SER A CA 1
ATOM 2810 C C . SER A 1 345 ? -12.978 -5.151 0.802 1.00 61.62 345 SER A C 1
ATOM 2812 O O . SER A 1 345 ? -13.097 -3.929 0.808 1.00 61.62 345 SER A O 1
ATOM 2814 N N . GLY A 1 346 ? -12.980 -5.867 1.933 1.00 63.03 346 GLY A N 1
ATOM 2815 C CA . GLY A 1 346 ? -13.034 -5.271 3.272 1.00 63.03 346 GLY A CA 1
ATOM 2816 C C . GLY A 1 346 ? -11.722 -4.615 3.712 1.00 63.03 346 GLY A C 1
ATOM 2817 O O . GLY A 1 346 ? -11.756 -3.662 4.487 1.00 63.03 346 GLY A O 1
ATOM 2818 N N . ASP A 1 347 ? -10.581 -5.067 3.188 1.00 73.31 347 ASP A N 1
ATOM 2819 C CA . ASP A 1 347 ? -9.267 -4.543 3.570 1.00 73.31 347 ASP A CA 1
ATOM 2820 C C . ASP A 1 347 ? -8.987 -3.188 2.880 1.00 73.31 347 ASP A C 1
ATOM 2822 O O . ASP A 1 347 ? -8.361 -2.303 3.463 1.00 73.31 347 ASP A O 1
ATOM 2826 N N . LEU A 1 348 ? -9.540 -2.962 1.678 1.00 78.81 348 LEU A N 1
ATOM 2827 C CA . LEU A 1 348 ? -9.457 -1.673 0.969 1.00 78.81 348 LEU A CA 1
ATOM 2828 C C . LEU A 1 348 ? -10.231 -0.544 1.671 1.00 78.81 348 LEU A C 1
ATOM 2830 O O . LEU A 1 348 ? -9.793 0.607 1.657 1.00 78.81 348 LEU A O 1
ATOM 2834 N N . ALA A 1 349 ? -11.355 -0.860 2.325 1.00 80.00 349 ALA A N 1
ATOM 2835 C CA . ALA A 1 349 ? -12.160 0.130 3.044 1.00 80.00 349 ALA A CA 1
ATOM 2836 C C . ALA A 1 349 ? -11.370 0.802 4.183 1.00 80.00 349 ALA A C 1
ATOM 2838 O O . ALA A 1 349 ? -11.518 2.002 4.418 1.00 80.00 349 ALA A O 1
ATOM 2839 N N . VAL A 1 350 ? -10.469 0.054 4.830 1.00 82.88 350 VAL A N 1
ATOM 2840 C CA . VAL A 1 350 ? -9.597 0.579 5.889 1.00 82.88 350 VAL A CA 1
ATOM 2841 C C . VAL A 1 350 ? -8.671 1.674 5.361 1.00 82.88 350 VAL A C 1
ATOM 2843 O O . VAL A 1 350 ? -8.524 2.707 6.012 1.00 82.88 350 VAL A O 1
ATOM 2846 N N . LEU A 1 351 ? -8.094 1.505 4.166 1.00 85.06 351 LEU A N 1
ATOM 2847 C CA . LEU A 1 351 ? -7.235 2.523 3.548 1.00 85.06 351 LEU A CA 1
ATOM 2848 C C . LEU A 1 351 ? -7.999 3.815 3.249 1.00 85.06 351 LEU A C 1
ATOM 2850 O O . LEU A 1 351 ? -7.480 4.911 3.463 1.00 85.06 351 LEU A O 1
ATOM 2854 N N . HIS A 1 352 ? -9.244 3.692 2.794 1.00 83.44 352 HIS A N 1
ATOM 2855 C CA . HIS A 1 352 ? -10.114 4.838 2.562 1.00 83.44 352 HIS A CA 1
ATOM 2856 C C . HIS A 1 352 ? -10.437 5.597 3.853 1.00 83.44 352 HIS A C 1
ATOM 2858 O O . HIS A 1 352 ? -10.367 6.828 3.878 1.00 83.44 352 HIS A O 1
ATOM 2864 N N . ASP A 1 353 ? -10.724 4.888 4.943 1.00 82.19 353 ASP A N 1
ATOM 2865 C CA . ASP A 1 353 ? -10.972 5.520 6.238 1.00 82.19 353 ASP A CA 1
ATOM 2866 C C . ASP A 1 353 ? -9.705 6.178 6.810 1.00 82.19 353 ASP A C 1
ATOM 2868 O O . ASP A 1 353 ? -9.778 7.302 7.312 1.00 82.19 353 ASP A O 1
ATOM 2872 N N . VAL A 1 354 ? -8.527 5.557 6.644 1.00 85.88 354 VAL A N 1
ATOM 2873 C CA . VAL A 1 354 ? -7.233 6.174 6.995 1.00 85.88 354 VAL A CA 1
ATOM 2874 C C . VAL A 1 354 ? -7.061 7.477 6.229 1.00 85.88 354 VAL A C 1
ATOM 2876 O O . VAL A 1 354 ? -6.816 8.524 6.829 1.00 85.88 354 VAL A O 1
ATOM 2879 N N . ALA A 1 355 ? -7.247 7.446 4.912 1.00 85.75 355 ALA A N 1
ATOM 2880 C CA . ALA A 1 355 ? -7.077 8.622 4.079 1.00 85.75 355 ALA A CA 1
ATOM 2881 C C . ALA A 1 355 ? -8.048 9.754 4.458 1.00 85.75 355 ALA A C 1
ATOM 2883 O O . ALA A 1 355 ? -7.627 10.908 4.536 1.00 85.75 355 ALA A O 1
ATOM 2884 N N . LYS A 1 356 ? -9.307 9.444 4.807 1.00 83.75 356 LYS A N 1
ATOM 2885 C CA . LYS A 1 356 ? -10.255 10.437 5.348 1.00 83.75 356 LYS A CA 1
ATOM 2886 C C . LYS A 1 356 ? -9.732 11.119 6.605 1.00 83.75 356 LYS A C 1
ATOM 2888 O O . LYS A 1 356 ? -9.852 12.339 6.725 1.00 83.75 356 LYS A O 1
ATOM 2893 N N . VAL A 1 357 ? -9.173 10.353 7.544 1.00 84.69 357 VAL A N 1
ATOM 2894 C CA . VAL A 1 357 ? -8.609 10.899 8.787 1.00 84.69 357 VAL A CA 1
ATOM 2895 C C . VAL A 1 357 ? -7.429 11.820 8.478 1.00 84.69 357 VAL A C 1
ATOM 2897 O O . VAL A 1 357 ? -7.371 12.926 9.021 1.00 84.69 357 VAL A O 1
ATOM 2900 N N . ILE A 1 358 ? -6.531 11.414 7.575 1.00 87.12 358 ILE A N 1
ATOM 2901 C CA . ILE A 1 358 ? -5.375 12.229 7.174 1.00 87.12 358 ILE A CA 1
ATOM 2902 C C . ILE A 1 358 ? -5.819 13.520 6.480 1.00 87.12 358 ILE A C 1
ATOM 2904 O O . ILE A 1 358 ? -5.367 14.596 6.863 1.00 87.12 358 ILE A O 1
ATOM 2908 N N . VAL A 1 359 ? -6.747 13.454 5.520 1.00 85.06 359 VAL A N 1
ATOM 2909 C CA . VAL A 1 359 ? -7.274 14.639 4.816 1.00 85.06 359 VAL A CA 1
ATOM 2910 C C . VAL A 1 359 ? -7.986 15.593 5.784 1.00 85.06 359 VAL A C 1
ATOM 2912 O O . VAL A 1 359 ? -7.820 16.815 5.695 1.00 85.06 359 VAL A O 1
ATOM 2915 N N . ALA A 1 360 ? -8.732 15.059 6.757 1.00 83.69 360 ALA A N 1
ATOM 2916 C CA . ALA A 1 360 ? -9.357 15.858 7.810 1.00 83.69 360 ALA A CA 1
ATOM 2917 C C . ALA A 1 360 ? -8.325 16.536 8.732 1.00 83.69 360 ALA A C 1
ATOM 2919 O O . ALA A 1 360 ? -8.577 17.637 9.218 1.00 83.69 360 ALA A O 1
ATOM 2920 N N . GLN A 1 361 ? -7.160 15.915 8.940 1.00 85.00 361 GLN A N 1
ATOM 2921 C CA . GLN A 1 361 ? -6.053 16.426 9.759 1.00 85.00 361 GLN A CA 1
ATOM 2922 C C . GLN A 1 361 ? -4.858 16.922 8.921 1.00 85.00 361 GLN A C 1
ATOM 2924 O O . GLN A 1 361 ? -3.724 16.912 9.402 1.00 85.00 361 GLN A O 1
ATOM 2929 N N . ARG A 1 362 ? -5.088 17.380 7.682 1.00 87.88 362 ARG A N 1
ATOM 2930 C CA . ARG A 1 362 ? -4.020 17.682 6.707 1.00 87.88 362 ARG A CA 1
ATOM 2931 C C . ARG A 1 362 ? -2.944 18.644 7.219 1.00 87.88 362 ARG A C 1
ATOM 2933 O O . ARG A 1 362 ? -1.767 18.368 7.040 1.00 87.88 362 ARG A O 1
ATOM 2940 N N . GLU A 1 363 ? -3.306 19.711 7.932 1.00 89.06 363 GLU A N 1
ATOM 2941 C CA . GLU A 1 363 ? -2.327 20.656 8.504 1.00 89.06 363 GLU A CA 1
ATOM 2942 C C . GLU A 1 363 ? -1.418 19.986 9.543 1.00 89.06 363 GLU A C 1
ATOM 2944 O O . GLU A 1 363 ? -0.199 20.178 9.552 1.00 89.06 363 GLU A O 1
ATOM 2949 N N . ARG A 1 364 ? -2.005 19.145 10.406 1.00 88.06 364 ARG A N 1
ATOM 2950 C CA . ARG A 1 364 ? -1.250 18.356 11.383 1.00 88.06 364 ARG A CA 1
ATOM 2951 C C . ARG A 1 364 ? -0.340 17.358 10.669 1.00 88.06 364 ARG A C 1
ATOM 2953 O O . ARG A 1 364 ? 0.811 17.238 11.068 1.00 88.06 364 ARG A O 1
ATOM 2960 N N . PHE A 1 365 ? -0.824 16.713 9.606 1.00 91.25 365 PHE A N 1
ATOM 2961 C CA . PHE A 1 365 ? -0.031 15.803 8.777 1.00 91.25 365 PHE A CA 1
ATOM 2962 C C . PHE A 1 365 ? 1.187 16.488 8.170 1.00 91.25 365 PHE A C 1
ATOM 2964 O O . PHE A 1 365 ? 2.294 15.984 8.331 1.00 91.25 365 PHE A O 1
ATOM 2971 N N . VAL A 1 366 ? 1.009 17.656 7.544 1.00 90.81 366 VAL A N 1
ATOM 2972 C CA . VAL A 1 366 ? 2.118 18.429 6.962 1.00 90.81 366 VAL A CA 1
ATOM 2973 C C . VAL A 1 366 ? 3.162 18.758 8.029 1.00 90.81 366 VAL A C 1
ATOM 2975 O O . VAL A 1 366 ? 4.356 18.563 7.806 1.00 90.81 366 VAL A O 1
ATOM 2978 N N . ARG A 1 367 ? 2.728 19.195 9.218 1.00 90.31 367 ARG A N 1
ATOM 2979 C CA . ARG A 1 367 ? 3.637 19.503 10.329 1.00 90.31 367 ARG A CA 1
ATOM 2980 C C . ARG A 1 367 ? 4.398 18.269 10.823 1.00 90.31 367 ARG A C 1
ATOM 2982 O O . ARG A 1 367 ? 5.605 18.361 11.035 1.00 90.31 367 ARG A O 1
ATOM 2989 N N . CYS A 1 368 ? 3.716 17.137 11.000 1.00 89.88 368 CYS A N 1
ATOM 2990 C CA . CYS A 1 368 ? 4.353 15.878 11.391 1.00 89.88 368 CYS A CA 1
ATOM 2991 C C . CYS A 1 368 ? 5.351 15.423 10.317 1.00 89.88 368 CYS A C 1
ATOM 2993 O O . CYS A 1 368 ? 6.489 15.115 10.645 1.00 89.88 368 CYS A O 1
ATOM 2995 N N . LEU A 1 369 ? 4.988 15.473 9.033 1.00 91.56 369 LEU A N 1
ATOM 2996 C CA . LEU A 1 369 ? 5.888 15.116 7.935 1.00 91.56 369 LEU A CA 1
ATOM 2997 C C . LEU A 1 369 ? 7.140 16.005 7.904 1.00 91.56 369 LEU A C 1
ATOM 2999 O O . LEU A 1 369 ? 8.249 15.483 7.816 1.00 91.56 369 LEU A O 1
ATOM 3003 N N . ALA A 1 370 ? 6.988 17.326 8.041 1.00 88.88 370 ALA A N 1
ATOM 3004 C CA . ALA A 1 370 ? 8.118 18.254 8.116 1.00 88.88 370 ALA A CA 1
ATOM 3005 C C . ALA A 1 370 ? 9.056 17.922 9.290 1.00 88.88 370 ALA A C 1
ATOM 3007 O O . ALA A 1 370 ? 10.279 17.904 9.135 1.00 88.88 370 ALA A O 1
ATOM 3008 N N . TRP A 1 371 ? 8.487 17.609 10.457 1.00 87.56 371 TRP A N 1
ATOM 3009 C CA . TRP A 1 371 ? 9.245 17.193 11.635 1.00 87.56 371 TRP A CA 1
ATOM 3010 C C . TRP A 1 371 ? 10.004 15.879 11.398 1.00 87.56 371 TRP A C 1
ATOM 3012 O O . TRP A 1 371 ? 11.206 15.811 11.651 1.00 87.56 371 TRP A O 1
ATOM 3022 N N . GLN A 1 372 ? 9.341 14.862 10.835 1.00 87.44 372 GLN A N 1
ATOM 3023 C CA . GLN A 1 372 ? 9.957 13.570 10.506 1.00 87.44 372 GLN A CA 1
ATOM 3024 C C . GLN A 1 372 ? 11.103 13.724 9.494 1.00 87.44 372 GLN A C 1
ATOM 3026 O O . GLN A 1 372 ? 12.165 13.134 9.682 1.00 87.44 372 GLN A O 1
ATOM 3031 N N . MET A 1 373 ? 10.918 14.560 8.467 1.00 84.38 373 MET A N 1
ATOM 3032 C CA . MET A 1 373 ? 11.941 14.867 7.459 1.00 84.38 373 MET A CA 1
ATOM 3033 C C . MET A 1 373 ? 13.144 15.616 8.049 1.00 84.38 373 MET A C 1
ATOM 3035 O O . MET A 1 373 ? 14.265 15.402 7.609 1.00 84.38 373 MET A O 1
ATOM 3039 N N . THR A 1 374 ? 12.933 16.474 9.054 1.00 80.81 374 THR A N 1
ATOM 3040 C CA . THR A 1 374 ? 14.016 17.236 9.708 1.00 80.81 374 THR A CA 1
ATOM 3041 C C . THR A 1 374 ? 14.850 16.354 10.640 1.00 80.81 374 THR A C 1
ATOM 3043 O O . THR A 1 374 ? 16.060 16.532 10.759 1.00 80.81 374 THR A O 1
ATOM 3046 N N . ASN A 1 375 ? 14.209 15.382 11.293 1.00 69.69 375 ASN A N 1
ATOM 3047 C CA . ASN A 1 375 ? 14.865 14.468 12.231 1.00 69.69 375 ASN A CA 1
ATOM 3048 C C . ASN A 1 375 ? 15.578 13.294 11.556 1.00 69.69 375 ASN A C 1
ATOM 3050 O O . ASN A 1 375 ? 16.342 12.584 12.211 1.00 69.69 375 ASN A O 1
ATOM 3054 N N . ARG A 1 376 ? 15.323 13.061 10.268 1.00 72.25 376 ARG A N 1
ATOM 3055 C CA . ARG A 1 376 ? 16.019 12.052 9.474 1.00 72.25 376 ARG A CA 1
ATOM 3056 C C . ARG A 1 376 ? 17.073 12.745 8.628 1.00 72.25 376 ARG A C 1
ATOM 3058 O O . ARG A 1 376 ? 16.761 13.510 7.723 1.00 72.25 376 ARG A O 1
ATOM 3065 N N . THR A 1 377 ? 18.337 12.482 8.922 1.00 57.34 377 THR A N 1
ATOM 3066 C CA . THR A 1 377 ? 19.441 12.995 8.116 1.00 57.34 377 THR A CA 1
ATOM 3067 C C . THR A 1 377 ? 19.521 12.249 6.788 1.00 57.34 377 THR A C 1
ATOM 3069 O O . THR A 1 377 ? 19.441 11.021 6.738 1.00 57.34 377 THR A O 1
ATOM 3072 N N . VAL A 1 378 ? 19.715 12.997 5.699 1.00 54.84 378 VAL A N 1
ATOM 3073 C CA . VAL A 1 378 ? 20.117 12.421 4.411 1.00 54.84 378 VAL A CA 1
ATOM 3074 C C . VAL A 1 378 ? 21.549 11.908 4.560 1.00 54.84 378 VAL A C 1
ATOM 3076 O O . VAL A 1 378 ? 22.481 12.697 4.688 1.00 54.84 378 VAL A O 1
ATOM 3079 N N . GLY A 1 379 ? 21.693 10.585 4.651 1.00 55.50 379 GLY A N 1
ATOM 3080 C CA . GLY A 1 379 ? 22.965 9.876 4.809 1.00 55.50 379 GLY A CA 1
ATOM 3081 C C . GLY A 1 379 ? 23.291 9.011 3.588 1.00 55.50 379 GLY A C 1
ATOM 3082 O O . GLY A 1 379 ? 23.128 9.446 2.455 1.00 55.50 379 GLY A O 1
ATOM 3083 N N . VAL A 1 380 ? 23.733 7.771 3.829 1.00 48.69 380 VAL A N 1
ATOM 3084 C CA . VAL A 1 380 ? 24.014 6.747 2.794 1.00 48.69 380 VAL A CA 1
ATOM 3085 C C . VAL A 1 380 ? 22.729 6.255 2.098 1.00 48.69 380 VAL A C 1
ATOM 3087 O O . VAL A 1 380 ? 22.779 5.715 0.998 1.00 48.69 380 VAL A O 1
ATOM 3090 N N . GLU A 1 381 ? 21.565 6.448 2.724 1.00 62.72 381 GLU A N 1
ATOM 3091 C CA . GLU A 1 381 ? 20.267 6.013 2.202 1.00 62.72 381 GLU A CA 1
ATOM 3092 C C . GLU A 1 381 ? 19.699 6.977 1.144 1.00 62.72 381 GLU A C 1
ATOM 3094 O O . GLU A 1 381 ? 19.788 8.198 1.277 1.00 62.72 381 GLU A O 1
ATOM 3099 N N . GLY A 1 382 ? 19.062 6.433 0.100 1.00 75.19 382 GLY A N 1
ATOM 3100 C CA . GLY A 1 382 ? 18.443 7.228 -0.965 1.00 75.19 382 GLY A CA 1
ATOM 3101 C C . GLY A 1 382 ? 17.288 8.116 -0.477 1.00 75.19 382 GLY A C 1
ATOM 3102 O O . GLY A 1 382 ? 16.511 7.730 0.398 1.00 75.19 382 GLY A O 1
ATOM 3103 N N . PHE A 1 383 ? 17.129 9.297 -1.088 1.00 83.56 383 PHE A N 1
ATOM 3104 C CA . PHE A 1 383 ? 16.103 10.293 -0.731 1.00 83.56 383 PHE A CA 1
ATOM 3105 C C . PHE A 1 383 ? 14.681 9.710 -0.676 1.00 83.56 383 PHE A C 1
ATOM 3107 O O . PHE A 1 383 ? 13.912 10.033 0.226 1.00 83.56 383 PHE A O 1
ATOM 3114 N N . GLN A 1 384 ? 14.338 8.819 -1.610 1.00 87.31 384 GLN A N 1
ATOM 3115 C CA . GLN A 1 384 ? 13.029 8.165 -1.685 1.00 87.31 384 GLN A CA 1
ATOM 3116 C C . GLN A 1 384 ? 12.721 7.372 -0.408 1.00 87.31 384 GLN A C 1
ATOM 3118 O O . GLN A 1 384 ? 11.596 7.425 0.092 1.00 87.31 384 GLN A O 1
ATOM 3123 N N . LYS A 1 385 ? 13.733 6.701 0.161 1.00 88.25 385 LYS A N 1
ATOM 3124 C CA . LYS A 1 385 ? 13.603 5.935 1.404 1.00 88.25 385 LYS A CA 1
ATOM 3125 C C . LYS A 1 385 ? 13.263 6.838 2.575 1.00 88.25 385 LYS A C 1
ATOM 3127 O O . LYS A 1 385 ? 12.279 6.610 3.276 1.00 88.25 385 LYS A O 1
ATOM 3132 N N . ILE A 1 386 ? 14.024 7.916 2.730 1.00 87.69 386 ILE A N 1
ATOM 3133 C CA . ILE A 1 386 ? 13.802 8.908 3.785 1.00 87.69 386 ILE A CA 1
ATOM 3134 C C . ILE A 1 386 ? 12.415 9.533 3.650 1.00 87.69 386 ILE A C 1
ATOM 3136 O O . ILE A 1 386 ? 11.692 9.633 4.642 1.00 87.69 386 ILE A O 1
ATOM 3140 N N . TYR A 1 387 ? 12.023 9.900 2.429 1.00 90.62 387 TYR A N 1
ATOM 3141 C CA . TYR A 1 387 ? 10.734 10.522 2.162 1.00 90.62 387 TYR A CA 1
ATOM 3142 C C . TYR A 1 387 ? 9.562 9.603 2.529 1.00 90.62 387 TYR A C 1
ATOM 3144 O O . TYR A 1 387 ? 8.745 9.959 3.376 1.00 90.62 387 TYR A O 1
ATOM 3152 N N . ILE A 1 388 ? 9.503 8.393 1.962 1.00 93.19 388 ILE A N 1
ATOM 3153 C CA . ILE A 1 388 ? 8.405 7.443 2.207 1.00 93.19 388 ILE A CA 1
ATOM 3154 C C . ILE A 1 388 ? 8.345 7.053 3.687 1.00 93.19 388 ILE A C 1
ATOM 3156 O O . ILE A 1 388 ? 7.261 7.036 4.271 1.00 93.19 388 ILE A O 1
ATOM 3160 N N . MET A 1 389 ? 9.490 6.805 4.330 1.00 92.00 389 MET A N 1
ATOM 3161 C CA . MET A 1 389 ? 9.520 6.489 5.759 1.00 92.00 389 MET A CA 1
ATOM 3162 C C . MET A 1 389 ? 9.019 7.649 6.629 1.00 92.00 389 MET A C 1
ATOM 3164 O O . MET A 1 389 ? 8.385 7.414 7.659 1.00 92.00 389 MET A O 1
ATOM 3168 N N . SER A 1 390 ? 9.294 8.896 6.236 1.00 91.88 390 SER A N 1
ATOM 3169 C CA . SER A 1 390 ? 8.810 10.088 6.946 1.00 91.88 390 SER A CA 1
ATOM 3170 C C . SER A 1 390 ? 7.301 10.248 6.800 1.00 91.88 390 SER A C 1
ATOM 3172 O O . SER A 1 390 ? 6.616 10.542 7.777 1.00 91.88 390 SER A O 1
ATOM 3174 N N . VAL A 1 391 ? 6.777 9.990 5.600 1.00 93.62 391 VAL A N 1
ATOM 3175 C CA . VAL A 1 391 ? 5.337 9.963 5.318 1.00 93.62 391 VAL A CA 1
ATOM 3176 C C . VAL A 1 391 ? 4.642 8.901 6.158 1.00 93.62 391 VAL A C 1
ATOM 3178 O O . VAL A 1 391 ? 3.672 9.208 6.843 1.00 93.62 391 VAL A O 1
ATOM 3181 N N . CYS A 1 392 ? 5.166 7.678 6.168 1.00 93.81 392 CYS A N 1
ATOM 3182 C CA . CYS A 1 392 ? 4.588 6.577 6.932 1.00 93.81 392 CYS A CA 1
ATOM 3183 C C . CYS A 1 392 ? 4.600 6.852 8.441 1.00 93.81 392 CYS A C 1
ATOM 3185 O O . CYS A 1 392 ? 3.591 6.643 9.110 1.00 93.81 392 CYS A O 1
ATOM 3187 N N . ALA A 1 393 ? 5.694 7.412 8.963 1.00 90.88 393 ALA A N 1
ATOM 3188 C CA . ALA A 1 393 ? 5.770 7.827 10.360 1.00 90.88 393 ALA A CA 1
ATOM 3189 C C . ALA A 1 393 ? 4.767 8.945 10.698 1.00 90.88 393 ALA A C 1
ATOM 3191 O O . ALA A 1 393 ? 4.152 8.909 11.761 1.00 90.88 393 ALA A O 1
ATOM 3192 N N . ALA A 1 394 ? 4.557 9.908 9.794 1.00 91.81 394 ALA A N 1
ATOM 3193 C CA . ALA A 1 394 ? 3.561 10.962 9.976 1.00 91.81 394 ALA A CA 1
ATOM 3194 C C . ALA A 1 394 ? 2.117 10.427 9.927 1.00 91.81 394 ALA A C 1
ATOM 3196 O O . ALA A 1 394 ? 1.262 10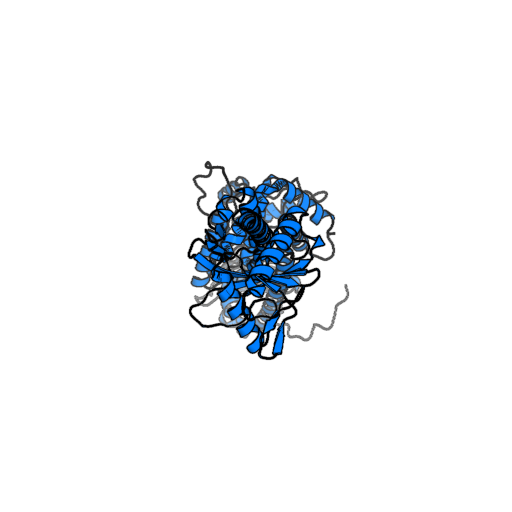.915 10.668 1.00 91.81 394 ALA A O 1
ATOM 3197 N N . ILE A 1 395 ? 1.840 9.414 9.095 1.00 91.31 395 ILE A N 1
ATOM 3198 C CA . ILE A 1 395 ? 0.550 8.707 9.092 1.00 91.31 395 ILE A CA 1
ATOM 3199 C C . ILE A 1 395 ? 0.342 8.015 10.445 1.00 91.31 395 ILE A C 1
ATOM 3201 O O . ILE A 1 395 ? -0.673 8.261 11.095 1.00 91.31 395 ILE A O 1
ATOM 3205 N N . ASP A 1 396 ? 1.311 7.220 10.910 1.00 89.19 396 ASP A N 1
ATOM 3206 C CA . ASP A 1 396 ? 1.226 6.513 12.198 1.00 89.19 396 ASP A CA 1
ATOM 3207 C C . ASP A 1 396 ? 1.012 7.478 13.382 1.00 89.19 396 ASP A C 1
ATOM 3209 O O . ASP A 1 396 ? 0.228 7.201 14.291 1.00 89.19 396 ASP A O 1
ATOM 3213 N N . GLU A 1 397 ? 1.657 8.649 13.357 1.00 87.56 397 GLU A N 1
ATOM 3214 C CA . GLU A 1 397 ? 1.510 9.684 14.387 1.00 87.56 397 GLU A CA 1
ATOM 3215 C C . GLU A 1 397 ? 0.093 10.285 14.438 1.00 87.56 397 GLU A C 1
ATOM 3217 O O . GLU A 1 397 ? -0.410 10.617 15.516 1.00 87.56 397 GLU A O 1
ATOM 3222 N N . ILE A 1 398 ? -0.587 10.400 13.292 1.00 84.81 398 ILE A N 1
ATOM 3223 C CA . ILE A 1 398 ? -1.989 10.840 13.249 1.00 84.81 398 ILE A CA 1
ATOM 3224 C C . ILE A 1 398 ? -2.934 9.742 13.712 1.00 84.81 398 ILE A C 1
ATOM 3226 O O . ILE A 1 398 ? -3.914 10.040 14.401 1.00 84.81 398 ILE A O 1
ATOM 3230 N N . LEU A 1 399 ? -2.652 8.493 13.338 1.00 81.19 399 LEU A N 1
ATOM 3231 C CA . LEU A 1 399 ? -3.474 7.348 13.718 1.00 81.19 399 LEU A CA 1
ATOM 3232 C C . LEU A 1 399 ? -3.340 7.002 15.214 1.00 81.19 399 LEU A C 1
ATOM 3234 O O . LEU A 1 399 ? -4.217 6.356 15.775 1.00 81.19 399 LEU A O 1
ATOM 3238 N N . GLY A 1 400 ? -2.320 7.520 15.903 1.00 65.50 400 GLY A N 1
ATOM 3239 C CA . GLY A 1 400 ? -2.318 7.603 17.364 1.00 65.50 400 GLY A CA 1
ATOM 3240 C C . GLY A 1 400 ? -1.822 6.353 18.089 1.00 65.50 400 GLY A C 1
ATOM 3241 O O . GLY A 1 400 ? -2.261 6.086 19.206 1.00 65.50 400 GLY A O 1
ATOM 3242 N N . SER A 1 401 ? -0.894 5.597 17.500 1.00 54.31 401 SER A N 1
ATOM 3243 C CA . SER A 1 401 ? -0.347 4.385 18.117 1.00 54.31 401 SER A CA 1
ATOM 3244 C C . SER A 1 401 ? 1.180 4.423 18.229 1.00 54.31 401 SER A C 1
ATOM 3246 O O . SER A 1 401 ? 1.913 4.036 17.321 1.00 54.31 401 SER A O 1
ATOM 3248 N N . GLU A 1 402 ? 1.687 4.818 19.404 1.00 47.97 402 GLU A N 1
ATOM 3249 C CA . GLU A 1 402 ? 3.126 4.731 19.710 1.00 47.97 402 GLU A CA 1
ATOM 3250 C C . GLU A 1 402 ? 3.641 3.280 19.672 1.00 47.97 402 GLU A C 1
ATOM 3252 O O . GLU A 1 402 ? 4.804 3.048 19.345 1.00 47.97 402 GLU A O 1
ATOM 3257 N N . THR A 1 403 ? 2.770 2.305 19.961 1.00 49.56 403 THR A N 1
ATOM 3258 C CA . THR A 1 403 ? 3.108 0.883 20.147 1.00 49.56 403 THR A CA 1
ATOM 3259 C C . THR A 1 403 ? 2.868 -0.007 18.925 1.00 49.56 403 THR A C 1
ATOM 3261 O O . THR A 1 403 ? 3.457 -1.081 18.834 1.00 49.56 403 THR A O 1
ATOM 3264 N N . LYS A 1 404 ? 2.037 0.417 17.967 1.00 66.25 404 LYS A N 1
ATOM 3265 C CA . LYS A 1 404 ? 1.770 -0.297 16.709 1.00 66.25 404 LYS A CA 1
ATOM 3266 C C . LYS A 1 404 ? 1.914 0.717 15.582 1.00 66.25 404 LYS A C 1
ATOM 3268 O O . LYS A 1 404 ? 1.014 1.516 15.387 1.00 66.25 404 LYS A O 1
ATOM 3273 N N . ARG A 1 405 ? 3.053 0.736 14.890 1.00 78.94 405 ARG A N 1
ATOM 3274 C CA . ARG A 1 405 ? 3.349 1.658 13.775 1.00 78.94 405 ARG A CA 1
ATOM 3275 C C . ARG A 1 405 ? 3.192 0.940 12.427 1.00 78.94 405 ARG A C 1
ATOM 3277 O O . ARG A 1 405 ? 4.207 0.531 11.857 1.00 78.94 405 ARG A O 1
ATOM 3284 N N . PRO A 1 406 ? 1.956 0.667 11.965 1.00 84.25 406 PRO A N 1
ATOM 3285 C CA . PRO A 1 406 ? 1.725 -0.224 10.834 1.00 84.25 406 PRO A CA 1
ATOM 3286 C C . PRO A 1 406 ? 2.298 0.300 9.523 1.00 84.25 406 PRO A C 1
ATOM 3288 O O . PRO A 1 406 ? 2.879 -0.481 8.779 1.00 84.25 406 PRO A O 1
ATOM 3291 N N . PHE A 1 407 ? 2.221 1.605 9.251 1.00 91.06 407 PHE A N 1
ATOM 3292 C CA . PHE A 1 407 ? 2.768 2.150 8.010 1.00 91.06 407 PHE A CA 1
ATOM 3293 C C . PHE A 1 407 ? 4.293 2.185 8.050 1.00 91.06 407 PHE A C 1
ATOM 3295 O O . PHE A 1 407 ? 4.938 1.879 7.054 1.00 91.06 407 PHE A O 1
ATOM 3302 N N . SER A 1 408 ? 4.900 2.507 9.195 1.00 90.44 408 SER A N 1
ATOM 3303 C CA . SER A 1 408 ? 6.359 2.447 9.343 1.00 90.44 408 SER A CA 1
ATOM 3304 C C . SER A 1 408 ? 6.887 1.012 9.251 1.00 90.44 408 SER A C 1
ATOM 3306 O O . SER A 1 408 ? 7.948 0.791 8.673 1.00 90.44 408 SER A O 1
ATOM 3308 N N . HIS A 1 409 ? 6.164 0.035 9.812 1.00 89.31 409 HIS A N 1
ATOM 3309 C CA . HIS A 1 409 ? 6.503 -1.385 9.690 1.00 89.31 409 HIS A CA 1
ATOM 3310 C C . HIS A 1 409 ? 6.384 -1.857 8.239 1.00 89.31 409 HIS A C 1
ATOM 3312 O O . HIS A 1 409 ? 7.341 -2.409 7.697 1.00 89.31 409 HIS A O 1
ATOM 3318 N N . TRP A 1 410 ? 5.257 -1.549 7.594 1.00 92.06 410 TRP A N 1
ATOM 3319 C CA . TRP A 1 410 ? 5.040 -1.798 6.174 1.00 92.06 410 TRP A CA 1
ATOM 3320 C C . TRP A 1 410 ? 6.143 -1.179 5.308 1.00 92.06 410 TRP A C 1
ATOM 3322 O O . TRP A 1 410 ? 6.671 -1.849 4.429 1.00 92.06 410 TRP A O 1
ATOM 3332 N N . ALA A 1 411 ? 6.549 0.064 5.579 1.00 92.19 411 ALA A N 1
ATOM 3333 C CA . ALA A 1 411 ? 7.580 0.741 4.800 1.00 92.19 411 ALA A CA 1
ATOM 3334 C C . ALA A 1 411 ? 8.945 0.040 4.906 1.00 92.19 411 ALA A C 1
ATOM 3336 O O . ALA A 1 411 ? 9.657 -0.056 3.911 1.00 92.19 411 ALA A O 1
ATOM 3337 N N . ASN A 1 412 ? 9.295 -0.530 6.064 1.00 89.19 412 ASN A N 1
ATOM 3338 C CA . ASN A 1 412 ? 10.490 -1.376 6.167 1.00 89.19 412 ASN A CA 1
ATOM 3339 C C . ASN A 1 412 ? 10.374 -2.626 5.277 1.00 89.19 412 ASN A C 1
ATOM 3341 O O . ASN A 1 412 ? 11.331 -2.973 4.588 1.00 89.19 412 ASN A O 1
ATOM 3345 N N . GLY A 1 413 ? 9.200 -3.266 5.259 1.00 88.62 413 GLY A N 1
ATOM 3346 C CA . GLY A 1 413 ? 8.906 -4.389 4.363 1.00 88.62 413 GLY A CA 1
ATOM 3347 C C . GLY A 1 413 ? 8.984 -4.005 2.882 1.00 88.62 413 GLY A C 1
ATOM 3348 O O . GLY A 1 413 ? 9.591 -4.731 2.101 1.00 88.62 413 GLY A O 1
ATOM 3349 N N . LEU A 1 414 ? 8.465 -2.828 2.511 1.00 92.25 414 LEU A N 1
ATOM 3350 C CA . LEU A 1 414 ? 8.564 -2.264 1.162 1.00 92.25 414 LEU A CA 1
ATOM 3351 C C . LEU A 1 414 ? 10.022 -2.156 0.709 1.00 92.25 414 LEU A C 1
ATOM 3353 O O . LEU A 1 414 ? 10.341 -2.576 -0.398 1.00 92.25 414 LEU A O 1
ATOM 3357 N N . PHE A 1 415 ? 10.908 -1.591 1.536 1.00 90.44 415 PHE A N 1
ATOM 3358 C CA . PHE A 1 415 ? 12.312 -1.428 1.148 1.00 90.44 415 PHE A CA 1
ATOM 3359 C C . PHE A 1 415 ? 13.061 -2.755 1.091 1.00 90.44 415 PHE A C 1
ATOM 3361 O O . PHE A 1 415 ? 13.842 -2.942 0.167 1.00 90.44 415 PHE A O 1
ATOM 3368 N N . ALA A 1 416 ? 12.770 -3.695 1.994 1.00 88.56 416 ALA A N 1
ATOM 3369 C CA . ALA A 1 416 ? 13.321 -5.046 1.902 1.00 88.56 416 ALA A CA 1
ATOM 3370 C C . ALA A 1 416 ? 12.885 -5.749 0.602 1.00 88.56 416 ALA A C 1
ATOM 3372 O O . ALA A 1 416 ? 13.707 -6.344 -0.090 1.00 88.56 416 ALA A O 1
ATOM 3373 N N . GLN A 1 417 ? 11.606 -5.631 0.228 1.00 88.19 417 GLN A N 1
ATOM 3374 C CA . GLN A 1 417 ? 11.093 -6.167 -1.033 1.00 88.19 417 GLN A CA 1
ATOM 3375 C C . GLN A 1 417 ? 11.725 -5.477 -2.246 1.00 88.19 417 GLN A C 1
ATOM 3377 O O . GLN A 1 417 ? 12.089 -6.146 -3.207 1.00 88.19 417 GLN A O 1
ATOM 3382 N N . HIS A 1 418 ? 11.876 -4.156 -2.212 1.00 89.06 418 HIS A N 1
ATOM 3383 C CA . HIS A 1 418 ? 12.502 -3.401 -3.293 1.00 89.06 418 HIS A CA 1
ATOM 3384 C C . HIS A 1 418 ? 13.985 -3.768 -3.466 1.00 89.06 418 HIS A C 1
ATOM 3386 O O . HIS A 1 418 ? 14.435 -3.978 -4.587 1.00 89.06 418 HIS A O 1
ATOM 3392 N N . GLU A 1 419 ? 14.747 -3.897 -2.377 1.00 88.81 419 GLU A N 1
ATOM 3393 C CA . GLU A 1 419 ? 16.145 -4.355 -2.412 1.00 88.81 419 GLU A CA 1
ATOM 3394 C C . GLU A 1 419 ? 16.258 -5.780 -2.980 1.00 88.81 419 GLU A C 1
ATOM 3396 O O . GLU A 1 419 ? 17.137 -6.057 -3.800 1.00 88.81 419 GLU A O 1
ATOM 3401 N N . MET A 1 420 ? 15.327 -6.670 -2.617 1.00 89.19 420 MET A N 1
ATOM 3402 C CA . MET A 1 420 ? 15.231 -8.009 -3.202 1.00 89.19 420 MET A CA 1
ATOM 3403 C C . MET A 1 420 ? 14.950 -7.945 -4.711 1.00 89.19 420 MET A C 1
ATOM 3405 O O . MET A 1 420 ? 15.667 -8.572 -5.484 1.00 89.19 420 MET A O 1
ATOM 3409 N N . GLN A 1 421 ? 13.981 -7.132 -5.149 1.00 87.50 421 GLN A N 1
ATOM 3410 C CA . GLN A 1 421 ? 13.656 -6.942 -6.571 1.00 87.50 421 GLN A CA 1
ATOM 3411 C C . GLN A 1 421 ? 14.846 -6.388 -7.369 1.00 87.50 421 GLN A C 1
ATOM 3413 O O . GLN A 1 421 ? 15.115 -6.852 -8.477 1.00 87.50 421 GLN A O 1
ATOM 3418 N N . GLN A 1 422 ? 15.595 -5.437 -6.804 1.00 85.94 422 GLN A N 1
ATOM 3419 C CA . GLN A 1 422 ? 16.810 -4.907 -7.429 1.00 85.94 422 GLN A CA 1
ATOM 3420 C C . GLN A 1 422 ? 17.912 -5.964 -7.537 1.00 85.94 422 GLN A C 1
ATOM 3422 O O . GLN A 1 422 ? 18.594 -6.034 -8.558 1.00 85.94 422 GLN A O 1
ATOM 3427 N N . THR A 1 423 ? 18.067 -6.802 -6.512 1.00 88.50 423 THR A N 1
ATOM 3428 C CA . THR A 1 423 ? 19.040 -7.903 -6.521 1.00 88.50 423 THR A CA 1
ATOM 3429 C C . THR A 1 423 ? 18.680 -8.930 -7.594 1.00 88.50 423 THR A C 1
ATOM 3431 O O . THR A 1 423 ? 19.514 -9.251 -8.436 1.00 88.50 423 THR A O 1
ATOM 3434 N N . GLU A 1 424 ? 17.420 -9.370 -7.646 1.00 88.50 424 GLU A N 1
ATOM 3435 C CA . GLU A 1 424 ? 16.924 -10.293 -8.676 1.00 88.50 424 GLU A CA 1
ATOM 3436 C C . GLU A 1 424 ? 17.074 -9.720 -10.092 1.00 88.50 424 GLU A C 1
ATOM 3438 O O . GLU A 1 424 ? 17.380 -10.447 -11.041 1.00 88.50 424 GLU A O 1
ATOM 3443 N N . GLN A 1 425 ? 16.852 -8.413 -10.258 1.00 87.31 425 GLN A N 1
ATOM 3444 C CA . GLN A 1 425 ? 17.050 -7.744 -11.539 1.00 87.31 425 GLN A CA 1
ATOM 3445 C C . GLN A 1 425 ? 18.529 -7.734 -11.941 1.00 87.31 425 GLN A C 1
ATOM 3447 O O . GLN A 1 425 ? 18.846 -8.052 -13.087 1.00 87.31 425 GLN A O 1
ATOM 3452 N N . LEU A 1 426 ? 19.431 -7.410 -11.013 1.00 88.88 426 LEU A N 1
ATOM 3453 C CA . LEU A 1 426 ? 20.867 -7.387 -11.273 1.00 88.88 426 LEU A CA 1
ATOM 3454 C C . LEU A 1 426 ? 21.394 -8.781 -11.635 1.00 88.88 426 LEU A C 1
ATOM 3456 O O . LEU A 1 426 ? 22.085 -8.927 -12.638 1.00 88.88 426 LEU A O 1
ATOM 3460 N N . GLU A 1 427 ? 20.987 -9.817 -10.900 1.00 89.88 427 GLU A N 1
ATOM 3461 C CA . GLU A 1 427 ? 21.324 -11.210 -11.220 1.00 89.88 427 GLU A CA 1
ATOM 3462 C C . GLU A 1 427 ? 20.822 -11.612 -12.614 1.00 89.88 427 GLU A C 1
ATOM 3464 O O . GLU A 1 427 ? 21.528 -12.279 -13.380 1.00 89.88 427 GLU A O 1
ATOM 3469 N N . ARG A 1 428 ? 19.610 -11.176 -12.986 1.00 91.31 428 ARG A N 1
ATOM 3470 C CA . ARG A 1 428 ? 19.061 -11.388 -14.332 1.00 91.31 428 ARG A CA 1
ATOM 3471 C C . ARG A 1 428 ? 19.898 -10.675 -15.392 1.00 91.31 428 ARG A C 1
ATOM 3473 O O . ARG A 1 428 ? 20.158 -11.263 -16.441 1.00 91.31 428 ARG A O 1
ATOM 3480 N N . PHE A 1 429 ? 20.338 -9.448 -15.126 1.00 92.88 429 PHE A N 1
ATOM 3481 C CA . PHE A 1 429 ? 21.201 -8.695 -16.034 1.00 92.88 429 PHE A CA 1
ATOM 3482 C C . PHE A 1 429 ? 22.571 -9.346 -16.184 1.00 92.88 429 PHE A C 1
ATOM 3484 O O . PHE A 1 429 ? 23.040 -9.504 -17.308 1.00 92.88 429 PHE A O 1
ATOM 3491 N N . ASP A 1 430 ? 23.191 -9.798 -15.101 1.00 89.56 430 ASP A N 1
ATOM 3492 C CA . ASP A 1 430 ? 24.484 -10.478 -15.161 1.00 89.56 430 ASP A CA 1
ATOM 3493 C C . ASP A 1 430 ? 24.381 -11.796 -15.934 1.00 89.56 430 ASP A C 1
ATOM 3495 O O . ASP A 1 430 ? 25.214 -12.084 -16.798 1.00 89.56 430 ASP A O 1
ATOM 3499 N N . ARG A 1 431 ? 23.300 -12.557 -15.732 1.00 90.44 431 ARG A N 1
ATOM 3500 C CA . ARG A 1 431 ? 23.006 -13.742 -16.547 1.00 90.44 431 ARG A CA 1
ATOM 3501 C C . ARG A 1 431 ? 22.825 -13.392 -18.023 1.00 90.44 431 ARG A C 1
ATOM 3503 O O . ARG A 1 431 ? 23.359 -14.092 -18.881 1.00 90.44 431 ARG A O 1
ATOM 3510 N N . ALA A 1 432 ? 22.108 -12.312 -18.327 1.00 90.88 432 ALA A N 1
ATOM 3511 C CA . ALA A 1 432 ? 21.933 -11.831 -19.692 1.00 90.88 432 ALA A CA 1
ATOM 3512 C C . ALA A 1 432 ? 23.265 -11.398 -20.323 1.00 90.88 432 ALA A C 1
ATOM 3514 O O . ALA A 1 432 ? 23.483 -11.668 -21.497 1.00 90.88 432 ALA A O 1
ATOM 3515 N N . VAL A 1 433 ? 24.190 -10.802 -19.563 1.00 89.62 433 VAL A N 1
ATOM 3516 C CA . VAL A 1 433 ? 25.550 -10.492 -20.039 1.00 89.62 433 VAL A CA 1
ATOM 3517 C C . VAL A 1 433 ? 26.325 -11.764 -20.391 1.00 89.62 433 VAL A C 1
ATOM 3519 O O . VAL A 1 433 ? 27.022 -11.784 -21.404 1.00 89.62 433 VAL A O 1
ATOM 3522 N N . GLN A 1 434 ? 26.189 -12.837 -19.610 1.00 87.69 434 GLN A N 1
ATOM 3523 C CA . GLN A 1 434 ? 26.824 -14.116 -19.943 1.00 87.69 434 GLN A CA 1
ATOM 3524 C C . GLN A 1 434 ? 26.209 -14.756 -21.192 1.00 87.69 434 GLN A C 1
ATOM 3526 O O . GLN A 1 434 ? 26.938 -15.237 -22.054 1.00 87.69 434 GLN A O 1
ATOM 3531 N N . LEU A 1 435 ? 24.880 -14.704 -21.328 1.00 88.12 435 LEU A N 1
ATOM 3532 C CA . LEU A 1 435 ? 24.188 -15.181 -22.528 1.00 88.12 435 LEU A CA 1
ATOM 3533 C C . LEU A 1 435 ? 24.538 -14.359 -23.764 1.00 88.12 435 LEU A C 1
ATOM 3535 O O . LEU A 1 435 ? 24.688 -14.938 -24.832 1.00 88.12 435 LEU A O 1
ATOM 3539 N N . LEU A 1 436 ? 24.714 -13.038 -23.621 1.00 85.56 436 LEU A N 1
ATOM 3540 C CA . LEU A 1 436 ? 25.241 -12.209 -24.696 1.00 85.56 436 LEU A CA 1
ATOM 3541 C C . LEU A 1 436 ? 26.559 -12.822 -25.176 1.00 85.56 436 LEU A C 1
ATOM 3543 O O . LEU A 1 436 ? 26.646 -13.222 -26.322 1.00 85.56 436 LEU A O 1
ATOM 3547 N N . ARG A 1 437 ? 27.550 -13.025 -24.307 1.00 83.12 437 ARG A N 1
ATOM 3548 C CA . ARG A 1 437 ? 28.868 -13.561 -24.708 1.00 83.12 437 ARG A CA 1
ATOM 3549 C C . ARG A 1 437 ? 28.822 -14.902 -25.455 1.00 83.12 437 ARG A C 1
ATOM 3551 O O . ARG A 1 437 ? 29.751 -15.188 -26.207 1.00 83.12 437 ARG A O 1
ATOM 3558 N N . ASP A 1 438 ? 27.766 -15.697 -25.298 1.00 84.88 438 ASP A N 1
ATOM 3559 C CA . ASP A 1 438 ? 27.570 -16.918 -26.074 1.00 84.88 438 ASP A CA 1
ATOM 3560 C C . ASP A 1 438 ? 27.136 -16.610 -27.515 1.00 84.88 438 ASP A C 1
ATOM 3562 O O . ASP A 1 438 ? 26.040 -16.123 -27.797 1.00 84.88 438 ASP A O 1
ATOM 3566 N N . ARG A 1 439 ? 28.000 -16.969 -28.464 1.00 80.62 439 ARG A N 1
ATOM 3567 C CA . ARG A 1 439 ? 27.769 -16.798 -29.898 1.00 80.62 439 ARG A CA 1
ATOM 3568 C C . ARG A 1 439 ? 26.508 -17.511 -30.403 1.00 80.62 439 ARG A C 1
ATOM 3570 O O . ARG A 1 439 ? 25.832 -17.000 -31.297 1.00 80.62 439 ARG A O 1
ATOM 3577 N N . ALA A 1 440 ? 26.131 -18.636 -29.793 1.00 82.88 440 ALA A N 1
ATOM 3578 C CA . ALA A 1 440 ? 24.903 -19.356 -30.134 1.00 82.88 440 ALA A CA 1
ATOM 3579 C C . ALA A 1 440 ? 23.623 -18.562 -29.805 1.00 82.88 440 ALA A C 1
ATOM 3581 O O . ALA A 1 440 ? 22.551 -18.869 -30.327 1.00 82.88 440 ALA A O 1
ATOM 3582 N N . CYS A 1 441 ? 23.722 -17.535 -28.957 1.00 82.19 441 CYS A N 1
ATOM 3583 C CA . CYS A 1 441 ? 22.592 -16.714 -28.541 1.00 82.19 441 CYS A CA 1
ATOM 3584 C C . CYS A 1 441 ? 22.118 -15.746 -29.644 1.00 82.19 441 CYS A C 1
ATOM 3586 O O . CYS A 1 441 ? 20.952 -15.342 -29.639 1.00 82.19 441 CYS A O 1
ATOM 3588 N N . TRP A 1 442 ? 22.989 -15.378 -30.595 1.00 84.81 442 TRP A N 1
ATOM 3589 C CA . TRP A 1 442 ? 22.705 -14.306 -31.559 1.00 84.81 442 TRP A CA 1
ATOM 3590 C C . TRP A 1 442 ? 23.121 -14.573 -33.013 1.00 84.81 442 TRP A C 1
ATOM 3592 O O . TRP A 1 442 ? 22.603 -13.891 -33.898 1.00 84.81 442 TRP A O 1
ATOM 3602 N N . ASP A 1 443 ? 24.008 -15.531 -33.300 1.00 85.19 443 ASP A N 1
ATOM 3603 C CA . ASP A 1 443 ? 24.514 -15.765 -34.667 1.00 85.19 443 ASP A CA 1
ATOM 3604 C C . ASP A 1 443 ? 23.387 -16.011 -35.692 1.00 85.19 443 ASP A C 1
ATOM 3606 O O . ASP A 1 443 ? 23.469 -15.556 -36.832 1.00 85.19 443 ASP A O 1
ATOM 3610 N N . ASP A 1 444 ? 22.310 -16.691 -35.293 1.00 88.12 444 ASP A N 1
ATOM 3611 C CA . ASP A 1 444 ? 21.185 -17.046 -36.166 1.00 88.12 444 ASP A CA 1
ATOM 3612 C C . ASP A 1 444 ? 20.191 -15.896 -36.407 1.00 88.12 444 ASP A C 1
ATOM 3614 O O . ASP A 1 444 ? 19.407 -15.940 -37.357 1.00 88.12 444 ASP A O 1
ATOM 3618 N N . VAL A 1 445 ? 20.236 -14.844 -35.582 1.00 89.56 445 VAL A N 1
ATOM 3619 C CA . VAL A 1 445 ? 19.374 -13.654 -35.703 1.00 89.56 445 VAL A CA 1
ATOM 3620 C C . VAL A 1 445 ? 20.109 -12.431 -36.261 1.00 89.56 445 VAL A C 1
ATOM 3622 O O . VAL A 1 445 ? 19.482 -11.385 -36.460 1.00 89.56 445 VAL A O 1
ATOM 3625 N N . VAL A 1 446 ? 21.413 -12.535 -36.543 1.00 91.00 446 VAL A N 1
ATOM 3626 C CA . VAL A 1 446 ? 22.233 -11.451 -37.104 1.00 91.00 446 VAL A CA 1
ATOM 3627 C C . VAL A 1 446 ? 22.464 -11.654 -38.603 1.00 91.00 446 VAL A C 1
ATOM 3629 O O . VAL A 1 446 ? 23.130 -12.588 -39.038 1.00 91.00 446 VAL A O 1
ATOM 3632 N N . ALA A 1 447 ? 21.953 -10.731 -39.416 1.00 91.12 447 ALA A N 1
ATOM 3633 C CA . ALA A 1 447 ? 22.161 -10.732 -40.861 1.00 91.12 447 ALA A CA 1
ATOM 3634 C C . ALA A 1 447 ? 23.553 -10.184 -41.259 1.00 91.12 447 ALA A C 1
ATOM 3636 O O . ALA A 1 447 ? 24.101 -9.319 -40.565 1.00 91.12 447 ALA A O 1
ATOM 3637 N N . PRO A 1 448 ? 24.111 -10.582 -42.422 1.00 89.25 448 PRO A N 1
ATOM 3638 C CA . PRO A 1 448 ? 25.389 -10.055 -42.918 1.00 89.25 448 PRO A CA 1
ATOM 3639 C C . PRO A 1 448 ? 25.376 -8.545 -43.193 1.00 89.25 448 PRO A C 1
ATOM 3641 O O . PRO A 1 448 ? 26.411 -7.885 -43.118 1.00 89.25 448 PRO A O 1
ATOM 3644 N N . SER A 1 449 ? 24.210 -7.978 -43.512 1.00 89.25 449 SER A N 1
ATOM 3645 C CA . SER A 1 449 ? 24.035 -6.542 -43.716 1.00 89.25 449 SER A CA 1
ATOM 3646 C C . SER A 1 449 ? 22.578 -6.119 -43.516 1.00 89.25 449 SER A C 1
ATOM 3648 O O . SER A 1 449 ? 21.663 -6.940 -43.582 1.00 89.25 449 SER A O 1
ATOM 3650 N N . ALA A 1 450 ? 22.332 -4.816 -43.334 1.00 87.50 450 ALA A N 1
ATOM 3651 C CA . ALA A 1 450 ? 20.974 -4.276 -43.194 1.00 87.50 450 ALA A CA 1
ATOM 3652 C C . ALA A 1 450 ? 20.057 -4.614 -44.386 1.00 87.50 450 ALA A C 1
ATOM 3654 O O . ALA A 1 450 ? 18.845 -4.718 -44.225 1.00 87.50 450 ALA A O 1
ATOM 3655 N N . LYS A 1 451 ? 20.618 -4.775 -45.595 1.00 87.00 451 LYS A N 1
ATOM 3656 C CA . LYS A 1 451 ? 19.850 -5.101 -46.810 1.00 87.00 451 LYS A CA 1
ATOM 3657 C C . LYS A 1 451 ? 19.417 -6.565 -46.865 1.00 87.00 451 LYS A C 1
ATOM 3659 O O . LYS A 1 451 ? 18.471 -6.882 -47.575 1.00 87.00 451 LYS A O 1
ATOM 3664 N N . GLU A 1 452 ? 20.109 -7.424 -46.129 1.00 88.88 452 GLU A N 1
ATOM 3665 C CA . GLU A 1 452 ? 19.923 -8.876 -46.119 1.00 88.88 452 GLU A CA 1
ATOM 3666 C C . GLU A 1 452 ? 19.093 -9.353 -44.921 1.00 88.88 452 GLU A C 1
ATOM 3668 O O . GLU A 1 452 ? 18.955 -10.553 -44.705 1.00 88.88 452 GLU A O 1
ATOM 3673 N N . MET A 1 453 ? 18.522 -8.431 -44.140 1.00 88.75 453 MET A N 1
ATOM 3674 C CA . MET A 1 453 ? 17.631 -8.782 -43.037 1.00 88.75 453 MET A CA 1
ATOM 3675 C C . MET A 1 453 ? 16.373 -9.496 -43.552 1.00 88.75 453 MET A C 1
ATOM 3677 O O . MET A 1 453 ? 15.616 -8.950 -44.359 1.00 88.75 453 MET A O 1
ATOM 3681 N N . GLY A 1 454 ? 16.151 -10.717 -43.064 1.00 84.00 454 GLY A N 1
ATOM 3682 C CA . GLY A 1 454 ? 14.945 -11.506 -43.310 1.00 84.00 454 GLY A CA 1
ATOM 3683 C C . GLY A 1 454 ? 13.942 -11.411 -42.157 1.00 84.00 454 GLY A C 1
ATOM 3684 O O . GLY A 1 454 ? 14.185 -10.742 -41.157 1.00 84.00 454 GLY A O 1
ATOM 3685 N N . ALA A 1 455 ? 12.823 -12.134 -42.266 1.00 80.44 455 ALA A N 1
ATOM 3686 C CA . ALA A 1 455 ? 11.753 -12.123 -41.258 1.00 80.44 455 ALA A CA 1
ATOM 3687 C C . ALA A 1 455 ? 12.182 -12.623 -39.859 1.00 80.44 455 ALA A C 1
ATOM 3689 O O . ALA A 1 455 ? 11.518 -12.307 -38.878 1.00 80.44 455 ALA A O 1
ATOM 3690 N N . GLY A 1 456 ? 13.276 -13.390 -39.763 1.00 82.44 456 GLY A N 1
ATOM 3691 C CA . GLY A 1 456 ? 13.850 -13.867 -38.496 1.00 82.44 456 GLY A CA 1
ATOM 3692 C C . GLY A 1 456 ? 15.052 -13.061 -37.990 1.00 82.44 456 GLY A C 1
ATOM 3693 O O . GLY A 1 456 ? 15.559 -13.348 -36.910 1.00 82.44 456 GLY A O 1
ATOM 3694 N N . SER A 1 457 ? 15.530 -12.071 -38.751 1.00 91.00 457 SER A N 1
ATOM 3695 C CA . SER A 1 457 ? 16.698 -11.273 -38.368 1.00 91.00 457 SER A CA 1
ATOM 3696 C C . SER A 1 457 ? 16.299 -10.171 -37.387 1.00 91.00 457 SER A C 1
ATOM 3698 O O . SER A 1 457 ? 15.417 -9.364 -37.674 1.00 91.00 457 SER A O 1
ATOM 3700 N N . LEU A 1 458 ? 16.988 -10.094 -36.250 1.00 91.25 458 LEU A N 1
ATOM 3701 C CA . LEU A 1 458 ? 16.826 -9.029 -35.255 1.00 91.25 458 LEU A CA 1
ATOM 3702 C C . LEU A 1 458 ? 17.941 -7.979 -35.354 1.00 91.25 458 LEU A C 1
ATOM 3704 O O . LEU A 1 458 ? 17.761 -6.827 -34.966 1.00 91.25 458 LEU A O 1
ATOM 3708 N N . ALA A 1 459 ? 19.090 -8.335 -35.914 1.00 91.75 459 ALA A N 1
ATOM 3709 C CA . ALA A 1 459 ? 20.205 -7.414 -36.063 1.00 91.75 459 ALA A CA 1
ATOM 3710 C C . ALA A 1 459 ? 20.969 -7.649 -37.359 1.00 91.75 459 ALA A C 1
ATOM 3712 O O . ALA A 1 459 ? 20.668 -8.563 -38.128 1.00 91.75 459 ALA A O 1
ATOM 3713 N N . PHE A 1 460 ? 21.954 -6.797 -37.616 1.00 92.00 460 PHE A N 1
ATOM 3714 C CA . PHE A 1 460 ? 22.864 -6.944 -38.741 1.00 92.00 460 PHE A CA 1
ATOM 3715 C C . PHE A 1 460 ? 24.275 -6.482 -38.387 1.00 92.00 460 PHE A C 1
ATOM 3717 O O . PHE A 1 460 ? 24.473 -5.641 -37.504 1.00 92.00 460 PHE A O 1
ATOM 3724 N N . TRP A 1 461 ? 25.255 -6.997 -39.124 1.00 90.00 461 TRP A N 1
ATOM 3725 C CA . TRP A 1 461 ? 26.629 -6.520 -39.053 1.00 90.00 461 TRP A CA 1
ATOM 3726 C C . TRP A 1 461 ? 26.753 -5.101 -39.611 1.00 90.00 461 TRP A C 1
ATOM 3728 O O . TRP A 1 461 ? 26.387 -4.806 -40.751 1.00 90.00 461 TRP A O 1
ATOM 3738 N N . TYR A 1 462 ? 27.309 -4.210 -38.800 1.00 88.44 462 TYR A N 1
ATOM 3739 C CA . TYR A 1 462 ? 27.516 -2.808 -39.116 1.00 88.44 462 TYR A CA 1
ATOM 3740 C C . TYR A 1 462 ? 28.991 -2.443 -38.969 1.00 88.44 462 TYR A C 1
ATOM 3742 O O . TYR A 1 462 ? 29.592 -2.633 -37.913 1.00 88.44 462 TYR A O 1
ATOM 3750 N N . LYS A 1 463 ? 29.570 -1.869 -40.026 1.00 83.56 463 LYS A N 1
ATOM 3751 C CA . LYS A 1 463 ? 30.908 -1.275 -39.979 1.00 83.56 463 LYS A CA 1
ATOM 3752 C C . LYS A 1 463 ? 30.768 0.229 -39.759 1.00 83.56 463 LYS A C 1
ATOM 3754 O O . LYS A 1 463 ? 30.258 0.949 -40.620 1.00 83.56 463 LYS A O 1
ATOM 3759 N N . GLY A 1 464 ? 31.175 0.695 -38.580 1.00 69.81 464 GLY A N 1
ATOM 3760 C CA . GLY A 1 464 ? 31.127 2.112 -38.227 1.00 69.81 464 GLY A CA 1
ATOM 3761 C C . GLY A 1 464 ? 32.150 2.956 -38.996 1.00 69.81 464 GLY A C 1
ATOM 3762 O O . GLY A 1 464 ? 33.055 2.442 -39.648 1.00 69.81 464 GLY A O 1
ATOM 3763 N N . LYS A 1 465 ? 32.057 4.289 -38.867 1.00 65.25 465 LYS A N 1
ATOM 3764 C CA . LYS A 1 465 ? 33.026 5.238 -39.462 1.00 65.25 465 LYS A CA 1
ATOM 3765 C C . LYS A 1 465 ? 34.467 5.071 -38.947 1.00 65.25 465 LYS A C 1
ATOM 3767 O O . LYS A 1 465 ? 35.383 5.571 -39.581 1.00 65.25 465 LYS A O 1
ATOM 3772 N N . MET A 1 466 ? 34.641 4.399 -37.809 1.00 57.03 466 MET A N 1
ATOM 3773 C CA . MET A 1 466 ? 35.927 4.101 -37.160 1.00 57.03 466 MET A CA 1
ATOM 3774 C C . MET A 1 466 ? 36.427 2.678 -37.487 1.00 57.03 466 MET A C 1
ATOM 3776 O O . MET A 1 466 ? 37.239 2.133 -36.754 1.00 57.03 466 MET A O 1
ATOM 3780 N N . GLU A 1 467 ? 35.883 2.036 -38.528 1.00 65.56 467 GLU A N 1
ATOM 3781 C CA . GLU A 1 467 ? 36.169 0.652 -38.957 1.00 65.56 467 GLU A CA 1
ATOM 3782 C C . GLU A 1 467 ? 35.898 -0.475 -37.946 1.00 65.56 467 GLU A C 1
ATOM 3784 O O . GLU A 1 467 ? 36.024 -1.644 -38.302 1.00 65.56 467 GLU A O 1
ATOM 3789 N N . GLN A 1 468 ? 35.438 -0.167 -36.735 1.00 71.69 468 GLN A N 1
ATOM 3790 C CA . GLN A 1 468 ? 34.981 -1.175 -35.784 1.00 71.69 468 GLN A CA 1
ATOM 3791 C C . GLN A 1 468 ? 33.747 -1.912 -36.321 1.00 71.69 468 GLN A C 1
ATOM 3793 O O . GLN A 1 468 ? 32.769 -1.295 -36.767 1.00 71.69 468 GLN A O 1
ATOM 3798 N N . HIS A 1 469 ? 33.815 -3.241 -36.268 1.00 82.06 469 HIS A N 1
ATOM 3799 C CA . HIS A 1 469 ? 32.686 -4.118 -36.528 1.00 82.06 469 HIS A CA 1
ATOM 3800 C C . HIS A 1 469 ? 31.787 -4.146 -35.288 1.00 82.06 469 HIS A C 1
ATOM 3802 O O . HIS A 1 469 ? 32.240 -4.387 -34.168 1.00 82.06 469 HIS A O 1
ATOM 3808 N N . CYS A 1 470 ? 30.506 -3.873 -35.492 1.00 87.56 470 CYS A N 1
ATOM 3809 C CA . CYS A 1 470 ? 29.495 -3.924 -34.449 1.00 87.56 470 CYS A CA 1
ATOM 3810 C C . CYS A 1 470 ? 28.279 -4.687 -34.956 1.00 87.56 470 CYS A C 1
ATOM 3812 O O . CYS A 1 470 ? 28.008 -4.728 -36.157 1.00 87.56 470 CYS A O 1
ATOM 3814 N N . ILE A 1 471 ? 27.501 -5.221 -34.029 1.00 89.94 471 ILE A N 1
ATOM 3815 C CA . ILE A 1 471 ? 26.169 -5.742 -34.308 1.00 89.94 471 ILE A CA 1
ATOM 3816 C C . ILE A 1 471 ? 25.170 -4.643 -33.963 1.00 89.94 471 ILE A C 1
ATOM 3818 O O . ILE A 1 471 ? 25.214 -4.079 -32.867 1.00 89.94 471 ILE A O 1
ATOM 3822 N N . ALA A 1 472 ? 24.304 -4.305 -34.915 1.00 91.19 472 ALA A N 1
ATOM 3823 C CA . ALA A 1 472 ? 23.317 -3.247 -34.768 1.00 91.19 472 ALA A CA 1
ATOM 3824 C C . ALA A 1 472 ? 21.920 -3.834 -34.546 1.00 91.19 472 ALA A C 1
ATOM 3826 O O . ALA A 1 472 ? 21.352 -4.440 -35.454 1.00 91.19 472 ALA A O 1
ATOM 3827 N N . PHE A 1 473 ? 21.353 -3.595 -33.363 1.00 92.00 473 PHE A N 1
ATOM 3828 C CA . PHE A 1 473 ? 19.957 -3.906 -33.050 1.00 92.00 473 PHE A CA 1
ATOM 3829 C C . PHE A 1 473 ? 19.129 -2.627 -33.090 1.00 92.00 473 PHE A C 1
ATOM 3831 O O . PHE A 1 473 ? 19.488 -1.646 -32.436 1.00 92.00 473 PHE A O 1
ATOM 3838 N N . GLU A 1 474 ? 18.016 -2.614 -33.825 1.00 90.81 474 GLU A N 1
ATOM 3839 C CA . GLU A 1 474 ? 17.110 -1.464 -33.793 1.00 90.81 474 GLU A CA 1
ATOM 3840 C C . GLU A 1 474 ? 16.558 -1.276 -32.374 1.00 90.81 474 GLU A C 1
ATOM 3842 O O . GLU A 1 474 ? 15.995 -2.195 -31.781 1.00 90.81 474 GLU A O 1
ATOM 3847 N N . LEU A 1 475 ? 16.714 -0.068 -31.827 1.00 87.50 475 LEU A N 1
ATOM 3848 C CA . LEU A 1 475 ? 16.483 0.205 -30.410 1.00 87.50 475 LEU A CA 1
ATOM 3849 C C . LEU A 1 475 ? 15.026 -0.015 -29.977 1.00 87.50 475 LEU A C 1
ATOM 3851 O O . LEU A 1 475 ? 14.788 -0.404 -28.839 1.00 87.50 475 LEU A O 1
ATOM 3855 N N . LYS A 1 476 ? 14.061 0.276 -30.858 1.00 83.44 476 LYS A N 1
ATOM 3856 C CA . LYS A 1 476 ? 12.630 0.307 -30.513 1.00 83.44 476 LYS A CA 1
ATOM 3857 C C . LYS A 1 476 ? 11.889 -1.009 -30.710 1.00 83.44 476 LYS A C 1
ATOM 3859 O O . LYS A 1 476 ? 10.814 -1.163 -30.149 1.00 83.44 476 LYS A O 1
ATOM 3864 N N . ASP A 1 477 ? 12.423 -1.911 -31.525 1.00 86.44 477 ASP A N 1
ATOM 3865 C CA . ASP A 1 477 ? 11.725 -3.148 -31.884 1.00 86.44 477 ASP A CA 1
ATOM 3866 C C . ASP A 1 477 ? 12.647 -4.349 -31.708 1.00 86.44 477 ASP A C 1
ATOM 3868 O O . ASP A 1 477 ? 12.454 -5.172 -30.812 1.00 86.44 477 ASP A O 1
ATOM 3872 N N . SER A 1 478 ? 13.709 -4.420 -32.508 1.00 89.00 478 SER A N 1
ATOM 3873 C CA . SER A 1 478 ? 14.541 -5.615 -32.540 1.00 89.00 478 SER A CA 1
ATOM 3874 C C . SER A 1 478 ? 15.331 -5.860 -31.260 1.00 89.00 478 SER A C 1
ATOM 3876 O O . SER A 1 478 ? 15.487 -7.013 -30.865 1.00 89.00 478 SER A O 1
ATOM 3878 N N . PHE A 1 479 ? 15.818 -4.806 -30.598 1.00 90.81 479 PHE A N 1
ATOM 3879 C CA . PHE A 1 479 ? 16.543 -4.955 -29.340 1.00 90.81 479 PHE A CA 1
ATOM 3880 C C . PHE A 1 479 ? 15.631 -5.492 -28.221 1.00 90.81 479 PHE A C 1
ATOM 3882 O O . PHE A 1 479 ? 15.954 -6.561 -27.712 1.00 90.81 479 PHE A O 1
ATOM 3889 N N . PRO A 1 480 ? 14.464 -4.889 -27.898 1.00 88.75 480 PRO A N 1
ATOM 3890 C CA . PRO A 1 480 ? 13.513 -5.473 -26.944 1.00 88.75 480 PRO A CA 1
ATOM 3891 C C . PRO A 1 480 ? 13.115 -6.923 -27.256 1.00 88.75 480 PRO A C 1
ATOM 3893 O O . PRO A 1 480 ? 13.066 -7.750 -26.348 1.00 88.75 480 PRO A O 1
ATOM 3896 N N . ARG A 1 481 ? 12.885 -7.266 -28.533 1.00 90.00 481 ARG A N 1
ATOM 3897 C CA . ARG A 1 481 ? 12.596 -8.654 -28.940 1.00 90.00 481 ARG A CA 1
ATOM 3898 C C . ARG A 1 481 ? 13.760 -9.600 -28.672 1.00 90.00 481 ARG A C 1
ATOM 3900 O O . ARG A 1 481 ? 13.539 -10.748 -28.295 1.00 90.00 481 ARG A O 1
ATOM 3907 N N . PHE A 1 482 ? 14.990 -9.142 -28.874 1.00 91.62 482 PHE A N 1
ATOM 3908 C CA . PHE A 1 482 ? 16.185 -9.919 -28.568 1.00 91.62 482 PHE A CA 1
ATOM 3909 C C . PHE A 1 482 ? 16.333 -10.153 -27.056 1.00 91.62 482 PHE A C 1
ATOM 3911 O O . PHE A 1 482 ? 16.603 -11.280 -26.647 1.00 91.62 482 PHE A O 1
ATOM 3918 N N . LEU A 1 483 ? 16.057 -9.139 -26.224 1.00 91.44 483 LEU A N 1
ATOM 3919 C CA . LEU A 1 483 ? 16.063 -9.280 -24.761 1.00 91.44 483 LEU A CA 1
ATOM 3920 C C . LEU A 1 483 ? 15.113 -10.390 -24.292 1.00 91.44 483 LEU A C 1
ATOM 3922 O O . LEU A 1 483 ? 15.505 -11.262 -23.519 1.00 91.44 483 LEU A O 1
ATOM 3926 N N . GLU A 1 484 ? 13.886 -10.378 -24.807 1.00 89.75 484 GLU A N 1
ATOM 3927 C CA . GLU A 1 484 ? 12.839 -11.334 -24.444 1.00 89.75 484 GLU A CA 1
ATOM 3928 C C . GLU A 1 484 ? 13.128 -12.740 -24.973 1.00 89.75 484 GLU A C 1
ATOM 3930 O O . GLU A 1 484 ? 13.135 -13.708 -24.216 1.00 89.75 484 GLU A O 1
ATOM 3935 N N . SER A 1 485 ? 13.405 -12.862 -26.272 1.00 88.44 485 SER A N 1
ATOM 3936 C CA . SER A 1 485 ? 13.519 -14.171 -26.924 1.00 88.44 485 SER A CA 1
ATOM 3937 C C . SER A 1 485 ? 14.836 -14.898 -26.655 1.00 88.44 485 SER A C 1
ATOM 3939 O O . SER A 1 485 ? 14.870 -16.123 -26.760 1.00 88.44 485 SER A O 1
ATOM 3941 N N . ARG A 1 486 ? 15.922 -14.175 -26.344 1.00 89.81 486 ARG A N 1
ATOM 3942 C CA . ARG A 1 486 ? 17.271 -14.757 -26.229 1.00 89.81 486 ARG A CA 1
ATOM 3943 C C . ARG A 1 486 ? 17.904 -14.598 -24.857 1.00 89.81 486 ARG A C 1
ATOM 3945 O O . ARG A 1 486 ? 18.628 -15.491 -24.429 1.00 89.81 486 ARG A O 1
ATOM 3952 N N . LEU A 1 487 ? 17.615 -13.501 -24.160 1.00 88.88 487 LEU A N 1
ATOM 3953 C CA . LEU A 1 487 ? 18.241 -13.197 -22.870 1.00 88.88 487 LEU A CA 1
ATOM 3954 C C . LEU A 1 487 ? 17.318 -13.449 -21.671 1.00 88.88 487 LEU A C 1
ATOM 3956 O O . LEU A 1 487 ? 17.757 -13.308 -20.532 1.00 88.88 487 LEU A O 1
ATOM 3960 N N . GLY A 1 488 ? 16.058 -13.834 -21.907 1.00 85.06 488 GLY A N 1
ATOM 3961 C CA . GLY A 1 488 ? 15.083 -14.091 -20.845 1.00 85.06 488 GLY A CA 1
ATOM 3962 C C . GLY A 1 488 ? 14.770 -12.850 -20.001 1.00 85.06 488 GLY A C 1
ATOM 3963 O O . GLY A 1 488 ? 14.491 -12.974 -18.809 1.00 85.06 488 GLY A O 1
ATOM 3964 N N . MET A 1 489 ? 14.866 -11.658 -20.595 1.00 88.50 489 MET A N 1
ATOM 3965 C CA . MET A 1 489 ? 14.587 -10.378 -19.938 1.00 88.50 489 MET A CA 1
ATOM 3966 C C . MET A 1 489 ? 13.259 -9.785 -20.403 1.00 88.50 489 MET A C 1
ATOM 3968 O O . MET A 1 489 ? 12.746 -10.138 -21.463 1.00 88.50 489 MET A O 1
ATOM 3972 N N . ARG A 1 490 ? 12.706 -8.840 -19.638 1.00 84.44 490 ARG A N 1
ATOM 3973 C CA . ARG A 1 490 ? 11.500 -8.122 -20.063 1.00 84.44 490 ARG A CA 1
ATOM 3974 C C . ARG A 1 490 ? 11.866 -7.106 -21.143 1.00 84.44 490 ARG A C 1
ATOM 3976 O O . ARG A 1 490 ? 12.968 -6.559 -21.154 1.00 84.44 490 ARG A O 1
ATOM 3983 N N . ARG A 1 491 ? 10.927 -6.785 -22.037 1.00 81.69 491 ARG A N 1
ATOM 3984 C CA . ARG A 1 491 ? 11.131 -5.718 -23.042 1.00 81.69 491 ARG A CA 1
ATOM 3985 C C . ARG A 1 491 ? 11.434 -4.367 -22.390 1.00 81.69 491 ARG A C 1
ATOM 3987 O O . ARG A 1 491 ? 12.227 -3.584 -22.910 1.00 81.69 491 ARG A O 1
ATOM 3994 N N . GLU A 1 492 ? 10.818 -4.133 -21.239 1.00 77.56 492 GLU A N 1
ATOM 3995 C CA . GLU A 1 492 ? 10.907 -2.914 -20.434 1.00 77.56 492 GLU A CA 1
ATOM 3996 C C . GLU A 1 492 ? 12.284 -2.730 -19.781 1.00 77.56 492 GLU A C 1
ATOM 3998 O O . GLU A 1 492 ? 12.712 -1.600 -19.557 1.00 77.56 492 GLU A O 1
ATOM 4003 N N . ASP A 1 493 ? 13.035 -3.819 -19.577 1.00 85.19 493 ASP A N 1
ATOM 4004 C CA . ASP A 1 493 ? 14.399 -3.777 -19.036 1.00 85.19 493 ASP A CA 1
ATOM 4005 C C . ASP A 1 493 ? 15.405 -3.149 -20.029 1.00 85.19 493 ASP A C 1
ATOM 4007 O O . ASP A 1 493 ? 16.564 -2.925 -19.695 1.00 85.19 493 ASP A O 1
ATOM 4011 N N . SER A 1 494 ? 14.995 -2.824 -21.262 1.00 85.75 494 SER A N 1
ATOM 4012 C CA . SER A 1 494 ? 15.875 -2.348 -22.339 1.00 85.75 494 SER A CA 1
ATOM 4013 C C . SER A 1 494 ? 16.732 -1.128 -21.996 1.00 85.75 494 SER A C 1
ATOM 4015 O O . SER A 1 494 ? 17.898 -1.054 -22.392 1.00 85.75 494 SER A O 1
ATOM 4017 N N . GLU A 1 495 ? 16.199 -0.132 -21.289 1.00 83.81 495 GLU A N 1
ATOM 4018 C CA . GLU A 1 495 ? 16.985 1.046 -20.899 1.00 83.81 495 GLU A CA 1
ATOM 4019 C C . GLU A 1 495 ? 17.923 0.771 -19.720 1.00 83.81 495 GLU A C 1
ATOM 4021 O O . GLU A 1 495 ? 19.096 1.163 -19.762 1.00 83.81 495 GLU A O 1
ATOM 4026 N N . GLU A 1 496 ? 17.432 0.058 -18.711 1.00 84.94 496 GLU A N 1
ATOM 4027 C CA . GLU A 1 496 ? 18.181 -0.305 -17.504 1.00 84.94 496 GLU A CA 1
ATOM 4028 C C . GLU A 1 496 ? 19.327 -1.260 -17.838 1.00 84.94 496 GLU A C 1
ATOM 4030 O O . GLU A 1 496 ? 20.474 -1.004 -17.474 1.00 84.94 496 GLU A O 1
ATOM 4035 N N . PHE A 1 497 ? 19.066 -2.273 -18.662 1.00 89.56 497 PHE A N 1
ATOM 4036 C CA . PHE A 1 497 ? 20.078 -3.216 -19.113 1.00 89.56 497 PHE A CA 1
ATOM 4037 C C . PHE A 1 497 ? 21.176 -2.542 -19.945 1.00 89.56 497 PHE A C 1
ATOM 4039 O O . PHE A 1 497 ? 22.361 -2.796 -19.741 1.00 89.56 497 PHE A O 1
ATOM 4046 N N . ARG A 1 498 ? 20.831 -1.612 -20.848 1.00 90.00 498 ARG A N 1
ATOM 4047 C CA . ARG A 1 498 ? 21.851 -0.826 -21.577 1.00 90.00 498 ARG A CA 1
ATOM 4048 C C . ARG A 1 498 ? 22.685 0.045 -20.643 1.00 90.00 498 ARG A C 1
ATOM 4050 O O . ARG A 1 498 ? 23.867 0.253 -20.908 1.00 90.00 498 ARG A O 1
ATOM 4057 N N . SER A 1 499 ? 22.078 0.560 -19.575 1.00 86.31 499 SER A N 1
ATOM 4058 C CA . SER A 1 499 ? 22.790 1.356 -18.575 1.00 86.31 499 SER A CA 1
ATOM 4059 C C . SER A 1 499 ? 23.762 0.471 -17.796 1.00 86.31 499 SER A C 1
ATOM 4061 O O . SER A 1 499 ? 24.916 0.855 -17.637 1.00 86.31 499 SER A O 1
ATOM 4063 N N . HIS A 1 500 ? 23.342 -0.744 -17.425 1.00 88.81 500 HIS A N 1
ATOM 4064 C CA . HIS A 1 500 ? 24.203 -1.766 -16.820 1.00 88.81 500 HIS A CA 1
ATOM 4065 C C . HIS A 1 500 ? 25.393 -2.121 -17.717 1.00 88.81 500 HIS A C 1
ATOM 4067 O O . HIS A 1 500 ? 26.545 -2.022 -17.302 1.00 88.81 500 HIS A O 1
ATOM 4073 N N . LEU A 1 501 ? 25.135 -2.416 -18.994 1.00 88.94 501 LEU A N 1
ATOM 4074 C CA . LEU A 1 501 ? 26.176 -2.696 -19.988 1.00 88.94 501 LEU A CA 1
ATOM 4075 C C . LEU A 1 501 ? 27.182 -1.546 -20.123 1.00 88.94 501 LEU A C 1
ATOM 4077 O O . LEU A 1 501 ? 28.380 -1.783 -20.270 1.00 88.94 501 LEU A O 1
ATOM 4081 N N . LYS A 1 502 ? 26.710 -0.297 -20.062 1.00 87.00 502 LYS A N 1
ATOM 4082 C CA . LYS A 1 502 ? 27.575 0.885 -20.080 1.00 87.00 502 LYS A CA 1
ATOM 4083 C C . LYS A 1 502 ? 28.441 0.974 -18.821 1.00 87.00 502 LYS A C 1
ATOM 4085 O O . LYS A 1 502 ? 29.626 1.269 -18.943 1.00 87.00 502 LYS A O 1
ATOM 4090 N N . THR A 1 503 ? 27.882 0.700 -17.642 1.00 87.06 503 THR A N 1
ATOM 4091 C CA . THR A 1 503 ? 28.627 0.662 -16.371 1.00 87.06 503 THR A CA 1
ATOM 4092 C C . THR A 1 503 ? 29.717 -0.408 -16.388 1.00 87.06 503 THR A C 1
ATOM 4094 O O . THR A 1 503 ? 30.824 -0.158 -15.926 1.00 87.06 503 THR A O 1
ATOM 4097 N N . LEU A 1 504 ? 29.449 -1.560 -17.007 1.00 86.50 504 LEU A N 1
ATOM 4098 C CA . LEU A 1 504 ? 30.433 -2.628 -17.216 1.00 86.50 504 LEU A CA 1
ATOM 4099 C C . LEU A 1 504 ? 31.464 -2.323 -18.322 1.00 86.50 504 LEU A C 1
ATOM 4101 O O . LEU A 1 504 ? 32.301 -3.169 -18.633 1.00 86.50 504 LEU A O 1
ATOM 4105 N N . GLY A 1 505 ? 31.393 -1.157 -18.974 1.00 84.56 505 GLY A N 1
ATOM 4106 C CA . GLY A 1 505 ? 32.273 -0.800 -20.092 1.00 84.56 505 GLY A CA 1
ATOM 4107 C C . GLY A 1 505 ? 32.035 -1.620 -21.366 1.00 84.56 505 GLY A C 1
ATOM 4108 O O . GLY A 1 505 ? 32.837 -1.565 -22.295 1.00 84.56 505 GLY A O 1
ATOM 4109 N N . LEU A 1 506 ? 30.930 -2.368 -21.435 1.00 83.25 506 LEU A N 1
ATOM 4110 C CA 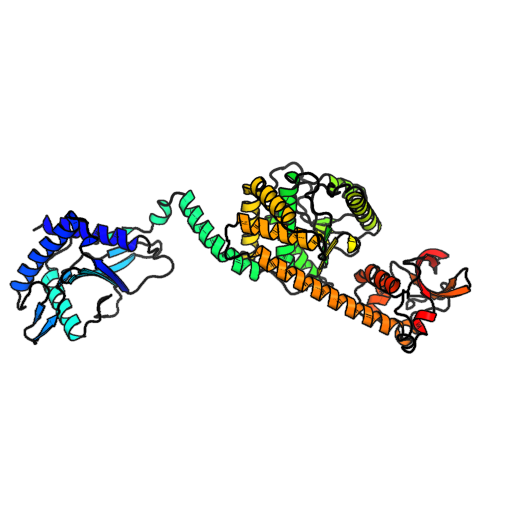. LEU A 1 506 ? 30.525 -3.159 -22.598 1.00 83.25 506 LEU A CA 1
ATOM 4111 C C . LEU A 1 506 ? 29.735 -2.324 -23.611 1.00 83.25 506 LEU A C 1
ATOM 4113 O O . LEU A 1 506 ? 29.413 -2.802 -24.686 1.00 83.25 506 LEU A O 1
ATOM 4117 N N . LEU A 1 507 ? 29.399 -1.073 -23.308 1.00 83.25 507 LEU A N 1
ATOM 4118 C CA . LEU A 1 507 ? 28.694 -0.196 -24.236 1.00 83.25 507 LEU A CA 1
ATOM 4119 C C . LEU A 1 507 ? 29.283 1.213 -24.173 1.00 83.25 507 LEU A C 1
ATOM 4121 O O . LEU A 1 507 ? 29.197 1.875 -23.145 1.00 83.25 507 LEU A O 1
ATOM 4125 N N . GLU A 1 508 ? 29.825 1.721 -25.282 1.00 78.81 508 GLU A N 1
ATOM 4126 C CA . GLU A 1 508 ? 30.337 3.102 -25.317 1.00 78.81 508 GLU A CA 1
ATOM 4127 C C . GLU A 1 508 ? 29.203 4.139 -25.266 1.00 78.81 508 GLU A C 1
ATOM 4129 O O . GLU A 1 508 ? 29.318 5.202 -24.649 1.00 78.81 508 GLU A O 1
ATOM 4134 N N . LYS A 1 509 ? 28.086 3.854 -25.949 1.00 80.31 509 LYS A N 1
ATOM 4135 C CA . LYS A 1 509 ? 26.941 4.763 -26.088 1.00 80.31 509 LYS A CA 1
ATOM 4136 C C . LYS A 1 509 ? 25.628 4.002 -26.041 1.00 80.31 509 LYS A C 1
ATOM 4138 O O . LYS A 1 509 ? 25.475 2.975 -26.685 1.00 80.31 509 LYS A O 1
ATOM 4143 N N . MET A 1 510 ? 24.636 4.605 -25.389 1.00 80.50 510 MET A N 1
ATOM 4144 C CA . MET A 1 510 ? 23.292 4.035 -25.228 1.00 80.50 510 MET A CA 1
ATOM 4145 C C . MET A 1 510 ? 22.571 3.771 -26.557 1.00 80.50 510 MET A C 1
ATOM 4147 O O . MET A 1 510 ? 21.733 2.875 -26.631 1.00 80.50 510 MET A O 1
ATOM 4151 N N . SER A 1 511 ? 22.854 4.570 -27.591 1.00 83.12 511 SER A N 1
ATOM 4152 C CA . SER A 1 511 ? 22.301 4.391 -28.936 1.00 83.12 511 SER A CA 1
ATOM 4153 C C . SER A 1 511 ? 23.058 5.213 -29.980 1.00 83.12 511 SER A C 1
ATOM 4155 O O . SER A 1 511 ? 23.599 6.273 -29.653 1.00 83.12 511 SER A O 1
ATOM 4157 N N . GLN A 1 512 ? 23.006 4.797 -31.246 1.00 85.94 512 GLN A N 1
ATOM 4158 C CA . GLN A 1 512 ? 23.519 5.551 -32.390 1.00 85.94 512 GLN A CA 1
ATOM 4159 C C . GLN A 1 512 ? 22.591 5.440 -33.603 1.00 85.94 512 GLN A C 1
ATOM 4161 O O . GLN A 1 512 ? 22.001 4.397 -33.863 1.00 85.94 512 GLN A O 1
ATOM 4166 N N . ASN A 1 513 ? 22.484 6.523 -34.373 1.00 87.75 513 ASN A N 1
ATOM 4167 C CA . ASN A 1 513 ? 21.719 6.525 -35.614 1.00 87.75 513 ASN A CA 1
ATOM 4168 C C . ASN A 1 513 ? 22.477 5.791 -36.729 1.00 87.75 513 ASN A C 1
ATOM 4170 O O . ASN A 1 513 ? 23.579 6.199 -37.109 1.00 87.75 513 ASN A O 1
ATOM 4174 N N . VAL A 1 514 ? 21.863 4.733 -37.257 1.00 85.62 514 VAL A N 1
ATOM 4175 C CA . VAL A 1 514 ? 22.379 3.879 -38.335 1.00 85.62 514 VAL A CA 1
ATOM 4176 C C . VAL A 1 514 ? 21.284 3.687 -39.384 1.00 85.62 514 VAL A C 1
ATOM 4178 O O . VAL A 1 514 ? 20.097 3.704 -39.064 1.00 85.62 514 VAL A O 1
ATOM 4181 N N . ARG A 1 515 ? 21.665 3.554 -40.661 1.00 85.62 515 ARG A N 1
ATOM 4182 C CA . ARG A 1 515 ? 20.702 3.264 -41.732 1.00 85.62 515 ARG A CA 1
ATOM 4183 C C . ARG A 1 515 ? 20.283 1.798 -41.668 1.00 85.62 515 ARG A C 1
ATOM 4185 O O . ARG A 1 515 ? 21.125 0.929 -41.872 1.00 85.62 515 ARG A O 1
ATOM 4192 N N . GLY A 1 516 ? 19.000 1.559 -41.411 1.00 80.44 516 GLY A N 1
ATOM 4193 C CA . GLY A 1 516 ? 18.407 0.223 -41.423 1.00 80.44 516 GLY A CA 1
ATOM 4194 C C . GLY A 1 516 ? 18.063 -0.263 -42.835 1.00 80.44 516 GLY A C 1
ATOM 4195 O O . GLY A 1 516 ? 18.431 0.355 -43.839 1.00 80.44 516 GLY A O 1
ATOM 4196 N N . GLN A 1 517 ? 17.302 -1.356 -42.913 1.00 78.44 517 GLN A N 1
ATOM 4197 C CA . GLN A 1 517 ? 16.925 -2.036 -44.161 1.00 78.44 517 GLN A CA 1
ATOM 4198 C C . GLN A 1 517 ? 16.248 -1.118 -45.192 1.00 78.44 517 GLN A C 1
ATOM 4200 O O . GLN A 1 517 ? 16.530 -1.181 -46.386 1.00 78.44 517 GLN A O 1
ATOM 4205 N N . ASN A 1 518 ? 15.390 -0.208 -44.731 1.00 78.88 518 ASN A N 1
ATOM 4206 C CA . ASN A 1 518 ? 14.667 0.752 -45.570 1.00 78.88 518 ASN A CA 1
ATOM 4207 C C . ASN A 1 518 ? 15.511 1.982 -45.978 1.00 78.88 518 ASN A C 1
ATOM 4209 O O . ASN A 1 518 ? 14.980 2.940 -46.540 1.00 78.88 518 ASN A O 1
ATOM 4213 N N . GLY A 1 519 ? 16.809 1.996 -45.650 1.00 77.81 519 GLY A N 1
ATOM 4214 C CA . GLY A 1 519 ? 17.733 3.096 -45.927 1.00 77.81 519 GLY A CA 1
ATOM 4215 C C . GLY A 1 519 ? 17.531 4.342 -45.058 1.00 77.81 519 GLY A C 1
ATOM 4216 O O . GLY A 1 519 ? 18.313 5.291 -45.176 1.00 77.81 519 GLY A O 1
ATOM 4217 N N . LYS A 1 520 ? 16.522 4.359 -44.175 1.00 83.75 520 LYS A N 1
ATOM 4218 C CA . LYS A 1 520 ? 16.277 5.455 -43.232 1.00 83.75 520 LYS A CA 1
ATOM 4219 C C . LYS A 1 520 ? 17.180 5.302 -42.014 1.00 83.75 520 LYS A C 1
ATOM 4221 O O . LYS A 1 520 ? 17.476 4.198 -41.569 1.00 83.75 520 LYS A O 1
ATOM 4226 N N . SER A 1 521 ? 17.626 6.438 -41.491 1.00 84.75 521 SER A N 1
ATOM 4227 C CA . SER A 1 521 ? 18.428 6.491 -40.271 1.00 84.75 521 SER A CA 1
ATOM 4228 C C . SER A 1 521 ? 17.527 6.298 -39.052 1.00 84.75 521 SER A C 1
ATOM 4230 O O . SER A 1 521 ? 16.607 7.093 -38.854 1.00 84.75 521 SER A O 1
ATOM 4232 N N . THR A 1 522 ? 17.783 5.270 -38.247 1.00 85.56 522 THR A N 1
ATOM 4233 C CA . THR A 1 522 ? 17.060 4.973 -37.001 1.00 85.56 522 THR A CA 1
ATOM 4234 C C . THR A 1 522 ? 18.043 4.679 -35.869 1.00 85.56 522 THR A C 1
ATOM 4236 O O . THR A 1 522 ? 19.216 4.371 -36.102 1.00 85.56 522 THR A O 1
ATOM 4239 N N . ALA A 1 523 ? 17.595 4.831 -34.623 1.00 88.31 523 ALA A N 1
ATOM 4240 C CA . ALA A 1 523 ? 18.437 4.599 -33.455 1.00 88.31 523 ALA A CA 1
ATOM 4241 C C . ALA A 1 523 ? 18.650 3.096 -33.235 1.00 88.31 523 ALA A C 1
ATOM 4243 O O . ALA A 1 523 ? 17.687 2.334 -33.187 1.00 88.31 523 ALA A O 1
ATOM 4244 N N . HIS A 1 524 ? 19.906 2.693 -33.069 1.00 90.12 524 HIS A N 1
ATOM 4245 C CA . HIS A 1 524 ? 20.315 1.318 -32.812 1.00 90.12 524 HIS A CA 1
ATOM 4246 C C . HIS A 1 524 ? 21.170 1.231 -31.550 1.00 90.12 524 HIS A C 1
ATOM 4248 O O . HIS A 1 524 ? 21.888 2.178 -31.214 1.00 90.12 524 HIS A O 1
ATOM 4254 N N . VAL A 1 525 ? 21.123 0.081 -30.885 1.00 90.00 525 VAL A N 1
ATOM 4255 C CA . VAL A 1 525 ? 22.145 -0.347 -29.925 1.00 90.00 525 VAL A CA 1
ATOM 4256 C C . VAL A 1 525 ? 23.265 -0.997 -30.720 1.00 90.00 525 VAL A C 1
ATOM 4258 O O . VAL A 1 525 ? 22.998 -1.853 -31.565 1.00 90.00 525 VAL A O 1
ATOM 4261 N N . LEU A 1 526 ? 24.500 -0.559 -30.487 1.00 89.12 526 LEU A N 1
ATOM 4262 C CA . LEU A 1 526 ? 25.673 -1.087 -31.175 1.00 89.12 526 LEU A CA 1
ATOM 4263 C C . LEU A 1 526 ? 26.522 -1.875 -30.189 1.00 89.12 526 LEU A C 1
ATOM 4265 O O . LEU A 1 526 ? 27.081 -1.292 -29.262 1.00 89.12 526 LEU A O 1
ATOM 4269 N N . PHE A 1 527 ? 26.643 -3.175 -30.426 1.00 87.56 527 PHE A N 1
ATOM 4270 C CA . PHE A 1 527 ? 27.521 -4.044 -29.654 1.00 87.56 527 PHE A CA 1
ATOM 4271 C C . PHE A 1 527 ? 28.821 -4.290 -30.419 1.00 87.56 527 PHE A C 1
ATOM 4273 O O . PHE A 1 527 ? 28.773 -4.946 -31.464 1.00 87.56 527 PHE A O 1
ATOM 4280 N N . PRO A 1 528 ? 29.975 -3.774 -29.964 1.00 79.56 528 PRO A N 1
ATOM 4281 C CA . PRO A 1 528 ? 31.264 -4.122 -30.555 1.00 79.56 528 PRO A CA 1
ATOM 4282 C C . PRO A 1 528 ? 31.557 -5.624 -30.466 1.00 79.56 528 PRO A C 1
ATOM 4284 O O . PRO A 1 528 ? 31.201 -6.273 -29.483 1.00 79.56 528 PRO A O 1
ATOM 4287 N N . VAL A 1 529 ? 32.244 -6.169 -31.480 1.00 69.75 529 VAL A N 1
ATOM 4288 C CA . VAL A 1 529 ? 32.570 -7.614 -31.566 1.00 69.75 529 VAL A CA 1
ATOM 4289 C C . VAL A 1 529 ? 33.329 -8.112 -30.329 1.00 69.75 529 VAL A C 1
ATOM 4291 O O . VAL A 1 529 ? 33.112 -9.226 -29.869 1.00 69.75 529 VAL A O 1
ATOM 4294 N N . CYS A 1 530 ? 34.150 -7.256 -29.718 1.00 64.00 530 CYS A N 1
ATOM 4295 C CA . CYS A 1 530 ? 34.965 -7.612 -28.559 1.00 64.00 530 CYS A CA 1
ATOM 4296 C C . CYS A 1 530 ? 34.165 -7.947 -27.287 1.00 64.00 530 CYS A C 1
ATOM 4298 O O . CYS A 1 530 ? 34.709 -8.593 -26.395 1.00 64.00 530 CYS A O 1
ATOM 4300 N N . ILE A 1 531 ? 32.888 -7.553 -27.189 1.00 67.06 531 ILE A N 1
ATOM 4301 C CA . ILE A 1 531 ? 32.000 -7.998 -26.094 1.00 67.06 531 ILE A CA 1
ATOM 4302 C C . ILE A 1 531 ? 31.796 -9.507 -26.160 1.00 67.06 531 ILE A C 1
ATOM 4304 O O . ILE A 1 531 ? 31.667 -10.152 -25.127 1.00 67.06 531 ILE A O 1
ATOM 4308 N N . TRP A 1 532 ? 31.793 -10.048 -27.374 1.00 67.44 532 TRP A N 1
ATOM 4309 C CA . TRP A 1 532 ? 31.453 -11.427 -27.692 1.00 67.44 532 TRP A CA 1
ATOM 4310 C C . TRP A 1 532 ? 32.691 -12.340 -27.762 1.00 67.44 532 TRP A C 1
ATOM 4312 O O . TRP A 1 532 ? 32.553 -13.552 -27.856 1.00 67.44 532 TRP A O 1
ATOM 4322 N N . GLU A 1 533 ? 33.902 -11.769 -27.705 1.00 55.38 533 GLU A N 1
ATOM 4323 C CA . GLU A 1 533 ? 35.184 -12.494 -27.791 1.00 55.38 533 GLU A CA 1
ATOM 4324 C C . GLU A 1 533 ? 35.938 -12.584 -26.448 1.00 55.38 533 GLU A C 1
ATOM 4326 O O . GLU A 1 533 ? 36.952 -13.274 -26.359 1.00 55.38 533 GLU A O 1
ATOM 4331 N N . LYS A 1 534 ? 35.474 -11.913 -25.381 1.00 48.44 534 LYS A N 1
ATOM 4332 C CA . LYS A 1 534 ? 36.121 -11.963 -24.057 1.00 48.44 534 LYS A CA 1
ATOM 4333 C C . LYS A 1 534 ? 35.585 -13.117 -23.201 1.00 48.44 534 LYS A C 1
ATOM 4335 O O . LYS A 1 534 ? 34.572 -12.972 -22.519 1.00 48.44 534 LYS A O 1
ATOM 4340 N N . THR A 1 535 ? 36.305 -14.236 -23.190 1.00 46.09 535 THR A N 1
ATOM 4341 C CA . THR A 1 535 ? 36.222 -15.273 -22.144 1.00 46.09 535 THR A CA 1
ATOM 4342 C C . THR A 1 535 ? 36.979 -14.843 -20.874 1.00 46.09 535 THR A C 1
ATOM 4344 O O . THR A 1 535 ? 37.871 -14.000 -20.938 1.00 46.09 535 THR A O 1
ATOM 4347 N N . GLU A 1 536 ? 36.595 -15.399 -19.719 1.00 44.41 536 GLU A N 1
ATOM 4348 C CA . GLU A 1 536 ? 36.854 -14.978 -18.319 1.00 44.41 536 GLU A CA 1
ATOM 4349 C C . GLU A 1 536 ? 38.303 -14.660 -17.858 1.00 44.41 536 GLU A C 1
ATOM 4351 O O . GLU A 1 536 ? 38.497 -14.288 -16.705 1.00 44.41 536 GLU A O 1
ATOM 4356 N N . GLU A 1 537 ? 39.335 -14.721 -18.698 1.00 38.19 537 GLU A N 1
ATOM 4357 C CA . GLU A 1 537 ? 40.742 -14.685 -18.249 1.00 38.19 537 GLU A CA 1
ATOM 4358 C C . GLU A 1 537 ? 41.316 -13.305 -17.859 1.00 38.19 537 GLU A C 1
ATOM 4360 O O . GLU A 1 537 ? 42.466 -13.232 -17.442 1.00 38.19 537 GLU A O 1
ATOM 4365 N N . HIS A 1 538 ? 40.565 -12.200 -17.939 1.00 40.06 538 HIS A N 1
ATOM 4366 C CA . HIS A 1 538 ? 41.125 -10.847 -17.717 1.00 40.06 538 HIS A CA 1
ATOM 4367 C C . HIS A 1 538 ? 40.574 -10.081 -16.498 1.00 40.06 538 HIS A C 1
ATOM 4369 O O . HIS A 1 538 ? 40.749 -8.870 -16.413 1.00 40.06 538 HIS A O 1
ATOM 4375 N N . MET A 1 539 ? 39.930 -10.747 -15.533 1.00 39.00 539 MET A N 1
ATOM 4376 C CA . MET A 1 539 ? 39.354 -10.082 -14.344 1.00 39.00 539 MET A CA 1
ATOM 4377 C C . MET A 1 539 ? 40.267 -10.059 -13.102 1.00 39.00 539 MET A C 1
ATOM 4379 O O . MET A 1 539 ? 39.806 -9.703 -12.021 1.00 39.00 539 MET A O 1
ATOM 4383 N N . THR A 1 540 ? 41.556 -10.397 -13.223 1.00 35.62 540 THR A N 1
ATOM 4384 C CA . THR A 1 540 ? 42.529 -10.253 -12.116 1.00 35.62 540 THR A CA 1
ATOM 4385 C C . THR A 1 540 ? 43.492 -9.082 -12.247 1.00 35.62 540 THR A C 1
ATOM 4387 O O . THR A 1 540 ? 44.296 -8.881 -11.342 1.00 35.62 540 THR A O 1
ATOM 4390 N N . GLU A 1 541 ? 43.407 -8.260 -13.292 1.00 37.69 541 GLU A N 1
ATOM 4391 C CA . GLU A 1 541 ? 44.254 -7.071 -13.381 1.00 37.69 541 GLU A CA 1
ATOM 4392 C C . GLU A 1 541 ? 43.420 -5.795 -13.532 1.00 37.69 541 GLU A C 1
ATOM 4394 O O . GLU A 1 541 ? 42.756 -5.565 -14.540 1.00 37.69 541 GLU A O 1
ATOM 4399 N N . ILE A 1 542 ? 43.572 -4.945 -12.508 1.00 32.75 542 ILE A N 1
ATOM 4400 C CA . ILE A 1 542 ? 43.206 -3.526 -12.401 1.00 32.75 542 ILE A CA 1
ATOM 4401 C C . ILE A 1 542 ? 41.844 -3.252 -11.729 1.00 32.75 542 ILE A C 1
ATOM 4403 O O . ILE A 1 542 ? 40.908 -2.715 -12.315 1.00 32.75 542 ILE A O 1
ATOM 4407 N N . CYS A 1 543 ? 41.793 -3.525 -10.421 1.00 29.97 543 CYS A N 1
ATOM 4408 C CA . CYS A 1 543 ? 41.300 -2.535 -9.462 1.00 29.97 543 CYS A CA 1
ATOM 4409 C C . CYS A 1 543 ? 42.513 -1.740 -8.967 1.00 29.97 543 CYS A C 1
ATOM 4411 O O . CYS A 1 543 ? 43.199 -2.196 -8.064 1.00 29.97 543 CYS A O 1
ATOM 4413 N N . ASP A 1 544 ? 42.793 -0.609 -9.609 1.00 30.17 544 ASP A N 1
ATOM 4414 C CA . ASP A 1 544 ? 43.492 0.539 -9.022 1.00 30.17 544 ASP A CA 1
ATOM 4415 C C . ASP A 1 544 ? 43.328 1.720 -9.990 1.00 30.17 544 ASP A C 1
ATOM 4417 O O . ASP A 1 544 ? 44.080 1.844 -10.961 1.00 30.17 544 ASP A O 1
ATOM 4421 N N . LEU A 1 545 ? 42.270 2.514 -9.760 1.00 29.58 545 LEU A N 1
ATOM 4422 C CA . LEU A 1 545 ? 42.217 3.988 -9.810 1.00 29.58 545 LEU A CA 1
ATOM 4423 C C . LEU A 1 545 ? 40.791 4.506 -9.583 1.00 29.58 545 LEU A C 1
ATOM 4425 O O . LEU A 1 545 ? 39.900 4.189 -10.404 1.00 29.58 545 LEU A O 1
#

Sequence (545 aa):
MSTKKEEFWQAVRELLEKKLENQAFLFQIPDQMSEMIDLEELTEEQEFAIKDFAKTVRKMIKKSNFRVKKWGIRDKSKTNINVFPLPAPYLHVMTETQTIRYEVVLFFQENQLILSLKRIKNEKSWGFAGINFSAEECKLIRKILDVLAKIQFCKPILLDRRLALISLSRQQQRTLETALWFENVPATIDRLPVPVVFCAVHAILAAVMSEFPTGMKPLYYPALRLSDNEAAEELQLQTLRALMRDLNFTTVKTCMTLWQTEFEVQDTQAIEILRRISHIPLLVRVERDKVQRILSLLMQQARGDATYGHSDYPLGTLPILIGSTLPPDSLRFTLDWPAFEAPGSGDLAVLHDVAKVIVAQRERFVRCLAWQMTNRTVGVEGFQKIYIMSVCAAIDEILGSETKRPFSHWANGLFAQHEMQQTEQLERFDRAVQLLRDRACWDDVVAPSAKEMGAGSLAFWYKGKMEQHCIAFELKDSFPRFLESRLGMRREDSEEFRSHLKTLGLLEKMSQNVRGQNGKSTAHVLFPVCIWEKTEEHMTEICDL

Radius of gyration: 38.32 Å; chains: 1; bounding box: 87×59×110 Å

Organism: NCBI:txid1203606

Foldseek 3Di:
DVPLQVLQQVLVLVVCCVVCVPPLCPPDPDQKDKDKDFLVNGDPSSSVSVVVQLVVLQVLVVVDQWDDDPAWIAHPVRDIDRWRKDFYFWEWEDDPVDTWIWGWIWTDHDRIIMTITGTDDPDPDQDTHPDDDDPVVSVVVVVSVVSVVVVDDPDHNYHYSHCVCVPQDPVNNCVVVLVVLLVCLQVLLVLADLVLVVLLLQLLCQQLVVVADFLLHDLAAAEEEFDPDPVLRVLVVVSQQVLQQLSQPDPDCVPVPPNGLEAEDDDPVSQVVQQVDGNGEHEYEYADQVVLVVQQVLSVVQVVVCPVNGGDDSGRGRYHYYYQRHHDPVRHDYDYDDSPRDRDPVSSVSSSVLSVLCSVVSNQLSVQLVVQLVPDDPDPDDPVLSNQLSSLRSSQVSSPDPPRSNSNVSSVVVVVNSVVVVVVVVVLLVQLLVLLLDCVLAVVQEDQALQRHDPSHQWYWDQDPVRFIWIWGFLPPSQLVSCVPRSVHHSSCSQVSLVVCVVVVQAPDSWDFDQHNVRDTGITGIGTCVSNVDDDPPPPDDPDD